Protein AF-A0A848L6P8-F1 (afdb_monomer)

Structure (mmCIF, N/CA/C/O backbone):
data_AF-A0A848L6P8-F1
#
_entry.id   AF-A0A848L6P8-F1
#
loop_
_atom_site.group_PDB
_atom_site.id
_atom_site.type_symbol
_atom_site.label_atom_id
_atom_site.label_alt_id
_atom_site.label_comp_id
_atom_site.label_asym_id
_atom_site.label_entity_id
_atom_site.label_seq_id
_atom_site.pdbx_PDB_ins_code
_atom_site.Cartn_x
_atom_site.Cartn_y
_atom_site.Cartn_z
_atom_site.occupancy
_atom_site.B_iso_or_equiv
_atom_site.auth_seq_id
_atom_site.auth_comp_id
_atom_site.auth_asym_id
_atom_site.auth_atom_id
_atom_site.pdbx_PDB_model_num
ATOM 1 N N . MET A 1 1 ? 26.643 -7.525 11.386 1.00 67.81 1 MET A N 1
ATOM 2 C CA . MET A 1 1 ? 27.700 -7.441 10.355 1.00 67.81 1 MET A CA 1
ATOM 3 C C . MET A 1 1 ? 28.452 -6.145 10.581 1.00 67.81 1 MET A C 1
ATOM 5 O O . MET A 1 1 ? 27.809 -5.168 10.950 1.00 67.81 1 MET A O 1
ATOM 9 N N . GLU A 1 2 ? 29.778 -6.140 10.443 1.00 80.25 2 GLU A N 1
ATOM 10 C CA . GLU A 1 2 ? 30.543 -4.887 10.480 1.00 80.25 2 GLU A CA 1
ATOM 11 C C . GLU A 1 2 ? 30.078 -3.959 9.350 1.00 80.25 2 GLU A C 1
ATOM 13 O O . GLU A 1 2 ? 29.738 -4.431 8.262 1.00 80.25 2 GLU A O 1
ATOM 18 N N . LYS A 1 3 ? 30.018 -2.648 9.622 1.00 86.88 3 LYS A N 1
ATOM 19 C CA . LYS A 1 3 ? 29.645 -1.661 8.603 1.00 86.88 3 LYS A CA 1
ATOM 20 C C . LYS A 1 3 ? 30.724 -1.633 7.511 1.00 86.88 3 LYS A C 1
ATOM 22 O O . LYS A 1 3 ? 31.907 -1.575 7.855 1.00 86.88 3 LYS A O 1
ATOM 27 N N . PRO A 1 4 ? 30.347 -1.657 6.223 1.00 90.75 4 PRO A N 1
ATOM 28 C CA . PRO A 1 4 ? 31.309 -1.647 5.132 1.00 90.75 4 PRO A CA 1
ATOM 29 C C . PRO A 1 4 ? 32.112 -0.341 5.145 1.00 90.75 4 PRO A C 1
ATOM 31 O O . PRO A 1 4 ? 31.565 0.753 5.292 1.00 90.75 4 PRO A O 1
ATOM 34 N N . THR A 1 5 ? 33.435 -0.447 5.023 1.00 95.50 5 THR A N 1
ATOM 35 C CA . THR A 1 5 ? 34.311 0.728 4.977 1.00 95.50 5 THR A CA 1
ATOM 36 C C . THR A 1 5 ? 34.457 1.221 3.533 1.00 95.50 5 THR A C 1
ATOM 38 O O . THR A 1 5 ? 34.472 0.403 2.609 1.00 95.50 5 THR A O 1
ATOM 41 N N . PRO A 1 6 ? 34.633 2.536 3.298 1.00 95.75 6 PRO A N 1
ATOM 42 C CA . PRO A 1 6 ? 34.889 3.057 1.952 1.00 95.75 6 PRO A CA 1
ATOM 43 C C . PRO A 1 6 ? 36.091 2.394 1.261 1.00 95.75 6 PRO A C 1
ATOM 45 O O . PRO A 1 6 ? 36.050 2.147 0.059 1.00 95.75 6 PRO A O 1
ATOM 48 N N . GLY A 1 7 ? 37.136 2.052 2.028 1.00 96.69 7 GLY A N 1
ATOM 49 C CA . GLY A 1 7 ? 38.316 1.348 1.518 1.00 96.69 7 GLY A CA 1
ATOM 50 C C . GLY A 1 7 ? 37.994 -0.054 0.999 1.00 96.69 7 GLY A C 1
ATOM 51 O O . GLY A 1 7 ? 38.407 -0.393 -0.106 1.00 96.69 7 GLY A O 1
ATOM 52 N N . ALA A 1 8 ? 37.194 -0.830 1.738 1.00 96.62 8 ALA A N 1
ATOM 53 C CA . ALA A 1 8 ? 36.783 -2.169 1.312 1.00 96.62 8 ALA A CA 1
ATOM 54 C C . ALA A 1 8 ? 35.941 -2.136 0.025 1.00 96.62 8 ALA A C 1
ATOM 56 O O . ALA A 1 8 ? 36.106 -2.989 -0.844 1.00 96.62 8 ALA A O 1
ATOM 57 N N . ILE A 1 9 ? 35.068 -1.134 -0.121 1.00 97.19 9 ILE A N 1
ATOM 58 C CA . ILE A 1 9 ? 34.251 -0.955 -1.330 1.00 97.19 9 ILE A CA 1
ATOM 59 C C . ILE A 1 9 ? 35.129 -0.593 -2.528 1.00 97.19 9 ILE A C 1
ATOM 61 O O . ILE A 1 9 ? 34.964 -1.165 -3.603 1.00 97.19 9 ILE A O 1
ATOM 65 N N . HIS A 1 10 ? 36.074 0.334 -2.349 1.00 96.88 10 HIS A N 1
ATOM 66 C CA . HIS A 1 10 ? 36.990 0.731 -3.415 1.00 96.88 10 HIS A CA 1
ATOM 67 C C . HIS A 1 10 ? 37.860 -0.441 -3.884 1.00 96.88 10 HIS A C 1
ATOM 69 O O . HIS A 1 10 ? 37.945 -0.697 -5.080 1.00 96.88 10 HIS A O 1
ATOM 75 N N . GLU A 1 11 ? 38.438 -1.199 -2.951 1.00 97.38 11 GLU A N 1
ATOM 76 C CA . GLU A 1 11 ? 39.248 -2.377 -3.270 1.00 97.38 11 GLU A CA 1
ATOM 77 C C . GLU A 1 11 ? 38.429 -3.455 -4.001 1.00 97.38 11 GLU A C 1
ATOM 79 O O . GLU A 1 11 ? 38.895 -4.042 -4.980 1.00 97.38 11 GLU A O 1
ATOM 84 N N . ALA A 1 12 ? 37.183 -3.684 -3.568 1.00 97.38 12 ALA A N 1
ATOM 85 C CA . ALA A 1 12 ? 36.270 -4.606 -4.233 1.00 97.38 12 ALA A CA 1
ATOM 86 C C . ALA A 1 12 ? 35.951 -4.171 -5.672 1.00 97.38 12 ALA A C 1
ATOM 88 O O . ALA A 1 12 ? 35.965 -5.013 -6.572 1.00 97.38 12 ALA A O 1
ATOM 89 N N . LEU A 1 13 ? 35.704 -2.876 -5.901 1.00 97.50 13 LEU A N 1
ATOM 90 C CA . LEU A 1 13 ? 35.463 -2.318 -7.234 1.00 97.50 13 LEU A CA 1
ATOM 91 C C . LEU A 1 13 ? 36.683 -2.484 -8.152 1.00 97.50 13 LEU A C 1
ATOM 93 O O . LEU A 1 13 ? 36.524 -2.975 -9.265 1.00 97.50 13 LEU A O 1
ATOM 97 N N . GLU A 1 14 ? 37.891 -2.147 -7.691 1.00 96.94 14 GLU A N 1
ATOM 98 C CA . GLU A 1 14 ? 39.120 -2.268 -8.495 1.00 96.94 14 GLU A CA 1
ATOM 99 C C . GLU A 1 14 ? 39.382 -3.715 -8.933 1.00 96.94 14 GLU A C 1
ATOM 101 O O . GLU A 1 14 ? 39.628 -3.977 -10.114 1.00 96.94 14 GLU A O 1
ATOM 106 N N . ARG A 1 15 ? 39.254 -4.683 -8.011 1.00 97.06 15 ARG A N 1
ATOM 107 C CA . ARG A 1 15 ? 39.393 -6.109 -8.351 1.00 97.06 15 ARG A CA 1
ATOM 108 C C . ARG A 1 15 ? 38.348 -6.558 -9.369 1.00 97.06 15 ARG A C 1
ATOM 110 O O . ARG A 1 15 ? 38.686 -7.268 -10.312 1.00 97.06 15 ARG A O 1
ATOM 117 N N . ALA A 1 16 ? 37.096 -6.144 -9.189 1.00 96.69 16 ALA A N 1
ATOM 118 C CA . ALA A 1 16 ? 35.997 -6.522 -10.071 1.00 96.69 16 ALA A CA 1
ATOM 119 C C . ALA A 1 16 ? 36.162 -5.971 -11.489 1.00 96.69 16 ALA A C 1
ATOM 121 O O . ALA A 1 16 ? 35.935 -6.687 -12.464 1.00 96.69 16 ALA A O 1
ATOM 122 N N . VAL A 1 17 ? 36.585 -4.711 -11.610 1.00 96.00 17 VAL A N 1
ATOM 123 C CA . VAL A 1 17 ? 36.852 -4.065 -12.899 1.00 96.00 17 VAL A CA 1
ATOM 124 C C . VAL A 1 17 ? 38.010 -4.758 -13.609 1.00 96.00 17 VAL A C 1
ATOM 126 O O . VAL A 1 17 ? 37.857 -5.137 -14.768 1.00 96.00 17 VAL A O 1
ATOM 129 N N . ALA A 1 18 ? 39.122 -5.012 -12.913 1.00 95.31 18 ALA A N 1
ATOM 130 C CA . ALA A 1 18 ? 40.256 -5.741 -13.482 1.00 95.31 18 ALA A CA 1
ATOM 131 C C . ALA A 1 18 ? 39.861 -7.154 -13.954 1.00 95.31 18 ALA A C 1
ATOM 133 O O . ALA A 1 18 ? 40.278 -7.598 -15.025 1.00 95.31 18 ALA A O 1
ATOM 134 N N . ALA A 1 19 ? 39.018 -7.848 -13.186 1.00 94.38 19 ALA A N 1
ATOM 135 C CA . ALA A 1 19 ? 38.528 -9.173 -13.544 1.00 94.38 19 ALA A CA 1
ATOM 136 C C . ALA A 1 19 ? 37.583 -9.150 -14.760 1.00 94.38 19 ALA A C 1
ATOM 138 O O . ALA A 1 19 ? 37.693 -10.012 -15.633 1.00 94.38 19 ALA A O 1
ATOM 139 N N . LEU A 1 20 ? 36.696 -8.152 -14.868 1.00 93.12 20 LEU A N 1
ATOM 140 C CA . LEU A 1 20 ? 35.852 -7.960 -16.055 1.00 93.12 20 LEU A CA 1
ATOM 141 C C . LEU A 1 20 ? 36.663 -7.584 -17.299 1.00 93.12 20 LEU A C 1
ATOM 143 O O . LEU A 1 20 ? 36.350 -8.066 -18.382 1.00 93.12 20 LEU A O 1
ATOM 147 N N . GLU A 1 21 ? 37.710 -6.766 -17.163 1.00 93.31 21 GLU A N 1
ATOM 148 C CA . GLU A 1 21 ? 38.617 -6.434 -18.273 1.00 93.31 21 GLU A CA 1
ATOM 149 C C . GLU A 1 21 ? 39.327 -7.677 -18.826 1.00 93.31 21 GLU A C 1
ATOM 151 O O . GLU A 1 21 ? 39.544 -7.783 -20.035 1.00 93.31 21 GLU A O 1
ATOM 156 N N . ALA A 1 22 ? 39.657 -8.633 -17.953 1.00 91.00 22 ALA A N 1
ATOM 157 C CA . ALA A 1 22 ? 40.232 -9.915 -18.347 1.00 91.00 22 ALA A CA 1
ATOM 158 C C . ALA A 1 22 ? 39.194 -10.872 -18.971 1.00 91.00 22 ALA A C 1
ATOM 160 O O . ALA A 1 22 ? 39.541 -11.683 -19.833 1.00 91.00 22 ALA A O 1
ATOM 161 N N . ALA A 1 23 ? 37.922 -10.777 -18.572 1.00 82.88 23 ALA A N 1
ATOM 162 C CA . ALA A 1 23 ? 36.822 -11.600 -19.073 1.00 82.88 23 ALA A CA 1
ATOM 163 C C . ALA A 1 23 ? 36.227 -11.015 -20.372 1.00 82.88 23 ALA A C 1
ATOM 165 O O . ALA A 1 23 ? 35.163 -10.401 -20.383 1.00 82.88 23 ALA A O 1
ATOM 166 N N . ALA A 1 24 ? 36.926 -11.215 -21.492 1.00 70.75 24 ALA A N 1
ATOM 167 C CA . ALA A 1 24 ? 36.623 -10.559 -22.770 1.00 70.75 24 ALA A CA 1
ATOM 168 C C . ALA A 1 24 ? 35.360 -11.056 -23.512 1.00 70.75 24 ALA A C 1
ATOM 170 O O . ALA A 1 24 ? 34.992 -10.466 -24.531 1.00 70.75 24 ALA A O 1
ATOM 171 N N . THR A 1 25 ? 34.705 -12.128 -23.057 1.00 82.00 25 THR A N 1
ATOM 172 C CA . THR A 1 25 ? 33.548 -12.731 -23.739 1.00 82.00 25 THR A CA 1
ATOM 173 C C . THR A 1 25 ? 32.250 -12.541 -22.943 1.00 82.00 25 THR A C 1
ATOM 175 O O . THR A 1 25 ? 32.181 -12.928 -21.774 1.00 82.00 25 THR A O 1
ATOM 178 N N . PRO A 1 26 ? 31.187 -11.965 -23.544 1.00 82.94 26 PRO A N 1
ATOM 179 C CA . PRO A 1 26 ? 29.865 -11.937 -22.928 1.00 82.94 26 PRO A CA 1
ATOM 180 C C . PRO A 1 26 ? 29.238 -13.321 -22.989 1.00 82.94 26 PRO A C 1
ATOM 182 O O . PRO A 1 26 ? 28.649 -13.703 -24.000 1.00 82.94 26 PRO A O 1
ATOM 185 N N . GLU A 1 27 ? 29.371 -14.072 -21.905 1.00 88.44 27 GLU A N 1
ATOM 186 C CA . GLU A 1 27 ? 28.883 -15.442 -21.830 1.00 88.44 27 GLU A CA 1
ATOM 187 C C . GLU A 1 27 ? 27.616 -15.542 -20.989 1.00 88.44 27 GLU A C 1
ATOM 189 O O . GLU A 1 27 ? 27.505 -14.971 -19.902 1.00 88.44 27 GLU A O 1
ATOM 194 N N . LEU A 1 28 ? 26.664 -16.312 -21.505 1.00 83.81 28 LEU A N 1
ATOM 195 C CA . LEU A 1 28 ? 25.521 -16.827 -20.776 1.00 83.81 28 LEU A CA 1
ATOM 196 C C . LEU A 1 28 ? 25.748 -18.326 -20.565 1.00 83.81 28 LEU A C 1
ATOM 198 O O . LEU A 1 28 ? 25.927 -19.085 -21.515 1.00 83.81 28 LEU A O 1
ATOM 202 N N . LEU A 1 29 ? 25.758 -18.747 -19.310 1.00 84.62 29 LEU A N 1
ATOM 203 C CA . LEU A 1 29 ? 25.809 -20.137 -18.897 1.00 84.62 29 LEU A CA 1
ATOM 204 C C . LEU A 1 29 ? 24.391 -20.699 -18.923 1.00 84.62 29 LEU A C 1
ATOM 206 O O . LEU A 1 29 ? 23.540 -20.268 -18.147 1.00 84.62 29 LEU A O 1
ATOM 210 N N . ILE A 1 30 ? 24.139 -21.656 -19.809 1.00 82.88 30 ILE A N 1
ATOM 211 C CA . ILE A 1 30 ? 22.871 -22.380 -19.881 1.00 82.88 30 ILE A CA 1
ATOM 212 C C . ILE A 1 30 ? 23.043 -23.693 -19.124 1.00 82.88 30 ILE A C 1
ATOM 214 O O . ILE A 1 30 ? 23.772 -24.577 -19.571 1.00 82.88 30 ILE A O 1
ATOM 218 N N . ALA A 1 31 ? 22.377 -23.817 -17.983 1.00 77.25 31 ALA A N 1
ATOM 219 C CA . ALA A 1 31 ? 22.344 -25.019 -17.168 1.00 77.25 31 ALA A CA 1
ATOM 220 C C . ALA A 1 31 ? 21.024 -25.772 -17.378 1.00 77.25 31 ALA A C 1
ATOM 222 O O . ALA A 1 31 ? 19.933 -25.210 -17.286 1.00 77.25 31 ALA A O 1
ATOM 223 N N . SER A 1 32 ? 21.121 -27.070 -17.630 1.00 80.88 32 SER A N 1
ATOM 224 C CA . SER A 1 32 ? 20.009 -28.023 -17.623 1.00 80.88 32 SER A CA 1
ATOM 225 C C . SER A 1 32 ? 20.345 -29.188 -16.691 1.00 80.88 32 SER A C 1
ATOM 227 O O . SER A 1 32 ? 21.478 -29.299 -16.226 1.00 80.88 32 SER A O 1
ATOM 229 N N . ALA A 1 33 ? 19.400 -30.104 -16.457 1.00 71.56 33 ALA A N 1
ATOM 230 C CA . ALA A 1 33 ? 19.671 -31.312 -15.671 1.00 71.56 33 ALA A CA 1
ATOM 231 C C . ALA A 1 33 ? 20.824 -32.176 -16.235 1.00 71.56 33 ALA A C 1
ATOM 233 O O . ALA A 1 33 ? 21.378 -32.991 -15.504 1.00 71.56 33 ALA A O 1
ATOM 234 N N . ALA A 1 34 ? 21.176 -32.010 -17.517 1.00 72.56 34 ALA A N 1
ATOM 235 C CA . ALA A 1 34 ? 22.153 -32.841 -18.217 1.00 72.56 34 ALA A CA 1
ATOM 236 C C . ALA A 1 34 ? 23.459 -32.117 -18.600 1.00 72.56 34 ALA A C 1
ATOM 238 O O . ALA A 1 34 ? 24.452 -32.788 -18.869 1.00 72.56 34 ALA A O 1
ATOM 239 N N . GLU A 1 35 ? 23.482 -30.779 -18.661 1.00 86.50 35 GLU A N 1
ATOM 240 C CA . GLU A 1 35 ? 24.604 -30.034 -19.254 1.00 86.50 35 GLU A CA 1
ATOM 241 C C . GLU A 1 35 ? 24.686 -28.587 -18.744 1.00 86.50 35 GLU A C 1
ATOM 243 O O . GLU A 1 35 ? 23.656 -27.934 -18.557 1.00 86.50 35 GLU A O 1
ATOM 248 N N . LEU A 1 36 ? 25.917 -28.084 -18.587 1.00 86.69 36 LEU A N 1
ATOM 249 C CA . LEU A 1 36 ? 26.245 -26.665 -18.444 1.00 86.69 36 LEU A CA 1
ATOM 250 C C . LEU A 1 36 ? 26.988 -26.203 -19.705 1.00 86.69 36 LEU A C 1
ATOM 252 O O . LEU A 1 36 ? 28.095 -26.671 -19.970 1.00 86.69 36 LEU A O 1
ATOM 256 N N . ARG A 1 37 ? 26.399 -25.279 -20.465 1.00 89.44 37 ARG A N 1
ATOM 257 C CA . ARG A 1 37 ? 26.941 -24.816 -21.747 1.00 89.44 37 ARG A CA 1
ATOM 258 C C . ARG A 1 37 ? 27.111 -23.294 -21.770 1.00 89.44 37 ARG A C 1
ATOM 260 O O . ARG A 1 37 ? 26.105 -22.589 -21.681 1.00 89.44 37 ARG A O 1
ATOM 267 N N . PRO A 1 38 ? 28.335 -22.768 -21.940 1.00 89.12 38 PRO A N 1
ATOM 268 C CA . PRO A 1 38 ? 28.536 -21.349 -22.206 1.00 89.12 38 PRO A CA 1
ATOM 269 C C . PRO A 1 38 ? 28.132 -21.016 -23.649 1.00 89.12 38 PRO A C 1
ATOM 271 O O . PRO A 1 38 ? 28.467 -21.740 -24.592 1.00 89.12 38 PRO A O 1
ATOM 274 N N . VAL A 1 39 ? 27.413 -19.910 -23.832 1.00 90.44 39 VAL A N 1
ATOM 275 C CA . VAL A 1 39 ? 27.094 -19.337 -25.147 1.00 90.44 39 VAL A CA 1
ATOM 276 C C . VAL A 1 39 ? 27.363 -17.840 -25.146 1.00 90.44 39 VAL A C 1
ATOM 278 O O . VAL A 1 39 ? 27.105 -17.158 -24.156 1.00 90.44 39 VAL A O 1
ATOM 281 N N . ALA A 1 40 ? 27.853 -17.308 -26.263 1.00 92.56 40 ALA A N 1
ATOM 282 C CA . ALA A 1 40 ? 28.020 -15.868 -26.398 1.00 92.56 40 ALA A CA 1
ATOM 283 C C . ALA A 1 40 ? 26.634 -15.202 -26.478 1.00 92.56 40 ALA A C 1
ATOM 285 O O . ALA A 1 40 ? 25.770 -15.669 -27.222 1.00 92.56 40 ALA A O 1
ATOM 286 N N . SER A 1 41 ? 26.387 -14.143 -25.706 1.00 94.38 41 SER A N 1
ATOM 287 C CA . SER A 1 41 ? 25.046 -13.566 -25.559 1.00 94.38 41 SER A CA 1
ATOM 288 C C . SER A 1 41 ? 25.025 -12.044 -25.711 1.00 94.38 41 SER A C 1
ATOM 290 O O . SER A 1 41 ? 25.535 -11.336 -24.837 1.00 94.38 41 SER A O 1
ATOM 292 N N . PRO A 1 42 ? 24.367 -11.506 -26.762 1.00 94.69 42 PRO A N 1
ATOM 293 C CA . PRO A 1 42 ? 24.116 -10.068 -26.873 1.00 94.69 42 PRO A CA 1
ATOM 294 C C . PRO A 1 42 ? 23.293 -9.536 -25.705 1.00 94.69 42 PRO A C 1
ATOM 296 O O . PRO A 1 42 ? 23.531 -8.427 -25.242 1.00 94.69 42 PRO A O 1
ATOM 299 N N . TYR A 1 43 ? 22.381 -10.339 -25.160 1.00 94.12 43 TYR A N 1
ATOM 300 C CA . TYR A 1 43 ? 21.636 -9.950 -23.969 1.00 94.12 43 TYR A CA 1
ATOM 301 C C . TYR A 1 43 ? 22.529 -9.816 -22.732 1.00 94.12 43 TYR A C 1
ATOM 303 O O . TYR A 1 43 ? 22.456 -8.796 -22.050 1.00 94.12 43 TYR A O 1
ATOM 311 N N . ALA A 1 44 ? 23.427 -10.777 -22.477 1.00 94.69 44 ALA A N 1
ATOM 312 C CA . ALA A 1 44 ? 24.396 -10.661 -21.386 1.00 94.69 44 ALA A CA 1
ATOM 313 C C . ALA A 1 44 ? 25.305 -9.432 -21.569 1.00 94.69 44 ALA A C 1
ATOM 315 O O . ALA A 1 44 ? 25.495 -8.667 -20.626 1.00 94.69 44 ALA A O 1
ATOM 316 N N . ALA A 1 45 ? 25.795 -9.185 -22.791 1.00 96.19 45 ALA A N 1
ATOM 317 C CA . ALA A 1 45 ? 26.581 -7.990 -23.106 1.00 96.19 45 ALA A CA 1
ATOM 318 C C . ALA A 1 45 ? 25.801 -6.693 -22.839 1.00 96.19 45 ALA A C 1
ATOM 320 O O . ALA A 1 45 ? 26.331 -5.756 -22.243 1.00 96.19 45 ALA A O 1
ATOM 321 N N . ALA A 1 46 ? 24.530 -6.644 -23.245 1.00 96.25 46 ALA A N 1
ATOM 322 C CA . ALA A 1 46 ? 23.664 -5.494 -23.032 1.00 96.25 46 ALA A CA 1
ATOM 323 C C . ALA A 1 46 ? 23.419 -5.224 -21.542 1.00 96.25 46 ALA A C 1
ATOM 325 O O . ALA A 1 46 ? 23.486 -4.064 -21.134 1.00 96.25 46 ALA A O 1
ATOM 326 N N . LEU A 1 47 ? 23.189 -6.270 -20.737 1.00 94.81 47 LEU A N 1
ATOM 327 C CA . LEU A 1 47 ? 23.039 -6.164 -19.283 1.00 94.81 47 LEU A CA 1
ATOM 328 C C . LEU A 1 47 ? 24.314 -5.647 -18.611 1.00 94.81 47 LEU A C 1
ATOM 330 O O . LEU A 1 47 ? 24.235 -4.710 -17.820 1.00 94.81 47 LEU A O 1
ATOM 334 N N . VAL A 1 48 ? 25.483 -6.192 -18.972 1.00 96.06 48 VAL A N 1
ATOM 335 C CA . VAL A 1 48 ? 26.781 -5.706 -18.474 1.00 96.06 48 VAL A CA 1
ATOM 336 C C . VAL A 1 48 ? 26.940 -4.216 -18.774 1.00 96.06 48 VAL A C 1
ATOM 338 O O . VAL A 1 48 ? 27.211 -3.427 -17.872 1.00 96.06 48 VAL A O 1
ATOM 341 N N . LEU A 1 49 ? 26.711 -3.804 -20.022 1.00 96.19 49 LEU A N 1
ATOM 342 C CA . LEU A 1 49 ? 26.859 -2.407 -20.431 1.00 96.19 49 LEU A CA 1
ATOM 343 C C . LEU A 1 49 ? 25.872 -1.459 -19.751 1.00 96.19 49 LEU A C 1
ATOM 345 O O . LEU A 1 49 ? 26.259 -0.337 -19.425 1.00 96.19 49 LEU A O 1
ATOM 349 N N . SER A 1 50 ? 24.628 -1.893 -19.533 1.00 94.25 50 SER A N 1
ATOM 350 C CA . SER A 1 50 ? 23.631 -1.118 -18.788 1.00 94.25 50 SER A CA 1
ATOM 351 C C . SER A 1 50 ? 24.103 -0.853 -17.358 1.00 94.25 50 SER A C 1
ATOM 353 O O . SER A 1 50 ? 24.027 0.283 -16.896 1.00 94.25 50 SER A O 1
ATOM 355 N N . SER A 1 51 ? 24.648 -1.864 -16.678 1.00 95.19 51 SER A N 1
ATOM 356 C CA . SER A 1 51 ? 25.144 -1.712 -15.308 1.00 95.19 51 SER A CA 1
ATOM 357 C C . SER A 1 51 ? 26.413 -0.860 -15.224 1.00 95.19 51 SER A C 1
ATOM 359 O O . SER A 1 51 ? 26.508 0.036 -14.383 1.00 95.19 51 SER A O 1
ATOM 361 N N . LEU A 1 52 ? 27.367 -1.050 -16.142 1.00 95.88 52 LEU A N 1
ATOM 362 C CA . LEU A 1 52 ? 28.589 -0.237 -16.185 1.00 95.88 52 LEU A CA 1
ATOM 363 C C . LEU A 1 52 ? 28.324 1.237 -16.555 1.00 95.88 52 LEU A C 1
ATOM 365 O O . LEU A 1 52 ? 29.162 2.096 -16.286 1.00 95.88 52 LEU A O 1
ATOM 369 N N . ALA A 1 53 ? 27.157 1.569 -17.119 1.00 94.38 53 ALA A N 1
ATOM 370 C CA . ALA A 1 53 ? 26.786 2.953 -17.421 1.00 94.38 53 ALA A CA 1
ATOM 371 C C . ALA A 1 53 ? 26.602 3.838 -16.167 1.00 94.38 53 ALA A C 1
ATOM 373 O O . ALA A 1 53 ? 26.480 5.057 -16.296 1.00 94.38 53 ALA A O 1
ATOM 374 N N . ALA A 1 54 ? 26.620 3.261 -14.958 1.00 91.69 54 ALA A N 1
ATOM 375 C CA . ALA A 1 54 ? 26.619 4.014 -13.701 1.00 91.69 54 ALA A CA 1
ATOM 376 C C . ALA A 1 54 ? 27.855 4.923 -13.519 1.00 91.69 54 ALA A C 1
ATOM 378 O O . ALA A 1 54 ? 27.773 5.919 -12.797 1.00 91.69 54 ALA A O 1
ATOM 379 N N . ASP A 1 55 ? 28.975 4.608 -14.184 1.00 92.12 55 ASP A N 1
ATOM 380 C CA . ASP A 1 55 ? 30.158 5.471 -14.289 1.00 92.12 55 ASP A CA 1
ATOM 381 C C . ASP A 1 55 ? 30.888 5.221 -15.619 1.00 92.12 55 ASP A C 1
ATOM 383 O O . ASP A 1 55 ? 31.910 4.534 -15.695 1.00 92.12 55 ASP A O 1
ATOM 387 N N . THR A 1 56 ? 30.350 5.796 -16.698 1.00 91.75 56 THR A N 1
ATOM 388 C CA . THR A 1 56 ? 30.880 5.598 -18.057 1.00 91.75 56 THR A CA 1
ATOM 389 C C . THR A 1 56 ? 32.339 6.019 -18.210 1.00 91.75 56 THR A C 1
ATOM 391 O O . THR A 1 56 ? 33.052 5.452 -19.033 1.00 91.75 56 THR A O 1
ATOM 394 N N . ARG A 1 57 ? 32.819 6.985 -17.415 1.00 90.94 57 ARG A N 1
ATOM 395 C CA . ARG A 1 57 ? 34.200 7.477 -17.510 1.00 90.94 57 ARG A CA 1
ATOM 396 C C . ARG A 1 57 ? 35.190 6.491 -16.912 1.00 90.94 57 ARG A C 1
ATOM 398 O O . ARG A 1 57 ? 36.216 6.219 -17.529 1.00 90.94 57 ARG A O 1
ATOM 405 N N . ARG A 1 58 ? 34.914 5.976 -15.712 1.00 91.62 58 ARG A N 1
ATOM 406 C CA . ARG A 1 58 ? 35.824 5.029 -15.050 1.00 91.62 58 ARG A CA 1
ATOM 407 C C . ARG A 1 58 ? 35.767 3.642 -15.681 1.00 91.62 58 ARG A C 1
ATOM 409 O O . ARG A 1 58 ? 36.783 2.958 -15.720 1.00 91.62 58 ARG A O 1
ATOM 416 N N . LEU A 1 59 ? 34.606 3.248 -16.204 1.00 93.69 59 LEU A N 1
ATOM 417 C CA . LEU A 1 59 ? 34.342 1.878 -16.650 1.00 93.69 59 LEU A CA 1
ATOM 418 C C . LEU A 1 59 ? 34.471 1.678 -18.171 1.00 93.69 59 LEU A C 1
ATOM 420 O O . LEU A 1 59 ? 34.208 0.585 -18.670 1.00 93.69 59 LEU A O 1
ATOM 424 N N . GLU A 1 60 ? 34.911 2.695 -18.924 1.00 94.81 60 GLU A N 1
ATOM 425 C CA . GLU A 1 60 ? 35.020 2.639 -20.393 1.00 94.81 60 GLU A CA 1
ATOM 426 C C . GLU A 1 60 ? 35.898 1.482 -20.889 1.00 94.81 60 GLU A C 1
ATOM 428 O O . GLU A 1 60 ? 35.577 0.814 -21.876 1.00 94.81 60 GLU A O 1
ATOM 433 N N . ARG A 1 61 ? 37.013 1.220 -20.198 1.00 94.19 61 ARG A N 1
ATOM 434 C CA . ARG A 1 61 ? 37.953 0.168 -20.594 1.00 94.19 61 ARG A CA 1
ATOM 435 C C . ARG A 1 61 ? 37.323 -1.220 -20.467 1.00 94.19 61 ARG A C 1
ATOM 437 O O . ARG A 1 61 ? 37.383 -1.983 -21.431 1.00 94.19 61 ARG A O 1
ATOM 444 N N . ALA A 1 62 ? 36.655 -1.493 -19.346 1.00 94.50 62 ALA A N 1
ATOM 445 C CA . ALA A 1 62 ? 35.904 -2.726 -19.119 1.00 94.50 62 ALA A CA 1
ATOM 446 C C . ALA A 1 62 ? 34.712 -2.884 -20.081 1.00 94.50 62 ALA A C 1
ATOM 448 O O . ALA A 1 62 ? 34.403 -3.994 -20.498 1.00 94.50 62 ALA A O 1
ATOM 449 N N . ALA A 1 63 ? 34.064 -1.787 -20.486 1.00 95.31 63 ALA A N 1
ATOM 450 C CA . ALA A 1 63 ? 32.913 -1.812 -21.392 1.00 95.31 63 ALA A CA 1
ATOM 451 C C . ALA A 1 63 ? 33.278 -2.103 -22.862 1.00 95.31 63 ALA A C 1
ATOM 453 O O . ALA A 1 63 ? 32.467 -2.644 -23.619 1.00 95.31 63 ALA A O 1
ATOM 454 N N . ARG A 1 64 ? 34.496 -1.755 -23.294 1.00 95.31 64 ARG A N 1
ATOM 455 C CA . ARG A 1 64 ? 34.903 -1.770 -24.709 1.00 95.31 64 ARG A CA 1
ATOM 456 C C . ARG A 1 64 ? 34.722 -3.120 -25.430 1.00 95.31 64 ARG A C 1
ATOM 458 O O . ARG A 1 64 ? 34.229 -3.090 -26.562 1.00 95.31 64 ARG A O 1
ATOM 465 N N . PRO A 1 65 ? 35.077 -4.286 -24.850 1.00 95.06 65 PRO A N 1
ATOM 466 C CA . PRO A 1 65 ? 34.846 -5.580 -25.500 1.00 95.06 65 PRO A CA 1
ATOM 467 C C . PRO A 1 65 ? 33.356 -5.856 -25.753 1.00 95.06 65 PRO A C 1
ATOM 469 O O . PRO A 1 65 ? 32.986 -6.318 -26.831 1.00 95.06 65 PRO A O 1
ATOM 472 N N . PHE A 1 66 ? 32.492 -5.492 -24.802 1.00 95.81 66 PHE A N 1
ATOM 473 C CA . PHE A 1 66 ? 31.044 -5.686 -24.894 1.00 95.81 66 PHE A CA 1
ATOM 474 C C . PHE A 1 66 ? 30.398 -4.762 -25.933 1.00 95.81 66 PHE A C 1
ATOM 476 O O . PHE A 1 66 ? 29.539 -5.207 -26.693 1.00 95.81 66 PHE A O 1
ATOM 483 N N . LEU A 1 67 ? 30.838 -3.497 -26.014 1.00 96.06 67 LEU A N 1
ATOM 484 C CA . LEU A 1 67 ? 30.381 -2.551 -27.043 1.00 96.06 67 LEU A CA 1
ATOM 485 C C . LEU A 1 67 ? 30.696 -3.072 -28.446 1.00 96.06 67 LEU A C 1
ATOM 487 O O . LEU A 1 67 ? 29.819 -3.103 -29.309 1.00 96.06 67 LEU A O 1
ATOM 491 N N . ARG A 1 68 ? 31.938 -3.528 -28.656 1.00 95.38 68 ARG A N 1
ATOM 492 C CA . ARG A 1 68 ? 32.362 -4.124 -29.926 1.00 95.38 68 ARG A CA 1
ATOM 493 C C . ARG A 1 68 ? 31.503 -5.337 -30.275 1.00 95.38 68 ARG A C 1
ATOM 495 O O . ARG A 1 68 ? 30.976 -5.402 -31.379 1.00 95.38 68 ARG A O 1
ATOM 502 N N . TYR A 1 69 ? 31.309 -6.243 -29.319 1.00 95.62 69 TYR A N 1
ATOM 503 C CA . TYR A 1 69 ? 30.504 -7.442 -29.525 1.00 95.62 69 TYR A CA 1
ATOM 504 C C . TYR A 1 69 ? 29.051 -7.120 -29.914 1.00 95.62 69 TYR A C 1
ATOM 506 O O . TYR A 1 69 ? 28.515 -7.734 -30.836 1.00 95.62 69 TYR A O 1
ATOM 514 N N . LEU A 1 70 ? 28.404 -6.139 -29.271 1.00 95.94 70 LEU A N 1
ATOM 515 C CA . LEU A 1 70 ? 27.048 -5.727 -29.656 1.00 95.94 70 LEU A CA 1
ATOM 516 C C . LEU A 1 70 ? 26.990 -5.157 -31.075 1.00 95.94 70 LEU A C 1
ATOM 518 O O . LEU A 1 70 ? 26.043 -5.448 -31.802 1.00 95.94 70 LEU A O 1
ATOM 522 N N . LEU A 1 71 ? 27.985 -4.371 -31.485 1.00 95.56 71 LEU A N 1
ATOM 523 C CA . LEU A 1 71 ? 28.042 -3.824 -32.842 1.00 95.56 71 LEU A CA 1
ATOM 524 C C . LEU A 1 71 ? 28.245 -4.924 -33.893 1.00 95.56 71 LEU A C 1
ATOM 526 O O . LEU A 1 71 ? 27.580 -4.909 -34.924 1.00 95.56 71 LEU A O 1
ATOM 530 N N . GLU A 1 72 ? 29.108 -5.899 -33.611 1.00 94.69 72 GLU A N 1
ATOM 531 C CA . GLU A 1 72 ? 29.400 -7.027 -34.508 1.00 94.69 72 GLU A CA 1
ATOM 532 C C . GLU A 1 72 ? 28.242 -8.030 -34.616 1.00 94.69 72 GLU A C 1
ATOM 534 O O . GLU A 1 72 ? 28.102 -8.706 -35.633 1.00 94.69 72 GLU A O 1
ATOM 539 N N . THR A 1 73 ? 27.402 -8.133 -33.582 1.00 94.69 73 THR A N 1
ATOM 540 C CA . THR A 1 73 ? 26.268 -9.076 -33.532 1.00 94.69 73 THR A CA 1
ATOM 541 C C . THR A 1 73 ? 24.920 -8.454 -33.883 1.00 94.69 73 THR A C 1
ATOM 543 O O . THR A 1 73 ? 23.897 -9.142 -33.824 1.00 94.69 73 THR A O 1
ATOM 546 N N . ARG A 1 74 ? 24.897 -7.171 -34.259 1.00 95.25 74 ARG A N 1
ATOM 547 C CA . ARG A 1 74 ? 23.681 -6.492 -34.705 1.00 95.25 74 ARG A CA 1
ATOM 548 C C . ARG A 1 74 ? 23.235 -7.042 -36.057 1.00 95.25 74 ARG A C 1
ATOM 550 O O . ARG A 1 74 ? 24.001 -7.058 -37.019 1.00 95.25 74 ARG A O 1
ATOM 557 N N . GLU A 1 75 ? 21.980 -7.460 -36.149 1.00 94.25 75 GLU A N 1
ATOM 558 C CA . GLU A 1 75 ? 21.421 -7.950 -37.406 1.00 94.25 75 GLU A CA 1
ATOM 559 C C . GLU A 1 75 ? 21.123 -6.816 -38.401 1.00 94.25 75 GLU A C 1
ATOM 561 O O . GLU A 1 75 ? 20.943 -5.667 -37.994 1.00 94.25 75 GLU A O 1
ATOM 566 N N . PRO A 1 76 ? 20.955 -7.123 -39.705 1.00 93.12 76 PRO A N 1
ATOM 567 C CA . PRO A 1 76 ? 20.501 -6.142 -40.695 1.00 93.12 76 PRO A CA 1
ATOM 568 C C . PRO A 1 76 ? 19.154 -5.483 -40.358 1.00 93.12 76 PRO A C 1
ATOM 570 O O . PRO A 1 76 ? 18.906 -4.353 -40.765 1.00 93.12 76 PRO A O 1
ATOM 573 N N . SER A 1 77 ? 18.293 -6.171 -39.598 1.00 91.75 77 SER A N 1
ATOM 574 C CA . SER A 1 77 ? 17.033 -5.635 -39.059 1.00 91.75 77 SER A CA 1
ATOM 575 C C . SER A 1 77 ? 17.241 -4.531 -38.013 1.00 91.75 77 SER A C 1
ATOM 577 O O . SER A 1 77 ? 16.292 -3.848 -37.634 1.00 91.75 77 SER A O 1
ATOM 579 N N . GLY A 1 78 ? 18.472 -4.368 -37.525 1.00 93.38 78 GLY A N 1
ATOM 580 C CA . GLY A 1 78 ? 18.821 -3.501 -36.411 1.00 93.38 78 GLY A CA 1
ATOM 581 C C . GLY A 1 78 ? 18.557 -4.121 -35.039 1.00 93.38 78 GLY A C 1
ATOM 582 O O . GLY A 1 78 ? 18.772 -3.425 -34.052 1.00 93.38 78 GLY A O 1
ATOM 583 N N . LEU A 1 79 ? 18.113 -5.383 -34.975 1.00 95.75 79 LEU A N 1
ATOM 584 C CA . LEU A 1 79 ? 17.780 -6.119 -33.751 1.00 95.75 79 LEU A CA 1
ATOM 585 C C . LEU A 1 79 ? 18.905 -7.085 -33.327 1.00 95.75 79 LEU A C 1
ATOM 587 O O . LEU A 1 79 ? 19.866 -7.315 -34.064 1.00 95.75 79 LEU A O 1
ATOM 591 N N . TRP A 1 80 ? 18.772 -7.665 -32.130 1.00 95.81 80 TRP A N 1
ATOM 592 C CA . TRP A 1 80 ? 19.732 -8.601 -31.540 1.00 95.81 80 TRP A CA 1
ATOM 593 C C . TRP A 1 80 ? 19.064 -9.899 -31.091 1.00 95.81 80 TRP A C 1
ATOM 595 O O . TRP A 1 80 ? 17.957 -9.909 -30.547 1.00 95.81 80 TRP A O 1
ATOM 605 N N . ARG A 1 81 ? 19.774 -11.016 -31.263 1.00 93.81 81 ARG A N 1
ATOM 606 C CA . ARG A 1 81 ? 19.381 -12.317 -30.703 1.00 93.81 81 ARG A CA 1
ATOM 607 C C . ARG A 1 81 ? 19.709 -12.405 -29.219 1.00 93.81 81 ARG A C 1
ATOM 609 O O . ARG A 1 81 ? 20.575 -11.696 -28.714 1.00 93.81 81 ARG A O 1
ATOM 616 N N . LEU A 1 82 ? 19.055 -13.339 -28.532 1.00 87.75 82 LEU A N 1
ATOM 617 C CA . LEU A 1 82 ? 19.323 -13.618 -27.122 1.00 87.75 82 LEU A CA 1
ATOM 618 C C . LEU A 1 82 ? 20.732 -14.225 -26.922 1.00 87.75 82 LEU A C 1
ATOM 620 O O . LEU A 1 82 ? 21.442 -13.825 -25.998 1.00 87.75 82 LEU A O 1
ATOM 624 N N . TRP A 1 83 ? 21.176 -15.120 -27.818 1.00 88.38 83 TRP A N 1
ATOM 625 C CA . TRP A 1 83 ? 22.544 -15.669 -27.870 1.00 88.38 83 TRP A CA 1
ATOM 626 C C . TRP A 1 83 ? 22.958 -16.150 -29.274 1.00 88.38 83 TRP A C 1
ATOM 628 O O . TRP A 1 83 ? 22.119 -16.332 -30.159 1.00 88.38 83 TRP A O 1
ATOM 638 N N . THR A 1 84 ? 24.260 -16.374 -29.483 1.00 82.38 84 THR A N 1
ATOM 639 C CA . THR A 1 84 ? 24.863 -16.863 -30.734 1.00 82.38 84 THR A CA 1
ATOM 640 C C . THR A 1 84 ? 25.671 -18.159 -30.522 1.00 82.38 84 THR A C 1
ATOM 642 O O . THR A 1 84 ? 26.247 -18.356 -29.450 1.00 82.38 84 THR A O 1
ATOM 645 N N . PRO A 1 85 ? 25.732 -19.073 -31.518 1.00 65.31 85 PRO A N 1
ATOM 646 C CA . PRO A 1 85 ? 24.999 -19.089 -32.783 1.00 65.31 85 PRO A CA 1
ATOM 647 C C . PRO A 1 85 ? 23.665 -19.836 -32.613 1.00 65.31 85 PRO A C 1
ATOM 649 O O . PRO A 1 85 ? 23.630 -21.061 -32.557 1.00 65.31 85 PRO A O 1
ATOM 652 N N . SER A 1 86 ? 22.552 -19.109 -32.535 1.00 72.06 86 SER A N 1
ATOM 653 C CA . SER A 1 86 ? 21.206 -19.696 -32.550 1.00 72.06 86 SER A CA 1
ATOM 654 C C . SER A 1 86 ? 20.502 -19.281 -33.846 1.00 72.06 86 SER A C 1
ATOM 656 O O . SER A 1 86 ? 19.656 -18.386 -33.814 1.00 72.06 86 SER A O 1
ATOM 658 N N . PRO A 1 87 ? 20.901 -19.826 -35.018 1.00 66.50 87 PRO A N 1
ATOM 659 C CA . PRO A 1 87 ? 20.425 -19.350 -36.323 1.00 66.50 87 PRO A CA 1
ATOM 660 C C . PRO A 1 87 ? 18.910 -19.518 -36.508 1.00 66.50 87 PRO A C 1
ATOM 662 O O . PRO A 1 87 ? 18.298 -18.764 -37.261 1.00 66.50 87 PRO A O 1
ATOM 665 N N . GLU A 1 88 ? 18.290 -20.435 -35.768 1.00 79.94 88 GLU A N 1
ATOM 666 C CA . GLU A 1 88 ? 16.856 -20.731 -35.847 1.00 79.94 88 GLU A CA 1
ATOM 667 C C . GLU A 1 88 ? 15.982 -19.846 -34.943 1.00 79.94 88 GLU A C 1
ATOM 669 O O . GLU A 1 88 ? 14.757 -19.860 -35.069 1.00 79.94 88 GLU A O 1
ATOM 674 N N . GLN A 1 89 ? 16.571 -19.080 -34.017 1.00 83.56 89 GLN A N 1
ATOM 675 C CA . GLN A 1 89 ? 15.800 -18.222 -33.115 1.00 83.56 89 GLN A CA 1
ATOM 676 C C . GLN A 1 89 ? 15.687 -16.792 -33.650 1.00 83.56 89 GLN A C 1
ATOM 678 O O . GLN A 1 89 ? 16.712 -16.195 -33.974 1.00 83.56 89 GLN A O 1
ATOM 683 N N . PRO A 1 90 ? 14.480 -16.207 -33.700 1.00 89.56 90 PRO A N 1
ATOM 684 C CA . PRO A 1 90 ? 14.313 -14.801 -34.052 1.00 89.56 90 PRO A CA 1
ATOM 685 C C . PRO A 1 90 ? 15.035 -13.881 -33.045 1.00 89.56 90 PRO A C 1
ATOM 687 O O . PRO A 1 90 ? 15.419 -14.319 -31.952 1.00 89.56 90 PRO A O 1
ATOM 690 N N . PRO A 1 91 ? 15.218 -12.592 -33.377 1.00 94.06 91 PRO A N 1
ATOM 691 C CA . PRO A 1 91 ? 15.699 -11.601 -32.422 1.00 94.06 91 PRO A CA 1
ATOM 692 C C . PRO A 1 91 ? 14.849 -11.565 -31.145 1.00 94.06 91 PRO A C 1
ATOM 694 O O . PRO A 1 91 ? 13.638 -11.782 -31.181 1.00 94.06 91 PRO A O 1
ATOM 697 N N . GLY A 1 92 ? 15.483 -11.287 -30.007 1.00 93.62 92 GLY A N 1
ATOM 698 C CA . GLY A 1 92 ? 14.793 -11.143 -28.724 1.00 93.62 92 GLY A CA 1
ATOM 699 C C . GLY A 1 92 ? 14.371 -9.694 -28.493 1.00 93.62 92 GLY A C 1
ATOM 700 O O . GLY A 1 92 ? 15.175 -8.781 -28.703 1.00 93.62 92 GLY A O 1
ATOM 701 N N . THR A 1 93 ? 13.148 -9.471 -28.014 1.00 94.50 93 THR A N 1
ATOM 702 C CA . THR A 1 93 ? 12.610 -8.132 -27.727 1.00 94.50 93 THR A CA 1
ATOM 703 C C . THR A 1 93 ? 13.429 -7.432 -26.641 1.00 94.50 93 THR A C 1
ATOM 705 O O . THR A 1 93 ? 14.016 -6.382 -26.906 1.00 94.50 93 THR A O 1
ATOM 708 N N . SER A 1 94 ? 13.569 -8.045 -25.455 1.00 93.12 94 SER A N 1
ATOM 709 C CA . SER A 1 94 ? 14.416 -7.518 -24.367 1.00 93.12 94 SER A CA 1
ATOM 710 C C . SER A 1 94 ? 15.878 -7.367 -24.782 1.00 93.12 94 SER A C 1
ATOM 712 O O . SER A 1 94 ? 16.502 -6.351 -24.481 1.00 93.12 94 SER A O 1
ATOM 714 N N . ALA A 1 95 ? 16.428 -8.350 -25.506 1.00 94.56 95 ALA A N 1
ATOM 715 C CA . ALA A 1 95 ? 17.804 -8.299 -26.000 1.00 94.56 95 ALA A CA 1
ATOM 716 C C . ALA A 1 95 ? 18.047 -7.078 -26.882 1.00 94.56 95 ALA A C 1
ATOM 718 O O . ALA A 1 95 ? 19.007 -6.342 -26.668 1.00 94.56 95 ALA A O 1
ATOM 719 N N . SER A 1 96 ? 17.136 -6.819 -27.814 1.00 97.12 96 SER A N 1
ATOM 720 C CA . SER A 1 96 ? 17.252 -5.694 -28.733 1.00 97.12 96 SER A CA 1
ATOM 721 C C . SER A 1 96 ? 17.031 -4.354 -28.041 1.00 97.12 96 SER A C 1
ATOM 723 O O . SER A 1 96 ? 17.796 -3.414 -28.261 1.00 97.12 96 SER A O 1
ATOM 725 N N . ALA A 1 97 ? 16.017 -4.272 -27.174 1.00 96.44 97 ALA A N 1
ATOM 726 C CA . ALA A 1 97 ? 15.707 -3.056 -26.437 1.00 96.44 97 ALA A CA 1
ATOM 727 C C . ALA A 1 97 ? 16.873 -2.639 -25.533 1.00 96.44 97 ALA A C 1
ATOM 729 O O . ALA A 1 97 ? 17.335 -1.498 -25.608 1.00 96.44 97 ALA A O 1
ATOM 730 N N . ARG A 1 98 ? 17.416 -3.580 -24.746 1.00 95.56 98 ARG A N 1
ATOM 731 C CA . ARG A 1 98 ? 18.570 -3.318 -23.878 1.00 95.56 98 ARG A CA 1
ATOM 732 C C . ARG A 1 98 ? 19.846 -3.052 -24.656 1.00 95.56 98 ARG A C 1
ATOM 734 O O . ARG A 1 98 ? 20.585 -2.158 -24.267 1.00 95.56 98 ARG A O 1
ATOM 741 N N . ALA A 1 99 ? 20.122 -3.779 -25.739 1.00 96.88 99 ALA A N 1
ATOM 742 C CA . ALA A 1 99 ? 21.324 -3.540 -26.538 1.00 96.88 99 ALA A CA 1
ATOM 743 C C . ALA A 1 99 ? 21.333 -2.115 -27.106 1.00 96.88 99 ALA A C 1
ATOM 745 O O . ALA A 1 99 ? 22.318 -1.394 -26.947 1.00 96.88 99 ALA A O 1
ATOM 746 N N . SER A 1 100 ? 20.219 -1.675 -27.698 1.00 97.19 100 SER A N 1
ATOM 747 C CA . SER A 1 100 ? 20.107 -0.324 -28.251 1.00 97.19 100 SER A CA 1
ATOM 748 C C . SER A 1 100 ? 20.139 0.757 -27.166 1.00 97.19 100 SER A C 1
ATOM 750 O O . SER A 1 100 ? 20.848 1.751 -27.330 1.00 97.19 100 SER A O 1
ATOM 752 N N . LEU A 1 101 ? 19.463 0.540 -26.030 1.00 94.94 101 LEU A N 1
ATOM 753 C CA . LEU A 1 101 ? 19.527 1.447 -24.880 1.00 94.94 101 LEU A CA 1
ATOM 754 C C . LEU A 1 101 ? 20.958 1.566 -24.335 1.00 94.94 101 LEU A C 1
ATOM 756 O O . LEU A 1 101 ? 21.444 2.677 -24.139 1.00 94.94 101 LEU A O 1
ATOM 760 N N . SER A 1 102 ? 21.655 0.446 -24.139 1.00 95.56 102 SER A N 1
ATOM 761 C CA . SER A 1 102 ? 23.045 0.422 -23.677 1.00 95.56 102 SER A CA 1
ATOM 762 C C . SER A 1 102 ? 23.968 1.160 -24.645 1.00 95.56 102 SER A C 1
ATOM 764 O O . SER A 1 102 ? 24.706 2.042 -24.221 1.00 95.56 102 SER A O 1
ATOM 766 N N . LEU A 1 103 ? 23.905 0.878 -25.949 1.00 96.56 103 LEU A N 1
ATOM 767 C CA . LEU A 1 103 ? 24.719 1.592 -26.940 1.00 96.56 103 LEU A CA 1
ATOM 768 C C . LEU A 1 103 ? 24.462 3.112 -26.901 1.00 96.56 103 LEU A C 1
ATOM 770 O O . LEU A 1 103 ? 25.410 3.894 -26.969 1.00 96.56 103 LEU A O 1
ATOM 774 N N . ALA A 1 104 ? 23.208 3.536 -26.710 1.00 94.06 104 ALA A N 1
ATOM 775 C CA . ALA A 1 104 ? 22.857 4.947 -26.563 1.00 94.06 104 ALA A CA 1
ATOM 776 C C . ALA A 1 104 ? 23.419 5.580 -25.278 1.00 94.06 104 ALA A C 1
ATOM 778 O O . ALA A 1 104 ? 23.953 6.688 -25.333 1.00 94.06 104 ALA A O 1
ATOM 779 N N . LEU A 1 105 ? 23.358 4.881 -24.137 1.00 92.50 105 LEU A N 1
ATOM 780 C CA . LEU A 1 105 ? 23.946 5.338 -22.867 1.00 92.50 105 LEU A CA 1
ATOM 781 C C . LEU A 1 105 ? 25.464 5.549 -22.969 1.00 92.50 105 LEU A C 1
ATOM 783 O O . LEU A 1 105 ? 26.013 6.436 -22.318 1.00 92.50 105 LEU A O 1
ATOM 787 N N . TRP A 1 106 ? 26.127 4.765 -23.818 1.00 95.12 106 TRP A N 1
ATOM 788 C CA . TRP A 1 106 ? 27.558 4.861 -24.106 1.00 95.12 106 TRP A CA 1
ATOM 789 C C . TRP A 1 106 ? 27.897 5.822 -25.259 1.00 95.12 106 TRP A C 1
ATOM 791 O O . TRP A 1 106 ? 29.052 5.903 -25.669 1.00 95.12 106 TRP A O 1
ATOM 801 N N . GLY A 1 107 ? 26.918 6.572 -25.778 1.00 94.56 107 GLY A N 1
ATOM 802 C CA . GLY A 1 107 ? 27.137 7.580 -26.818 1.00 94.56 107 GLY A CA 1
ATOM 803 C C . GLY A 1 107 ? 27.539 7.008 -28.180 1.00 94.56 107 GLY A C 1
ATOM 804 O O . GLY A 1 107 ? 28.151 7.714 -28.980 1.00 94.56 107 GLY A O 1
ATOM 805 N N . VAL A 1 108 ? 27.218 5.741 -28.455 1.00 95.69 108 VAL A N 1
ATOM 806 C CA . VAL A 1 108 ? 27.511 5.095 -29.740 1.00 95.69 108 VAL A CA 1
ATOM 807 C C . VAL A 1 108 ? 26.526 5.604 -30.791 1.00 95.69 108 VAL A C 1
ATOM 809 O O . VAL A 1 108 ? 25.322 5.357 -30.702 1.00 95.69 108 VAL A O 1
ATOM 812 N N . ALA A 1 109 ? 27.031 6.323 -31.795 1.00 89.62 109 ALA A N 1
ATOM 813 C CA . ALA A 1 109 ? 26.208 6.989 -32.807 1.00 89.62 109 ALA A CA 1
ATOM 814 C C . ALA A 1 109 ? 25.372 5.997 -33.634 1.00 89.62 109 ALA A C 1
ATOM 816 O O . ALA A 1 109 ? 24.250 6.293 -34.040 1.00 89.62 109 ALA A O 1
ATOM 817 N N . GLU A 1 110 ? 25.898 4.794 -33.841 1.00 90.31 110 GLU A N 1
ATOM 818 C CA . GLU A 1 110 ? 25.285 3.725 -34.617 1.00 90.31 110 GLU A CA 1
ATOM 819 C C . GLU A 1 110 ? 24.074 3.089 -33.914 1.00 90.31 110 GLU A C 1
ATOM 821 O O . GLU A 1 110 ? 23.348 2.331 -34.552 1.00 90.31 110 GLU A O 1
ATOM 826 N N . ALA A 1 111 ? 23.815 3.381 -32.632 1.00 87.06 111 ALA A N 1
ATOM 827 C CA . ALA A 1 111 ? 22.773 2.722 -31.835 1.00 87.06 111 ALA A CA 1
ATOM 828 C C . ALA A 1 111 ? 21.349 2.849 -32.410 1.00 87.06 111 ALA A C 1
ATOM 830 O O . ALA A 1 111 ? 20.541 1.942 -32.208 1.00 87.06 111 ALA A O 1
ATOM 831 N N . ASP A 1 112 ? 21.052 3.972 -33.081 1.00 92.25 112 ASP A N 1
ATOM 832 C CA . ASP A 1 112 ? 19.728 4.400 -33.574 1.00 92.25 112 ASP A CA 1
ATOM 833 C C . ASP A 1 112 ? 18.535 3.844 -32.755 1.00 92.25 112 ASP A C 1
ATOM 835 O O . ASP A 1 112 ? 17.795 2.968 -33.224 1.00 92.25 112 ASP A O 1
ATOM 839 N N . PRO A 1 113 ? 18.328 4.339 -31.515 1.00 93.25 113 PRO A N 1
ATOM 840 C CA . PRO A 1 113 ? 17.248 3.884 -30.632 1.00 93.25 113 PRO A CA 1
ATOM 841 C C . PRO A 1 113 ? 15.861 3.975 -31.258 1.00 93.25 113 PRO A C 1
ATOM 843 O O . PRO A 1 113 ? 15.003 3.130 -31.011 1.00 93.25 113 PRO A O 1
ATOM 846 N N . ALA A 1 114 ? 15.642 4.986 -32.101 1.00 93.50 114 ALA A N 1
ATOM 847 C CA . ALA A 1 114 ? 14.365 5.211 -32.754 1.00 93.50 114 ALA A CA 1
ATOM 848 C C . ALA A 1 114 ? 14.080 4.147 -33.825 1.00 93.50 114 ALA A C 1
ATOM 850 O O . ALA A 1 114 ? 12.937 3.700 -33.946 1.00 93.50 114 ALA A O 1
ATOM 851 N N . ALA A 1 115 ? 15.085 3.726 -34.602 1.00 94.81 115 ALA A N 1
ATOM 852 C CA . ALA A 1 115 ? 14.930 2.618 -35.543 1.00 94.81 115 ALA A CA 1
ATOM 853 C C . ALA A 1 115 ? 14.668 1.292 -34.827 1.00 94.81 115 ALA A C 1
ATOM 855 O O . ALA A 1 115 ? 13.720 0.597 -35.197 1.00 94.81 115 ALA A O 1
ATOM 856 N N . THR A 1 116 ? 15.427 0.985 -33.771 1.00 96.56 116 THR A N 1
ATOM 857 C CA . THR A 1 116 ? 15.210 -0.225 -32.961 1.00 96.56 116 THR A CA 1
ATOM 858 C C . THR A 1 116 ? 13.805 -0.235 -32.360 1.00 96.56 116 THR A C 1
ATOM 860 O O . THR A 1 116 ? 13.093 -1.230 -32.471 1.00 96.56 116 THR A O 1
ATOM 863 N N . LEU A 1 117 ? 13.357 0.888 -31.789 1.00 96.44 117 LEU A N 1
ATOM 864 C CA . LEU A 1 117 ? 12.016 1.009 -31.221 1.00 96.44 117 LEU A CA 1
ATOM 865 C C . LEU A 1 117 ? 10.926 0.764 -32.273 1.00 96.44 117 LEU A C 1
ATOM 867 O O . LEU A 1 117 ? 9.988 0.018 -32.012 1.00 96.44 117 LEU A O 1
ATOM 871 N N . ARG A 1 118 ? 11.050 1.348 -33.473 1.00 95.75 118 ARG A N 1
ATOM 872 C CA . ARG A 1 118 ? 10.095 1.102 -34.570 1.00 95.75 118 ARG A CA 1
ATOM 873 C C . ARG A 1 118 ? 10.059 -0.369 -34.977 1.00 95.75 118 ARG A C 1
ATOM 875 O O . ARG A 1 118 ? 8.971 -0.894 -35.193 1.00 95.75 118 ARG A O 1
ATOM 882 N N . ALA A 1 119 ? 11.219 -1.018 -35.067 1.00 95.50 119 ALA A N 1
ATOM 883 C CA . ALA A 1 119 ? 11.313 -2.433 -35.410 1.00 95.50 119 ALA A CA 1
ATOM 884 C C . ALA A 1 119 ? 10.630 -3.320 -34.356 1.00 95.50 119 ALA A C 1
ATOM 886 O O . ALA A 1 119 ? 9.861 -4.199 -34.724 1.00 95.50 119 ALA A O 1
ATOM 887 N N . LEU A 1 120 ? 10.824 -3.043 -33.062 1.00 95.75 120 LEU A N 1
ATOM 888 C CA . LEU A 1 120 ? 10.169 -3.779 -31.973 1.00 95.75 120 LEU A CA 1
ATOM 889 C C . LEU A 1 120 ? 8.655 -3.545 -31.917 1.00 95.75 120 LEU A C 1
ATOM 891 O O . LEU A 1 120 ? 7.883 -4.478 -31.724 1.00 95.75 120 LEU A O 1
ATOM 895 N N . LEU A 1 121 ? 8.196 -2.310 -32.121 1.00 93.94 121 LEU A N 1
ATOM 896 C CA . LEU A 1 121 ? 6.759 -2.018 -32.138 1.00 93.94 121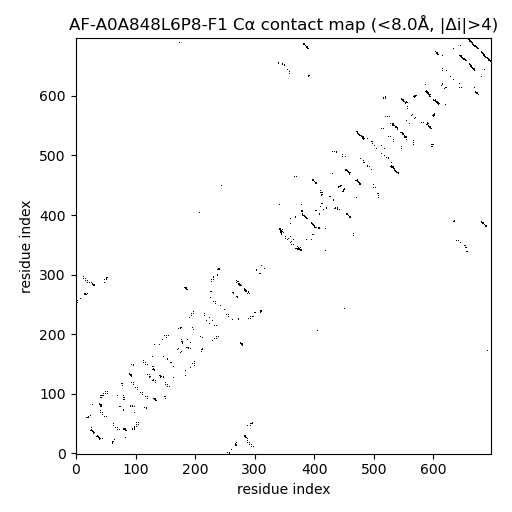 LEU A CA 1
ATOM 897 C C . LEU A 1 121 ? 6.046 -2.658 -33.337 1.00 93.94 121 LEU A C 1
ATOM 899 O O . LEU A 1 121 ? 4.866 -2.980 -33.236 1.00 93.94 121 LEU A O 1
ATOM 903 N N . ALA A 1 122 ? 6.749 -2.890 -34.450 1.00 93.06 122 ALA A N 1
ATOM 904 C CA . ALA A 1 122 ? 6.209 -3.624 -35.594 1.00 93.06 122 ALA A CA 1
ATOM 905 C C . ALA A 1 122 ? 5.979 -5.120 -35.305 1.00 93.06 122 ALA A C 1
ATOM 907 O O . ALA A 1 122 ? 5.276 -5.781 -36.068 1.00 93.06 122 ALA A O 1
ATOM 908 N N . THR A 1 123 ? 6.546 -5.650 -34.217 1.00 91.62 123 THR A N 1
ATOM 909 C CA . THR A 1 123 ? 6.345 -7.034 -33.768 1.00 91.62 123 THR A CA 1
ATOM 910 C C . THR A 1 123 ? 5.392 -7.136 -32.582 1.00 91.62 123 THR A C 1
ATOM 912 O O . THR A 1 123 ? 5.219 -8.225 -32.042 1.00 91.62 123 THR A O 1
ATOM 915 N N . ALA A 1 124 ? 4.794 -6.021 -32.148 1.00 89.81 124 ALA A N 1
ATOM 916 C CA . ALA A 1 124 ? 3.791 -6.039 -31.096 1.00 89.81 124 ALA A CA 1
ATOM 917 C C . ALA A 1 124 ? 2.559 -6.837 -31.542 1.00 89.81 124 ALA A C 1
ATOM 919 O O . ALA A 1 124 ? 2.125 -6.769 -32.695 1.00 89.81 124 ALA A O 1
ATOM 920 N N . HIS A 1 125 ? 1.983 -7.582 -30.606 1.00 85.88 125 HIS A N 1
ATOM 921 C CA . HIS A 1 125 ? 0.741 -8.313 -30.811 1.00 85.88 125 HIS A CA 1
ATOM 922 C C . HIS A 1 125 ? -0.421 -7.324 -31.079 1.00 85.88 125 HIS A C 1
ATOM 924 O O . HIS A 1 125 ? -0.308 -6.150 -30.718 1.00 85.88 125 HIS A O 1
ATOM 930 N N . PRO A 1 126 ? -1.552 -7.726 -31.700 1.00 82.81 126 PRO A N 1
ATOM 931 C CA . PRO A 1 126 ? -2.667 -6.811 -31.982 1.00 82.81 126 PRO A CA 1
ATOM 932 C C . PRO A 1 126 ? -3.270 -6.105 -30.761 1.00 82.81 126 PRO A C 1
ATOM 934 O O . PRO A 1 126 ? -3.830 -5.020 -30.892 1.00 82.81 126 PRO A O 1
ATOM 937 N N . ASP A 1 127 ? -3.147 -6.689 -29.568 1.00 80.31 127 ASP A N 1
ATOM 938 C CA . ASP A 1 127 ? -3.517 -6.026 -28.313 1.00 80.31 127 ASP A CA 1
ATOM 939 C C . ASP A 1 127 ? -2.457 -5.011 -27.841 1.00 80.31 127 ASP A C 1
ATOM 941 O O . ASP A 1 127 ? -2.679 -4.279 -26.882 1.00 80.31 127 ASP A O 1
ATOM 945 N N . GLY A 1 128 ? -1.311 -4.914 -28.507 1.00 84.50 128 GLY A N 1
ATOM 946 C CA . GLY A 1 128 ? -0.171 -4.064 -28.178 1.00 84.50 128 GLY A CA 1
ATOM 947 C C . GLY A 1 128 ? 0.800 -4.682 -27.169 1.00 84.50 128 GLY A C 1
ATOM 948 O O . GLY A 1 128 ? 1.646 -3.960 -26.644 1.00 84.50 128 GLY A O 1
ATOM 949 N N . GLY A 1 129 ? 0.633 -5.958 -26.805 1.00 85.38 129 GLY A N 1
ATOM 950 C CA . GLY A 1 129 ? 1.579 -6.689 -25.963 1.00 85.38 129 GLY A CA 1
ATOM 951 C C . GLY A 1 129 ? 2.872 -6.997 -26.716 1.00 85.38 129 GLY A C 1
ATOM 952 O O . GLY A 1 129 ? 2.888 -7.061 -27.946 1.00 85.38 129 GLY A O 1
ATOM 953 N N . LEU A 1 130 ? 3.963 -7.188 -25.978 1.00 90.38 130 LEU A N 1
ATOM 954 C CA . LEU A 1 130 ? 5.249 -7.592 -26.539 1.00 90.38 130 LEU A CA 1
ATOM 955 C C . LEU A 1 130 ? 5.624 -8.977 -26.008 1.00 90.38 130 LEU A C 1
ATOM 957 O O . LEU A 1 130 ? 5.580 -9.221 -24.802 1.00 90.38 130 LEU A O 1
ATOM 961 N N . GLY A 1 131 ? 5.959 -9.881 -26.927 1.00 90.31 131 GLY A N 1
ATOM 962 C CA . GLY A 1 131 ? 6.482 -11.209 -26.615 1.00 90.31 131 GLY A CA 1
ATOM 963 C C . GLY A 1 131 ? 7.984 -11.182 -26.344 1.00 90.31 131 GLY A C 1
ATOM 964 O O . GLY A 1 131 ? 8.661 -10.166 -26.562 1.00 90.31 131 GLY A O 1
ATOM 965 N N . THR A 1 132 ? 8.535 -12.315 -25.908 1.00 90.06 132 THR A N 1
ATOM 966 C CA . THR A 1 132 ? 9.985 -12.447 -25.701 1.00 90.06 132 THR A CA 1
ATOM 967 C C . THR A 1 132 ? 10.741 -12.341 -27.023 1.00 90.06 132 THR A C 1
ATOM 969 O O . THR A 1 132 ? 11.852 -11.806 -27.077 1.00 90.06 132 THR A O 1
ATOM 972 N N . TRP A 1 133 ? 10.130 -12.833 -28.098 1.00 91.94 133 TRP A N 1
ATOM 973 C CA . TRP A 1 133 ? 10.683 -12.825 -29.445 1.00 91.94 133 TRP A CA 1
ATOM 974 C C . TRP A 1 133 ? 10.066 -11.707 -30.284 1.00 91.94 133 TRP A C 1
ATOM 976 O O . TRP A 1 133 ? 8.856 -11.498 -30.266 1.00 91.94 133 TRP A O 1
ATOM 986 N N . ALA A 1 134 ? 10.893 -11.020 -31.068 1.00 89.69 134 ALA A N 1
ATOM 987 C CA . ALA A 1 134 ? 10.463 -9.967 -31.980 1.00 89.69 134 ALA A CA 1
ATOM 988 C C . ALA A 1 134 ? 9.897 -10.579 -33.279 1.00 89.69 134 ALA A C 1
ATOM 990 O O . ALA A 1 134 ? 10.456 -10.413 -34.364 1.00 89.69 134 ALA A O 1
ATOM 991 N N . GLU A 1 135 ? 8.810 -11.345 -33.165 1.00 87.50 135 GLU A N 1
ATOM 992 C CA . GLU A 1 135 ? 8.153 -12.023 -34.284 1.00 87.50 135 GLU A CA 1
ATOM 993 C C . GLU A 1 135 ? 6.619 -11.994 -34.116 1.00 87.50 135 GLU A C 1
ATOM 995 O O . GLU A 1 135 ? 6.112 -12.571 -33.156 1.00 87.50 135 GLU A O 1
ATOM 1000 N N . PRO A 1 136 ? 5.847 -11.408 -35.056 1.00 75.12 136 PRO A N 1
ATOM 1001 C CA . PRO A 1 136 ? 4.390 -11.267 -34.913 1.00 75.12 136 PRO A CA 1
ATOM 1002 C C . PRO A 1 136 ? 3.610 -12.591 -34.812 1.00 75.12 136 PRO A C 1
ATOM 1004 O O . PRO A 1 136 ? 2.493 -12.614 -34.304 1.00 75.12 136 PRO A O 1
ATOM 1007 N N . ALA A 1 137 ? 4.158 -13.682 -35.362 1.00 62.06 137 ALA A N 1
ATOM 1008 C CA . ALA A 1 137 ? 3.462 -14.961 -35.534 1.00 62.06 137 ALA A CA 1
ATOM 1009 C C . ALA A 1 137 ? 3.673 -15.956 -34.378 1.00 62.06 137 ALA A C 1
ATOM 1011 O O . ALA A 1 137 ? 2.973 -16.970 -34.306 1.00 62.06 137 ALA A O 1
ATOM 1012 N N . ARG A 1 138 ? 4.621 -15.694 -33.470 1.00 70.31 138 ARG A N 1
ATOM 1013 C CA . ARG A 1 138 ? 4.808 -16.503 -32.264 1.00 70.31 138 ARG A CA 1
ATOM 1014 C C . ARG A 1 138 ? 3.925 -15.927 -31.168 1.00 70.31 138 ARG A C 1
ATOM 1016 O O . ARG A 1 138 ? 4.287 -14.960 -30.522 1.00 70.31 138 ARG A O 1
ATOM 1023 N N . ALA A 1 139 ? 2.755 -16.529 -30.982 1.00 52.00 139 ALA A N 1
ATOM 1024 C CA . ALA A 1 139 ? 1.858 -16.232 -29.869 1.00 52.00 139 ALA A CA 1
ATOM 1025 C C . ALA A 1 139 ? 2.427 -16.791 -28.547 1.00 52.00 139 ALA A C 1
ATOM 1027 O O . ALA A 1 139 ? 1.853 -17.710 -27.956 1.00 52.00 139 ALA A O 1
ATOM 1028 N N . ASP A 1 140 ? 3.594 -16.314 -28.109 1.00 63.94 140 ASP A N 1
ATOM 1029 C CA . ASP A 1 140 ? 4.015 -16.506 -26.727 1.00 63.94 140 ASP A CA 1
ATOM 1030 C C . ASP A 1 140 ? 3.175 -15.622 -25.791 1.00 63.94 140 ASP A C 1
ATOM 1032 O O . ASP A 1 140 ? 2.554 -14.635 -26.190 1.00 63.94 140 ASP A O 1
ATOM 1036 N N . ALA A 1 141 ? 3.066 -16.045 -24.530 1.00 65.12 141 ALA A N 1
ATOM 1037 C CA . ALA A 1 141 ? 2.430 -15.221 -23.515 1.00 65.12 141 ALA A CA 1
ATOM 1038 C C . ALA A 1 141 ? 3.231 -13.922 -23.356 1.00 65.12 141 ALA A C 1
ATOM 1040 O O . ALA A 1 141 ? 4.459 -13.961 -23.366 1.00 65.12 141 ALA A O 1
ATOM 1041 N N . GLU A 1 142 ? 2.523 -12.806 -23.173 1.00 78.56 142 GLU A N 1
ATOM 1042 C CA . GLU A 1 142 ? 3.098 -11.485 -22.913 1.00 78.56 142 GLU A CA 1
ATOM 1043 C C . GLU A 1 142 ? 4.310 -11.547 -21.964 1.00 78.56 142 GLU A C 1
ATOM 1045 O O . GLU A 1 142 ? 4.221 -12.062 -20.839 1.00 78.56 142 GLU A O 1
ATOM 1050 N N . ASP A 1 143 ? 5.431 -10.989 -22.421 1.00 88.38 143 ASP A N 1
ATOM 1051 C CA . ASP A 1 143 ? 6.658 -10.862 -21.649 1.00 88.38 143 ASP A CA 1
ATOM 1052 C C . ASP A 1 143 ? 6.728 -9.451 -21.058 1.00 88.38 143 ASP A C 1
ATOM 1054 O O . ASP A 1 143 ? 6.915 -8.433 -21.737 1.00 88.38 143 ASP A O 1
ATOM 1058 N N . LEU A 1 144 ? 6.540 -9.388 -19.743 1.00 88.81 144 LEU A N 1
ATOM 1059 C CA . LEU A 1 144 ? 6.542 -8.125 -19.027 1.00 88.81 144 LEU A CA 1
ATOM 1060 C C . LEU A 1 144 ? 7.923 -7.466 -19.045 1.00 88.81 144 LEU A C 1
ATOM 1062 O O . LEU A 1 144 ? 8.006 -6.246 -19.166 1.00 88.81 144 LEU A O 1
ATOM 1066 N N . LEU A 1 145 ? 9.001 -8.247 -18.933 1.00 90.25 145 LEU A N 1
ATOM 1067 C CA . LEU A 1 145 ? 10.349 -7.687 -18.930 1.00 90.25 145 LEU A CA 1
ATOM 1068 C C . LEU A 1 145 ? 10.661 -7.065 -20.294 1.00 90.25 145 LEU A C 1
ATOM 1070 O O . LEU A 1 145 ? 11.182 -5.952 -20.348 1.00 90.25 145 LEU A O 1
ATOM 1074 N N . ALA A 1 146 ? 10.243 -7.724 -21.378 1.00 92.44 146 ALA A N 1
ATOM 1075 C CA . ALA A 1 146 ? 10.310 -7.168 -22.727 1.00 92.44 146 ALA A CA 1
ATOM 1076 C C . ALA A 1 146 ? 9.554 -5.840 -22.834 1.00 92.44 146 ALA A C 1
ATOM 1078 O O . ALA A 1 146 ? 10.091 -4.855 -23.340 1.00 92.44 146 ALA A O 1
ATOM 1079 N N . SER A 1 147 ? 8.338 -5.785 -22.291 1.00 93.25 147 SER A N 1
ATOM 1080 C CA . SER A 1 147 ? 7.523 -4.568 -22.272 1.00 93.25 147 SER A CA 1
ATOM 1081 C C . SER A 1 147 ? 8.193 -3.425 -21.500 1.00 93.25 147 SER A C 1
ATOM 1083 O O . SER A 1 147 ? 8.240 -2.296 -21.989 1.00 93.25 147 SER A O 1
ATOM 1085 N N . VAL A 1 148 ? 8.768 -3.709 -20.329 1.00 92.69 148 VAL A N 1
ATOM 1086 C CA . VAL A 1 148 ? 9.496 -2.724 -19.511 1.00 92.69 148 VAL A CA 1
ATOM 1087 C C . VAL A 1 148 ? 10.760 -2.231 -20.217 1.00 92.69 148 VAL A C 1
ATOM 1089 O O . VAL A 1 148 ? 11.015 -1.027 -20.237 1.00 92.69 148 VAL A O 1
ATOM 1092 N N . ASP A 1 149 ? 11.526 -3.123 -20.848 1.00 94.44 149 ASP A N 1
ATOM 1093 C CA . ASP A 1 149 ? 12.735 -2.749 -21.585 1.00 94.44 149 ASP A CA 1
ATOM 1094 C C . ASP A 1 149 ? 12.401 -1.859 -22.800 1.00 94.44 149 ASP A C 1
ATOM 1096 O O . ASP A 1 149 ? 13.103 -0.878 -23.066 1.00 94.44 149 ASP A O 1
ATOM 1100 N N . VAL A 1 150 ? 11.296 -2.132 -23.508 1.00 95.56 150 VAL A N 1
ATOM 1101 C CA . VAL A 1 150 ? 10.813 -1.267 -24.601 1.00 95.56 150 VAL A CA 1
ATOM 1102 C C . VAL A 1 150 ? 10.335 0.090 -24.084 1.00 95.56 150 VAL A C 1
ATOM 1104 O O . VAL A 1 150 ? 10.628 1.109 -24.710 1.00 95.56 150 VAL A O 1
ATOM 1107 N N . LEU A 1 151 ? 9.651 0.140 -22.938 1.00 93.25 151 LEU A N 1
ATOM 1108 C CA . LEU A 1 151 ? 9.276 1.403 -22.293 1.00 93.25 151 LEU A CA 1
ATOM 1109 C C . LEU A 1 151 ? 10.507 2.232 -21.902 1.00 93.25 151 LEU A C 1
ATOM 1111 O O . LEU A 1 151 ? 10.519 3.446 -22.118 1.00 93.25 151 LEU A O 1
ATOM 1115 N N . ALA A 1 152 ? 11.554 1.593 -21.375 1.00 92.19 152 ALA A N 1
ATOM 1116 C CA . ALA A 1 152 ? 12.813 2.256 -21.049 1.00 92.19 152 ALA A CA 1
ATOM 1117 C C . ALA A 1 152 ? 13.498 2.824 -22.305 1.00 92.19 152 ALA A C 1
ATOM 1119 O O . ALA A 1 152 ? 13.887 3.994 -22.313 1.00 92.19 152 ALA A O 1
ATOM 1120 N N . LEU A 1 153 ? 13.577 2.042 -23.391 1.00 94.75 153 LEU A N 1
ATOM 1121 C CA . LEU A 1 153 ? 14.105 2.498 -24.683 1.00 94.75 153 LEU A CA 1
ATOM 1122 C C . LEU A 1 153 ? 13.296 3.678 -25.245 1.00 94.75 153 LEU A C 1
ATOM 1124 O O . LEU A 1 153 ? 13.871 4.682 -25.668 1.00 94.75 153 LEU A O 1
ATOM 1128 N N . ALA A 1 154 ? 11.964 3.579 -25.226 1.00 93.19 154 ALA A N 1
ATOM 1129 C CA . ALA A 1 154 ? 11.072 4.639 -25.682 1.00 93.19 154 ALA A CA 1
ATOM 1130 C C . ALA A 1 154 ? 11.285 5.927 -24.884 1.00 93.19 154 ALA A C 1
ATOM 1132 O O . ALA A 1 154 ? 11.485 6.987 -25.478 1.00 93.19 154 ALA A O 1
ATOM 1133 N N . SER A 1 155 ? 11.336 5.825 -23.554 1.00 89.19 155 SER A N 1
ATOM 1134 C CA . SER A 1 155 ? 11.577 6.964 -22.670 1.00 89.19 155 SER A CA 1
ATOM 1135 C C . SER A 1 155 ? 12.932 7.622 -22.935 1.00 89.19 155 SER A C 1
ATOM 1137 O O . SER A 1 155 ? 13.007 8.849 -22.977 1.00 89.19 155 SER A O 1
ATOM 1139 N N . ALA A 1 156 ? 13.993 6.839 -23.154 1.00 87.38 156 ALA A N 1
ATOM 1140 C CA . ALA A 1 156 ? 15.317 7.365 -23.491 1.00 87.38 156 ALA A CA 1
ATOM 1141 C C . ALA A 1 156 ? 15.326 8.121 -24.834 1.00 87.38 156 ALA A C 1
ATOM 1143 O O . ALA A 1 156 ? 16.046 9.105 -24.985 1.00 87.38 156 ALA A O 1
ATOM 1144 N N . GLY A 1 157 ? 14.486 7.705 -25.787 1.00 87.75 157 GLY A N 1
ATOM 1145 C CA . GLY A 1 157 ? 14.262 8.403 -27.056 1.00 87.75 157 GLY A CA 1
ATOM 1146 C C . GLY A 1 157 ? 13.258 9.564 -26.992 1.00 87.75 157 GLY A C 1
ATOM 1147 O O . GLY A 1 157 ? 12.977 10.172 -28.022 1.00 87.75 157 GLY A O 1
ATOM 1148 N N . GLY A 1 158 ? 12.687 9.877 -25.823 1.00 87.44 158 GLY A N 1
ATOM 1149 C CA . GLY A 1 158 ? 11.654 10.912 -25.682 1.00 87.44 158 GLY A CA 1
ATOM 1150 C C . GLY A 1 158 ? 10.283 10.514 -26.247 1.00 87.44 158 GLY A C 1
ATOM 1151 O O . GLY A 1 158 ? 9.474 11.380 -26.582 1.00 87.44 158 GLY A O 1
ATOM 1152 N N . HIS A 1 159 ? 10.010 9.216 -26.369 1.00 88.06 159 HIS A N 1
ATOM 1153 C CA . HIS A 1 159 ? 8.737 8.665 -26.824 1.00 88.06 159 HIS A CA 1
ATOM 1154 C C . HIS A 1 159 ? 7.885 8.190 -25.640 1.00 88.06 159 HIS A C 1
ATOM 1156 O O . HIS A 1 159 ? 8.383 7.552 -24.716 1.00 88.06 159 HIS A O 1
ATOM 1162 N N . ALA A 1 160 ? 6.577 8.450 -25.699 1.00 86.19 160 ALA A N 1
ATOM 1163 C CA . ALA A 1 160 ? 5.601 7.903 -24.760 1.00 86.19 160 ALA A CA 1
ATOM 1164 C C . ALA A 1 160 ? 4.822 6.757 -25.415 1.00 86.19 160 ALA A C 1
ATOM 1166 O O . ALA A 1 160 ? 4.413 6.871 -26.572 1.00 86.19 160 ALA A O 1
ATOM 1167 N N . LEU A 1 161 ? 4.562 5.688 -24.659 1.00 88.50 161 LEU A N 1
ATOM 1168 C CA . LEU A 1 161 ? 3.766 4.535 -25.094 1.00 88.50 161 LEU A CA 1
ATOM 1169 C C . LEU A 1 161 ? 2.617 4.278 -24.099 1.00 88.50 161 LEU A C 1
ATOM 1171 O O . LEU A 1 161 ? 2.657 3.291 -23.366 1.00 88.50 161 LEU A O 1
ATOM 1175 N N . PRO A 1 162 ? 1.579 5.140 -24.051 1.00 80.50 162 PRO A N 1
ATOM 1176 C CA . PRO A 1 162 ? 0.590 5.134 -22.967 1.00 80.50 162 PRO A CA 1
ATOM 1177 C C . PRO A 1 162 ? -0.139 3.800 -22.779 1.00 80.50 162 PRO A C 1
ATOM 1179 O O . PRO A 1 162 ? -0.398 3.403 -21.649 1.00 80.50 162 PRO A O 1
ATOM 1182 N N . ALA A 1 163 ? -0.435 3.086 -23.871 1.00 80.69 163 ALA A N 1
ATOM 1183 C CA . ALA A 1 163 ? -1.091 1.780 -23.808 1.00 80.69 163 ALA A CA 1
ATOM 1184 C C . ALA A 1 163 ? -0.203 0.715 -23.140 1.00 80.69 163 ALA A C 1
ATOM 1186 O O . ALA A 1 163 ? -0.670 -0.028 -22.280 1.00 80.69 163 ALA A O 1
ATOM 1187 N N . LEU A 1 164 ? 1.086 0.680 -23.496 1.00 86.75 164 LEU A N 1
ATOM 1188 C CA . LEU A 1 164 ? 2.053 -0.241 -22.899 1.00 86.75 164 LEU A CA 1
ATOM 1189 C C . LEU A 1 164 ? 2.350 0.144 -21.442 1.00 86.75 164 LEU A C 1
ATOM 1191 O O . LEU A 1 164 ? 2.420 -0.723 -20.579 1.00 86.75 164 LEU A O 1
ATOM 1195 N N . THR A 1 165 ? 2.438 1.446 -21.151 1.00 86.25 165 THR A N 1
ATOM 1196 C CA . THR A 1 165 ? 2.570 1.987 -19.791 1.00 86.25 165 THR A CA 1
ATOM 1197 C C . THR A 1 165 ? 1.407 1.571 -18.898 1.00 86.25 165 THR A C 1
ATOM 1199 O O . THR A 1 165 ? 1.648 1.039 -17.820 1.00 86.25 165 THR A O 1
ATOM 1202 N N . ALA A 1 166 ? 0.163 1.779 -19.339 1.00 77.50 166 ALA A N 1
ATOM 1203 C CA . ALA A 1 166 ? -1.019 1.389 -18.576 1.00 77.50 166 ALA A CA 1
ATOM 1204 C C . ALA A 1 166 ? -1.032 -0.122 -18.319 1.00 77.50 166 ALA A C 1
ATOM 1206 O O . ALA A 1 166 ? -1.281 -0.553 -17.201 1.00 77.50 166 ALA A O 1
ATOM 1207 N N . ARG A 1 167 ? -0.676 -0.924 -19.329 1.00 82.81 167 ARG A N 1
ATOM 1208 C CA . ARG A 1 167 ? -0.604 -2.383 -19.210 1.00 82.81 167 ARG A CA 1
ATOM 1209 C C . ARG A 1 167 ? 0.423 -2.850 -18.181 1.00 82.81 167 ARG A C 1
ATOM 1211 O O . ARG A 1 167 ? 0.070 -3.622 -17.293 1.00 82.81 167 ARG A O 1
ATOM 1218 N N . VAL A 1 168 ? 1.666 -2.372 -18.277 1.00 86.44 168 VAL A N 1
ATOM 1219 C CA . VAL A 1 168 ? 2.721 -2.670 -17.292 1.00 86.44 168 VAL A CA 1
ATOM 1220 C C . VAL A 1 168 ? 2.302 -2.179 -15.904 1.00 86.44 168 VAL A C 1
ATOM 1222 O O . VAL A 1 168 ? 2.475 -2.903 -14.928 1.00 86.44 168 VAL A O 1
ATOM 1225 N N . GLY A 1 169 ? 1.692 -0.992 -15.832 1.00 82.25 169 GLY A N 1
ATOM 1226 C CA . GLY A 1 169 ? 1.128 -0.403 -14.620 1.00 82.25 169 GLY A CA 1
ATOM 1227 C C . GLY A 1 169 ? 0.159 -1.342 -13.908 1.00 82.25 169 GLY A C 1
ATOM 1228 O O . GLY A 1 169 ? 0.434 -1.815 -12.806 1.00 82.25 169 GLY A O 1
ATOM 1229 N N . SER A 1 170 ? -0.923 -1.696 -14.601 1.00 76.62 170 SER A N 1
ATOM 1230 C CA . SER A 1 170 ? -1.944 -2.621 -14.109 1.00 76.62 170 SER A CA 1
ATOM 1231 C C . SER A 1 170 ? -1.377 -3.998 -13.765 1.00 76.62 170 SER A C 1
ATOM 1233 O O . SER A 1 170 ? -1.858 -4.654 -12.842 1.00 76.62 170 SER A O 1
ATOM 1235 N N . TRP A 1 171 ? -0.359 -4.468 -14.497 1.00 80.25 171 TRP A N 1
ATOM 1236 C CA . TRP A 1 171 ? 0.278 -5.744 -14.190 1.00 80.25 171 TRP A CA 1
ATOM 1237 C C . TRP A 1 171 ? 0.994 -5.702 -12.841 1.00 80.25 171 TRP A C 1
ATOM 1239 O O . TRP A 1 171 ? 0.759 -6.590 -12.019 1.00 80.25 171 TRP A O 1
ATOM 1249 N N . VAL A 1 172 ? 1.835 -4.685 -12.615 1.00 82.00 172 VAL A N 1
ATOM 1250 C CA . VAL A 1 172 ? 2.641 -4.542 -11.389 1.00 82.00 172 VAL A CA 1
ATOM 1251 C C . VAL A 1 172 ? 1.740 -4.264 -10.190 1.00 82.00 172 VAL A C 1
ATOM 1253 O O . VAL A 1 172 ? 1.977 -4.783 -9.104 1.00 82.00 172 VAL A O 1
ATOM 1256 N N . GLU A 1 173 ? 0.656 -3.515 -10.383 1.00 73.69 173 GLU A N 1
ATOM 1257 C CA . GLU A 1 173 ? -0.384 -3.330 -9.367 1.00 73.69 173 GLU A CA 1
ATOM 1258 C C . GLU A 1 173 ? -1.057 -4.652 -8.973 1.00 73.69 173 GLU A C 1
ATOM 1260 O O . GLU A 1 173 ? -1.241 -4.915 -7.784 1.00 73.69 173 GLU A O 1
ATOM 1265 N N . MET A 1 174 ? -1.373 -5.513 -9.948 1.00 66.69 174 MET A N 1
ATOM 1266 C CA . MET A 1 174 ? -2.075 -6.777 -9.702 1.00 66.69 174 MET A CA 1
ATOM 1267 C C . MET A 1 174 ? -1.182 -7.869 -9.103 1.00 66.69 174 MET A C 1
ATOM 1269 O O . MET A 1 174 ? -1.636 -8.620 -8.240 1.00 66.69 174 MET A O 1
ATOM 1273 N N . HIS A 1 175 ? 0.053 -8.005 -9.589 1.00 74.50 175 HIS A N 1
ATOM 1274 C CA . HIS A 1 175 ? 0.921 -9.149 -9.277 1.00 74.50 175 HIS A CA 1
ATOM 1275 C C . HIS A 1 175 ? 2.142 -8.765 -8.427 1.00 74.50 175 HIS A C 1
ATOM 1277 O O . HIS A 1 175 ? 2.945 -9.630 -8.072 1.00 74.50 175 HIS A O 1
ATOM 1283 N N . GLY A 1 176 ? 2.300 -7.482 -8.088 1.00 81.44 176 GLY A N 1
ATOM 1284 C CA . GLY A 1 176 ? 3.530 -6.975 -7.488 1.00 81.44 176 GLY A CA 1
ATOM 1285 C C . GLY A 1 176 ? 4.700 -7.157 -8.450 1.00 81.44 176 GLY A C 1
ATOM 1286 O O . GLY A 1 176 ? 4.574 -6.935 -9.650 1.00 81.44 176 GLY A O 1
ATOM 1287 N N . LEU A 1 177 ? 5.843 -7.587 -7.926 1.00 82.62 177 LEU A N 1
ATOM 1288 C CA . LEU A 1 177 ? 7.010 -7.962 -8.732 1.00 82.62 177 LEU A CA 1
ATOM 1289 C C . LEU A 1 177 ? 7.080 -9.462 -9.081 1.00 82.62 177 LEU A C 1
ATOM 1291 O O . LEU A 1 177 ? 8.075 -9.907 -9.653 1.00 82.62 177 LEU A O 1
ATOM 1295 N N . GLU A 1 178 ? 6.080 -10.267 -8.713 1.00 73.38 178 GLU A N 1
ATOM 1296 C CA . GLU A 1 178 ? 6.113 -11.719 -8.935 1.00 73.38 178 GLU A CA 1
ATOM 1297 C C . GLU A 1 178 ? 5.589 -12.077 -10.322 1.00 73.38 178 GLU A C 1
ATOM 1299 O O . GLU A 1 178 ? 4.445 -11.790 -10.669 1.00 73.38 178 GLU A O 1
ATOM 1304 N N . GLY A 1 179 ? 6.442 -12.711 -11.133 1.00 60.03 179 GLY A N 1
ATOM 1305 C CA . GLY A 1 179 ? 6.079 -13.176 -12.471 1.00 60.03 179 GLY A CA 1
ATOM 1306 C C . GLY A 1 179 ? 4.866 -14.118 -12.467 1.00 60.03 179 GLY A C 1
ATOM 1307 O O . GLY A 1 179 ? 4.566 -14.793 -11.481 1.00 60.03 179 GLY A O 1
ATOM 1308 N N . ARG A 1 180 ? 4.160 -14.209 -13.603 1.00 60.88 180 ARG A N 1
ATOM 1309 C CA . ARG A 1 180 ? 3.075 -15.193 -13.771 1.00 60.88 180 ARG A CA 1
ATOM 1310 C C . ARG A 1 180 ? 3.624 -16.630 -13.757 1.00 60.88 180 ARG A C 1
ATOM 1312 O O . ARG A 1 180 ? 4.708 -16.851 -14.291 1.00 60.88 180 ARG A O 1
ATOM 1319 N N . PRO A 1 181 ? 2.812 -17.643 -13.382 1.00 49.53 181 PRO A N 1
ATOM 1320 C CA . PRO A 1 181 ? 3.165 -19.066 -13.511 1.00 49.53 181 PRO A CA 1
ATOM 1321 C C . PRO A 1 181 ? 3.398 -19.573 -14.953 1.00 49.53 181 PRO A C 1
ATOM 1323 O O . PRO A 1 181 ? 3.508 -20.776 -15.162 1.00 49.53 181 PRO A O 1
ATOM 1326 N N . ARG A 1 182 ? 3.372 -18.699 -15.971 1.00 57.28 182 ARG A N 1
ATOM 1327 C CA . ARG A 1 182 ? 3.393 -19.064 -17.400 1.00 57.28 182 ARG A CA 1
ATOM 1328 C C . ARG A 1 182 ? 4.205 -18.107 -18.280 1.00 57.28 182 ARG A C 1
ATOM 1330 O O . ARG A 1 182 ? 3.955 -18.049 -19.481 1.00 57.28 182 ARG A O 1
ATOM 1337 N N . GLN A 1 183 ? 5.131 -17.333 -17.714 1.00 66.06 183 GLN A N 1
ATOM 1338 C CA . GLN A 1 183 ? 6.078 -16.611 -18.565 1.00 66.06 183 GLN A CA 1
ATOM 1339 C C . GLN A 1 183 ? 7.057 -17.604 -19.207 1.00 66.06 183 GLN A C 1
ATOM 1341 O O . GLN A 1 183 ? 7.424 -18.591 -18.562 1.00 66.06 183 GLN A O 1
ATOM 1346 N N . PRO A 1 184 ? 7.473 -17.376 -20.466 1.00 65.62 184 PRO A N 1
ATOM 1347 C CA . PRO A 1 184 ? 8.455 -18.231 -21.132 1.00 65.62 184 PRO A CA 1
ATOM 1348 C C . PRO A 1 184 ? 9.781 -18.264 -20.366 1.00 65.62 184 PRO A C 1
ATOM 1350 O O . PRO A 1 184 ? 10.467 -19.284 -20.397 1.00 65.62 184 PRO A O 1
ATOM 1353 N N . PHE A 1 185 ? 10.079 -17.182 -19.638 1.00 77.44 185 PHE A N 1
ATOM 1354 C CA . PHE A 1 185 ? 11.186 -17.056 -18.706 1.00 77.44 185 PHE A CA 1
ATOM 1355 C C . PHE A 1 185 ? 10.688 -16.514 -17.364 1.00 77.44 185 PHE A C 1
ATOM 1357 O O . PHE A 1 185 ? 10.022 -15.485 -17.306 1.00 77.44 185 PHE A O 1
ATOM 1364 N N . THR A 1 186 ? 11.025 -17.194 -16.273 1.00 71.88 186 THR A N 1
ATOM 1365 C CA . THR A 1 186 ? 10.861 -16.677 -14.913 1.00 71.88 186 THR A CA 1
ATOM 1366 C C . THR A 1 186 ? 12.123 -15.911 -14.546 1.00 71.88 186 THR A C 1
ATOM 1368 O O . THR A 1 186 ? 13.208 -16.495 -14.545 1.00 71.88 186 THR A O 1
ATOM 1371 N N . VAL A 1 187 ? 11.988 -14.624 -14.239 1.00 78.62 187 VAL A N 1
ATOM 1372 C CA . VAL A 1 187 ? 13.086 -13.758 -13.786 1.00 78.62 187 VAL A CA 1
ATOM 1373 C C . VAL A 1 187 ? 12.951 -13.448 -12.302 1.00 78.62 187 VAL A C 1
ATOM 1375 O O . VAL A 1 187 ? 11.860 -13.534 -11.734 1.00 78.62 187 VAL A O 1
ATOM 1378 N N . SER A 1 188 ? 14.060 -13.066 -11.671 1.00 83.50 188 SER A N 1
ATOM 1379 C CA . SER A 1 188 ? 14.022 -12.547 -10.306 1.00 83.50 188 SER A CA 1
ATOM 1380 C C . SER A 1 188 ? 13.090 -11.323 -10.218 1.00 83.50 188 SER A C 1
ATOM 1382 O O . SER A 1 188 ? 13.196 -10.419 -11.058 1.00 83.50 188 SER A O 1
ATOM 1384 N N . PRO A 1 189 ? 12.222 -11.223 -9.191 1.00 84.50 189 PRO A N 1
ATOM 1385 C CA . PRO A 1 189 ? 11.444 -10.014 -8.912 1.00 84.50 189 PRO A CA 1
ATOM 1386 C C . PRO A 1 189 ? 12.312 -8.749 -8.830 1.00 84.50 189 PRO A C 1
ATOM 1388 O O . PRO A 1 189 ? 11.872 -7.661 -9.203 1.00 84.50 189 PRO A O 1
ATOM 1391 N N . PHE A 1 190 ? 13.569 -8.884 -8.392 1.00 88.62 190 PHE A N 1
ATOM 1392 C CA . PHE A 1 190 ? 14.518 -7.775 -8.310 1.00 88.62 190 PHE A CA 1
ATOM 1393 C C . PHE A 1 190 ? 15.032 -7.335 -9.686 1.00 88.62 190 PHE A C 1
ATOM 1395 O O . PHE A 1 190 ? 15.310 -6.153 -9.880 1.00 88.62 190 PHE A O 1
ATOM 1402 N N . ALA A 1 191 ? 15.105 -8.243 -10.664 1.00 89.56 191 ALA A N 1
ATOM 1403 C CA . ALA A 1 191 ? 15.475 -7.897 -12.036 1.00 89.56 191 ALA A CA 1
ATOM 1404 C C . ALA A 1 191 ? 14.372 -7.072 -12.707 1.00 89.56 191 ALA A C 1
ATOM 1406 O O . ALA A 1 191 ? 14.656 -6.064 -13.355 1.00 89.56 191 ALA A O 1
ATOM 1407 N N . LEU A 1 192 ? 13.109 -7.450 -12.486 1.00 89.81 192 LEU A N 1
ATOM 1408 C CA . LEU A 1 192 ? 11.960 -6.668 -12.935 1.00 89.81 192 LEU A CA 1
ATOM 1409 C C . LEU A 1 192 ? 11.899 -5.301 -12.239 1.00 89.81 192 LEU A C 1
ATOM 1411 O O . LEU A 1 192 ? 11.713 -4.289 -12.910 1.00 89.81 192 LEU A O 1
ATOM 1415 N N . ALA A 1 193 ? 12.098 -5.251 -10.918 1.00 89.81 193 ALA A N 1
ATOM 1416 C CA . ALA A 1 193 ? 12.188 -3.997 -10.169 1.00 89.81 193 ALA A CA 1
ATOM 1417 C C . ALA A 1 193 ? 13.249 -3.055 -10.740 1.00 89.81 193 ALA A C 1
ATOM 1419 O O . ALA A 1 193 ? 12.963 -1.894 -11.032 1.00 89.81 193 ALA A O 1
ATOM 1420 N N . HIS A 1 194 ? 14.464 -3.566 -10.939 1.00 91.38 194 HIS A N 1
ATOM 1421 C CA . HIS A 1 194 ? 15.577 -2.796 -11.486 1.00 91.38 194 HIS A CA 1
ATOM 1422 C C . HIS A 1 194 ? 15.261 -2.284 -12.897 1.00 91.38 194 HIS A C 1
ATOM 1424 O O . HIS A 1 194 ? 15.416 -1.090 -13.170 1.00 91.38 194 HIS A O 1
ATOM 1430 N N . ALA A 1 195 ? 14.706 -3.141 -13.759 1.00 90.38 195 ALA A N 1
ATOM 1431 C CA . ALA A 1 195 ? 14.240 -2.755 -15.089 1.00 90.38 195 ALA A CA 1
ATOM 1432 C C . ALA A 1 195 ? 13.202 -1.623 -15.022 1.00 90.38 195 ALA A C 1
ATOM 1434 O O . ALA A 1 195 ? 13.348 -0.606 -15.704 1.00 90.38 195 ALA A O 1
ATOM 1435 N N . LEU A 1 196 ? 12.204 -1.751 -14.138 1.00 89.69 196 LEU A N 1
ATOM 1436 C CA . LEU A 1 196 ? 11.191 -0.723 -13.913 1.00 89.69 196 LEU A CA 1
ATOM 1437 C C . LEU A 1 196 ? 11.852 0.592 -13.505 1.00 89.69 196 LEU A C 1
ATOM 1439 O O . LEU A 1 196 ? 11.556 1.614 -14.111 1.00 89.69 196 LEU A O 1
ATOM 1443 N N . THR A 1 197 ? 12.813 0.604 -12.576 1.00 88.06 197 THR A N 1
ATOM 1444 C CA . THR A 1 197 ? 13.474 1.863 -12.170 1.00 88.06 197 THR A CA 1
ATOM 1445 C C . THR A 1 197 ? 14.205 2.585 -13.298 1.00 88.06 197 THR A C 1
ATOM 1447 O O . THR A 1 197 ? 14.337 3.807 -13.244 1.00 88.06 197 THR A O 1
ATOM 1450 N N . THR A 1 198 ? 14.623 1.869 -14.345 1.00 83.62 198 THR A N 1
ATOM 1451 C CA . THR A 1 198 ? 15.227 2.478 -15.538 1.00 83.62 198 THR A CA 1
ATOM 1452 C C . THR A 1 198 ? 14.191 3.277 -16.336 1.00 83.62 198 THR A C 1
ATOM 1454 O O . THR A 1 198 ? 14.498 4.358 -16.837 1.00 83.62 198 THR A O 1
ATOM 1457 N N . TRP A 1 199 ? 12.947 2.797 -16.386 1.00 85.12 199 TRP A N 1
ATOM 1458 C CA . TRP A 1 199 ? 11.809 3.488 -16.997 1.00 85.12 199 TRP A CA 1
ATOM 1459 C C . TRP A 1 199 ? 11.186 4.568 -16.083 1.00 85.12 199 TRP A C 1
ATOM 1461 O O . TRP A 1 199 ? 10.913 5.681 -16.537 1.00 85.12 199 TRP A O 1
ATOM 1471 N N . LEU A 1 200 ? 11.023 4.292 -14.782 1.00 74.19 200 LEU A N 1
ATOM 1472 C CA . LEU A 1 200 ? 10.345 5.142 -13.782 1.00 74.19 200 LEU A CA 1
ATOM 1473 C C . LEU A 1 200 ? 11.064 6.469 -13.464 1.00 74.19 200 LEU A C 1
ATOM 1475 O O . LEU A 1 200 ? 10.644 7.194 -12.560 1.00 74.19 200 LEU A O 1
ATOM 1479 N N . ARG A 1 201 ? 12.152 6.831 -14.157 1.00 64.31 201 ARG A N 1
ATOM 1480 C CA . ARG A 1 201 ? 12.842 8.129 -13.980 1.00 64.31 201 ARG A CA 1
ATOM 1481 C C . ARG A 1 201 ? 12.006 9.330 -14.460 1.00 64.31 201 ARG A C 1
ATOM 1483 O O . ARG A 1 201 ? 12.461 10.461 -14.326 1.00 64.31 201 ARG A O 1
ATOM 1490 N N . THR A 1 202 ? 10.798 9.096 -14.973 1.00 57.94 202 THR A N 1
ATOM 1491 C CA . THR A 1 202 ? 9.803 10.109 -15.356 1.00 57.94 202 THR A CA 1
ATOM 1492 C C . THR A 1 202 ? 8.734 10.285 -14.261 1.00 57.94 202 THR A C 1
ATOM 1494 O O . THR A 1 202 ? 8.446 9.349 -13.515 1.00 57.94 202 THR A O 1
ATOM 1497 N N . ASP A 1 203 ? 8.159 11.488 -14.135 1.00 53.94 203 ASP A N 1
ATOM 1498 C CA . ASP A 1 203 ? 7.247 11.871 -13.033 1.00 53.94 203 ASP A CA 1
ATOM 1499 C C . ASP A 1 203 ? 5.918 11.078 -12.986 1.00 53.94 203 ASP A C 1
ATOM 1501 O O . ASP A 1 203 ? 5.254 11.040 -11.951 1.00 53.94 203 ASP A O 1
ATOM 1505 N N . ASP A 1 204 ? 5.545 10.379 -14.062 1.00 55.25 204 ASP A N 1
ATOM 1506 C CA . ASP A 1 204 ? 4.207 9.791 -14.259 1.00 55.25 204 ASP A CA 1
ATOM 1507 C C . ASP A 1 204 ? 3.948 8.459 -13.516 1.00 55.25 204 ASP A C 1
ATOM 1509 O O . ASP A 1 204 ? 2.989 7.753 -13.819 1.00 55.25 204 ASP A O 1
ATOM 1513 N N . THR A 1 205 ? 4.794 8.053 -12.561 1.00 64.69 205 THR A N 1
ATOM 1514 C CA . THR A 1 205 ? 4.795 6.656 -12.072 1.00 64.69 205 THR A CA 1
ATOM 1515 C C . THR A 1 205 ? 5.018 6.477 -10.565 1.00 64.69 205 THR A C 1
ATOM 1517 O O . THR A 1 205 ? 5.578 5.477 -10.107 1.00 64.69 205 THR A O 1
ATOM 1520 N N . LEU A 1 206 ? 4.541 7.426 -9.756 1.00 65.00 206 LEU A N 1
ATOM 1521 C CA . LEU A 1 206 ? 4.641 7.372 -8.289 1.00 65.00 206 LEU A CA 1
ATOM 1522 C C . LEU A 1 206 ? 4.086 6.072 -7.680 1.00 65.00 206 LEU A C 1
ATOM 1524 O O . LEU A 1 206 ? 4.707 5.516 -6.775 1.00 65.00 206 LEU A O 1
ATOM 1528 N N . VAL A 1 207 ? 2.965 5.559 -8.196 1.00 62.59 207 VAL A N 1
ATOM 1529 C CA . VAL A 1 207 ? 2.356 4.300 -7.727 1.00 62.59 207 VAL A CA 1
ATOM 1530 C C . VAL A 1 207 ? 3.292 3.112 -7.957 1.00 62.59 207 VAL A C 1
ATOM 1532 O O . VAL A 1 207 ? 3.552 2.331 -7.043 1.00 62.59 207 VAL A O 1
ATOM 1535 N N . LEU A 1 208 ? 3.894 3.023 -9.144 1.00 70.62 208 LEU A N 1
ATOM 1536 C CA . LEU A 1 208 ? 4.842 1.960 -9.469 1.00 70.62 208 LEU A CA 1
ATOM 1537 C C . LEU A 1 208 ? 6.126 2.060 -8.657 1.00 70.62 208 LEU A C 1
ATOM 1539 O O . LEU A 1 208 ? 6.603 1.045 -8.158 1.00 70.62 208 LEU A O 1
ATOM 1543 N N . ARG A 1 209 ? 6.648 3.274 -8.440 1.00 76.62 209 ARG A N 1
ATOM 1544 C CA . ARG A 1 209 ? 7.784 3.483 -7.531 1.00 76.62 209 ARG A CA 1
ATOM 1545 C C . ARG A 1 209 ? 7.488 2.939 -6.136 1.00 76.62 209 ARG A C 1
ATOM 1547 O O . ARG A 1 209 ? 8.354 2.299 -5.551 1.00 76.62 209 ARG A O 1
ATOM 1554 N N . ARG A 1 210 ? 6.272 3.145 -5.621 1.00 71.88 210 ARG A N 1
ATOM 1555 C CA . ARG A 1 210 ? 5.855 2.637 -4.305 1.00 71.88 210 ARG A CA 1
ATOM 1556 C C . ARG A 1 210 ? 5.745 1.119 -4.271 1.00 71.88 210 ARG A C 1
ATOM 1558 O O . ARG A 1 210 ? 6.230 0.525 -3.317 1.00 71.88 210 ARG A O 1
ATOM 1565 N N . ILE A 1 211 ? 5.160 0.489 -5.289 1.00 72.75 211 ILE A N 1
ATOM 1566 C CA . ILE A 1 211 ? 5.050 -0.979 -5.353 1.00 72.75 211 ILE A CA 1
ATOM 1567 C C . ILE A 1 211 ? 6.435 -1.614 -5.448 1.00 72.75 211 ILE A C 1
ATOM 1569 O O . ILE A 1 211 ? 6.754 -2.502 -4.661 1.00 72.75 211 ILE A O 1
ATOM 1573 N N . VAL A 1 212 ? 7.278 -1.112 -6.356 1.00 77.25 212 VAL A N 1
ATOM 1574 C CA . VAL A 1 212 ? 8.663 -1.572 -6.516 1.00 77.25 212 VAL A CA 1
ATOM 1575 C C . VAL A 1 212 ? 9.422 -1.406 -5.203 1.00 77.25 212 VAL A C 1
ATOM 1577 O O . VAL A 1 212 ? 10.077 -2.337 -4.743 1.00 77.25 212 VAL A O 1
ATOM 1580 N N . TRP A 1 213 ? 9.285 -0.244 -4.561 1.00 79.12 213 TRP A N 1
ATOM 1581 C CA . TRP A 1 213 ? 9.891 0.016 -3.265 1.00 79.12 213 TRP A CA 1
ATOM 1582 C C . TRP A 1 213 ? 9.416 -0.975 -2.199 1.00 79.12 213 TRP A C 1
ATOM 1584 O O . TRP A 1 213 ? 10.234 -1.640 -1.566 1.00 79.12 213 TRP A O 1
ATOM 1594 N N . ARG A 1 214 ? 8.099 -1.074 -1.998 1.00 74.62 214 ARG A N 1
ATOM 1595 C CA . ARG A 1 214 ? 7.467 -1.931 -0.994 1.00 74.62 214 ARG A CA 1
ATOM 1596 C C . ARG A 1 214 ? 7.930 -3.368 -1.167 1.00 74.62 214 ARG A C 1
ATOM 1598 O O . ARG A 1 214 ? 8.397 -3.968 -0.206 1.00 74.62 214 ARG A O 1
ATOM 1605 N N . ASP A 1 215 ? 7.857 -3.900 -2.378 1.00 76.00 215 ASP A N 1
ATOM 1606 C CA . ASP A 1 215 ? 8.201 -5.289 -2.644 1.00 76.00 215 ASP A CA 1
ATOM 1607 C C . ASP A 1 215 ? 9.715 -5.538 -2.506 1.00 76.00 215 ASP A C 1
ATOM 1609 O O . ASP A 1 215 ? 10.107 -6.562 -1.946 1.00 76.00 215 ASP A O 1
ATOM 1613 N N . CYS A 1 216 ? 10.585 -4.613 -2.931 1.00 75.81 216 CYS A N 1
ATOM 1614 C CA . CYS A 1 216 ? 12.032 -4.752 -2.727 1.00 75.81 216 CYS A CA 1
ATOM 1615 C C . CYS A 1 216 ? 12.444 -4.610 -1.256 1.00 75.81 216 CYS A C 1
ATOM 1617 O O . CYS A 1 216 ? 13.327 -5.333 -0.798 1.00 75.81 216 CYS A O 1
ATOM 1619 N N . ALA A 1 217 ? 11.813 -3.703 -0.509 1.00 68.69 217 ALA A N 1
ATOM 1620 C CA . ALA A 1 217 ? 12.178 -3.402 0.870 1.00 68.69 217 ALA A CA 1
ATOM 1621 C C . ALA A 1 217 ? 11.553 -4.376 1.882 1.00 68.69 217 ALA A C 1
ATOM 1623 O O . ALA A 1 217 ? 12.192 -4.694 2.883 1.00 68.69 217 ALA A O 1
ATOM 1624 N N . GLN A 1 218 ? 10.311 -4.827 1.664 1.00 65.19 218 GLN A N 1
ATOM 1625 C CA . GLN A 1 218 ? 9.569 -5.684 2.602 1.00 65.19 218 GLN A CA 1
ATOM 1626 C C . GLN A 1 218 ? 9.821 -7.180 2.408 1.00 65.19 218 GLN A C 1
ATOM 1628 O O . GLN A 1 218 ? 9.540 -7.959 3.326 1.00 65.19 218 GLN A O 1
ATOM 1633 N N . ARG A 1 219 ? 10.350 -7.616 1.254 1.00 69.62 219 ARG A N 1
ATOM 1634 C CA . ARG A 1 219 ? 10.778 -9.012 1.085 1.00 69.62 219 ARG A CA 1
ATOM 1635 C C . ARG A 1 219 ? 11.791 -9.341 2.187 1.00 69.62 219 ARG A C 1
ATOM 1637 O O . ARG A 1 219 ? 12.868 -8.757 2.262 1.00 69.62 219 ARG A O 1
ATOM 1644 N N . ARG A 1 220 ? 11.384 -10.241 3.096 1.00 54.41 220 ARG A N 1
ATOM 1645 C CA . ARG A 1 220 ? 12.093 -10.579 4.345 1.00 54.41 220 ARG A CA 1
ATOM 1646 C C . ARG A 1 220 ? 13.573 -10.880 4.085 1.00 54.41 220 ARG A C 1
ATOM 1648 O O . ARG A 1 220 ? 13.915 -11.396 3.025 1.00 54.41 220 ARG A O 1
ATOM 1655 N N . ARG A 1 221 ? 14.423 -10.698 5.108 1.00 54.09 221 ARG A N 1
ATOM 1656 C CA . ARG A 1 221 ? 15.874 -11.020 5.127 1.00 54.09 221 ARG A CA 1
ATOM 1657 C C . ARG A 1 221 ? 16.273 -12.359 4.476 1.00 54.09 221 ARG A C 1
ATOM 1659 O O . ARG A 1 221 ? 17.426 -12.513 4.078 1.00 54.09 221 ARG A O 1
ATOM 1666 N N . THR A 1 222 ? 15.347 -13.315 4.392 1.00 47.91 222 THR A N 1
ATOM 1667 C CA . THR A 1 222 ? 15.508 -14.650 3.801 1.00 47.91 222 THR A CA 1
ATOM 1668 C C . THR A 1 222 ? 15.317 -14.719 2.280 1.00 47.91 222 THR A C 1
ATOM 1670 O O . THR A 1 222 ? 15.579 -15.777 1.719 1.00 47.91 222 THR A O 1
ATOM 1673 N N . ALA A 1 223 ? 14.815 -13.668 1.621 1.00 56.69 223 ALA A N 1
ATOM 1674 C CA . ALA A 1 223 ? 14.563 -13.636 0.175 1.00 56.69 223 ALA A CA 1
ATOM 1675 C C . ALA A 1 223 ? 15.782 -13.150 -0.628 1.00 56.69 223 ALA A C 1
ATOM 1677 O O . ALA A 1 223 ? 16.036 -13.663 -1.708 1.00 56.69 223 ALA A O 1
ATOM 1678 N N . LEU A 1 224 ? 16.570 -12.229 -0.067 1.00 68.00 224 LEU A N 1
ATOM 1679 C CA . LEU A 1 224 ? 17.841 -11.761 -0.629 1.00 68.00 224 LEU A CA 1
ATOM 1680 C C . LEU A 1 224 ? 18.957 -12.771 -0.324 1.00 68.00 224 LEU A C 1
ATOM 1682 O O . LEU A 1 224 ? 19.789 -12.545 0.557 1.00 68.00 224 LEU A O 1
ATOM 1686 N N . LYS A 1 225 ? 18.903 -13.948 -0.952 1.00 68.69 225 LYS A N 1
ATOM 1687 C CA . LYS A 1 225 ? 19.837 -15.046 -0.649 1.00 68.69 225 LYS A CA 1
ATOM 1688 C C . LYS A 1 225 ? 21.178 -14.913 -1.359 1.00 68.69 225 LYS A C 1
ATOM 1690 O O . LYS A 1 225 ? 22.139 -15.527 -0.905 1.00 68.69 225 LYS A O 1
ATOM 1695 N N . ASP A 1 226 ? 21.246 -14.136 -2.435 1.00 86.94 226 ASP A N 1
ATOM 1696 C CA . ASP A 1 226 ? 22.423 -14.070 -3.288 1.00 86.94 226 ASP A CA 1
ATOM 1697 C C . ASP A 1 226 ? 22.837 -12.638 -3.657 1.00 86.94 226 ASP A C 1
ATOM 1699 O O . ASP A 1 226 ? 22.099 -11.668 -3.468 1.00 86.94 226 ASP A O 1
ATOM 1703 N N . ALA A 1 227 ? 24.080 -12.508 -4.127 1.00 90.88 227 ALA A N 1
ATOM 1704 C CA . ALA A 1 227 ? 24.697 -11.218 -4.414 1.00 90.88 227 ALA A CA 1
ATOM 1705 C C . ALA A 1 227 ? 24.032 -10.482 -5.584 1.00 90.88 227 ALA A C 1
ATOM 1707 O O . ALA A 1 227 ? 24.023 -9.253 -5.588 1.00 90.88 227 ALA A O 1
ATOM 1708 N N . TYR A 1 228 ? 23.468 -11.214 -6.550 1.00 91.94 228 TYR A N 1
ATOM 1709 C CA . TYR A 1 228 ? 22.821 -10.623 -7.716 1.00 91.94 228 TYR A CA 1
ATOM 1710 C C . TYR A 1 228 ? 21.524 -9.920 -7.322 1.00 91.94 228 TYR A C 1
ATOM 1712 O O . TYR A 1 228 ? 21.363 -8.728 -7.588 1.00 91.94 228 TYR A O 1
ATOM 1720 N N . ASP A 1 229 ? 20.644 -10.618 -6.607 1.00 90.94 229 ASP A N 1
ATOM 1721 C CA . ASP A 1 229 ? 19.397 -10.049 -6.103 1.00 90.94 229 ASP A CA 1
ATOM 1722 C C . ASP A 1 229 ? 19.665 -8.907 -5.118 1.00 90.94 229 ASP A C 1
ATOM 1724 O O . ASP A 1 229 ? 19.008 -7.868 -5.192 1.00 90.94 229 ASP A O 1
ATOM 1728 N N . CYS A 1 230 ? 20.678 -9.039 -4.249 1.00 92.25 230 CYS A N 1
ATOM 1729 C CA . CYS A 1 230 ? 21.128 -7.938 -3.392 1.00 92.25 230 CYS A CA 1
ATOM 1730 C C . CYS A 1 230 ? 21.577 -6.715 -4.200 1.00 92.25 230 CYS A C 1
ATOM 1732 O O . CYS A 1 230 ? 21.209 -5.597 -3.847 1.00 92.25 230 CYS A O 1
ATOM 1734 N N . ALA A 1 231 ? 22.354 -6.900 -5.268 1.00 95.44 231 ALA A N 1
ATOM 1735 C CA . ALA A 1 231 ? 22.853 -5.804 -6.092 1.00 95.44 231 ALA A CA 1
ATOM 1736 C C . ALA A 1 231 ? 21.733 -5.093 -6.867 1.00 95.44 231 ALA A C 1
ATOM 1738 O O . ALA A 1 231 ? 21.686 -3.858 -6.906 1.00 95.44 231 ALA A O 1
ATOM 1739 N N . LEU A 1 232 ? 20.794 -5.854 -7.433 1.00 93.75 232 LEU A N 1
ATOM 1740 C CA . LEU A 1 232 ? 19.621 -5.309 -8.116 1.00 93.75 232 LEU A CA 1
ATOM 1741 C C . LEU A 1 232 ? 18.689 -4.582 -7.145 1.00 93.75 232 LEU A C 1
ATOM 1743 O O . LEU A 1 232 ? 18.256 -3.465 -7.437 1.00 93.75 232 LEU A O 1
ATOM 1747 N N . ALA A 1 233 ? 18.421 -5.169 -5.974 1.00 91.81 233 ALA A N 1
ATOM 1748 C CA . ALA A 1 233 ? 17.640 -4.536 -4.917 1.00 91.81 233 ALA A CA 1
ATOM 1749 C C . ALA A 1 233 ? 18.300 -3.233 -4.458 1.00 91.81 233 ALA A C 1
ATOM 1751 O O . ALA A 1 233 ? 17.638 -2.198 -4.458 1.00 91.81 233 ALA A O 1
ATOM 1752 N N . LEU A 1 234 ? 19.605 -3.257 -4.155 1.00 93.50 234 LEU A N 1
ATOM 1753 C CA . LEU A 1 234 ? 20.379 -2.088 -3.737 1.00 93.50 234 LEU A CA 1
ATOM 1754 C C . LEU A 1 234 ? 20.316 -0.965 -4.785 1.00 93.50 234 LEU A C 1
ATOM 1756 O O . LEU A 1 234 ? 19.988 0.175 -4.463 1.00 93.50 234 LEU A O 1
ATOM 1760 N N . SER A 1 235 ? 20.560 -1.288 -6.056 1.00 94.12 235 SER A N 1
ATOM 1761 C CA . SER A 1 235 ? 20.493 -0.315 -7.155 1.00 94.12 235 SER A CA 1
ATOM 1762 C C . SER A 1 235 ? 19.090 0.271 -7.322 1.00 94.12 235 SER A C 1
ATOM 1764 O O . SER A 1 235 ? 18.940 1.479 -7.524 1.00 94.12 235 SER A O 1
ATOM 1766 N N . THR A 1 236 ? 18.059 -0.568 -7.190 1.00 91.38 236 THR A N 1
ATOM 1767 C CA . THR A 1 236 ? 16.649 -0.161 -7.233 1.00 91.38 236 THR A CA 1
ATOM 1768 C C . THR A 1 236 ? 16.345 0.816 -6.099 1.00 91.38 236 THR A C 1
ATOM 1770 O O . THR A 1 236 ? 15.862 1.920 -6.354 1.00 91.38 236 THR A O 1
ATOM 1773 N N . VAL A 1 237 ? 16.683 0.467 -4.853 1.00 89.06 237 VAL A N 1
ATOM 1774 C CA . VAL A 1 237 ? 16.372 1.310 -3.691 1.00 89.06 237 VAL A CA 1
ATOM 1775 C C . VAL A 1 237 ? 17.136 2.632 -3.702 1.00 89.06 237 VAL A C 1
ATOM 1777 O O . VAL A 1 237 ? 16.572 3.667 -3.361 1.00 89.06 237 VAL A O 1
ATOM 1780 N N . LEU A 1 238 ? 18.392 2.639 -4.152 1.00 90.00 238 LEU A N 1
ATOM 1781 C CA . LEU A 1 238 ? 19.173 3.870 -4.286 1.00 90.00 238 LEU A CA 1
ATOM 1782 C C . LEU A 1 238 ? 18.636 4.770 -5.407 1.00 90.00 238 LEU A C 1
ATOM 1784 O O . LEU A 1 238 ? 18.697 5.992 -5.292 1.00 90.00 238 LEU A O 1
ATOM 1788 N N . THR A 1 239 ? 18.077 4.182 -6.470 1.00 88.00 239 THR A N 1
ATOM 1789 C CA . THR A 1 239 ? 17.437 4.935 -7.561 1.00 88.00 239 THR A CA 1
ATOM 1790 C C . THR A 1 239 ? 16.116 5.559 -7.120 1.00 88.00 239 THR A C 1
ATOM 1792 O O . THR A 1 239 ? 15.826 6.700 -7.474 1.00 88.00 239 THR A O 1
ATOM 1795 N N . LEU A 1 240 ? 15.313 4.822 -6.352 1.00 85.12 240 LEU A N 1
ATOM 1796 C CA . LEU A 1 240 ? 14.024 5.300 -5.849 1.00 85.12 240 LEU A CA 1
ATOM 1797 C C . LEU A 1 240 ? 14.172 6.273 -4.670 1.00 85.12 240 LEU A C 1
ATOM 1799 O O . LEU A 1 240 ? 13.309 7.129 -4.479 1.00 85.12 240 LEU A O 1
ATOM 1803 N N . GLY A 1 241 ? 15.275 6.173 -3.925 1.00 84.81 241 GLY A N 1
ATOM 1804 C CA . GLY A 1 241 ? 15.510 6.915 -2.691 1.00 84.81 241 GLY A CA 1
ATOM 1805 C C . GLY A 1 241 ? 14.782 6.303 -1.486 1.00 84.81 241 GLY A C 1
ATOM 1806 O O . GLY A 1 241 ? 14.016 5.349 -1.637 1.00 84.81 241 GLY A O 1
ATOM 1807 N N . PRO A 1 242 ? 15.026 6.826 -0.271 1.00 78.00 242 PRO A N 1
ATOM 1808 C CA . PRO A 1 242 ? 14.323 6.374 0.919 1.00 78.00 242 PRO A CA 1
ATOM 1809 C C . PRO A 1 242 ? 12.819 6.663 0.813 1.00 78.00 242 PRO A C 1
ATOM 1811 O O . PRO A 1 242 ? 12.431 7.766 0.411 1.00 78.00 242 PRO A O 1
ATOM 1814 N N . PRO A 1 243 ? 11.954 5.720 1.220 1.00 67.06 243 PRO A N 1
ATOM 1815 C CA . PRO A 1 243 ? 10.549 6.010 1.429 1.00 67.06 243 PRO A CA 1
ATOM 1816 C C . PRO A 1 243 ? 10.449 6.998 2.596 1.00 67.06 243 PRO A C 1
ATOM 1818 O O . PRO A 1 243 ? 11.299 7.034 3.494 1.00 67.06 243 PRO A O 1
ATOM 1821 N N . ARG A 1 244 ? 9.407 7.827 2.586 1.00 58.34 244 ARG A N 1
ATOM 1822 C CA . ARG A 1 244 ? 9.193 8.788 3.670 1.00 58.34 244 ARG A CA 1
ATOM 1823 C C . ARG A 1 244 ? 9.038 8.025 4.987 1.00 58.34 244 ARG A C 1
ATOM 1825 O O . ARG A 1 244 ? 8.247 7.095 5.060 1.00 58.34 244 ARG A O 1
ATOM 1832 N N . GLY A 1 245 ? 9.808 8.423 5.999 1.00 58.88 245 GLY A N 1
ATOM 1833 C CA . GLY A 1 245 ? 9.618 7.950 7.369 1.00 58.88 245 GLY A CA 1
ATOM 1834 C C . GLY A 1 245 ? 10.208 6.584 7.720 1.00 58.88 245 GLY A C 1
ATOM 1835 O O . GLY A 1 245 ? 9.964 6.150 8.833 1.00 58.88 245 GLY A O 1
ATOM 1836 N N . GLU A 1 246 ? 11.002 5.926 6.866 1.00 70.12 246 GLU A N 1
ATOM 1837 C CA . GLU A 1 246 ? 11.606 4.619 7.193 1.00 70.12 246 GLU A CA 1
ATOM 1838 C C . GLU A 1 246 ? 12.966 4.778 7.911 1.00 70.12 246 GLU A C 1
ATOM 1840 O O . GLU A 1 246 ? 13.992 4.964 7.246 1.00 70.12 246 GLU A O 1
ATOM 1845 N N . PRO A 1 247 ? 13.029 4.680 9.256 1.00 62.34 247 PRO A N 1
ATOM 1846 C CA . PRO A 1 247 ? 14.270 4.868 10.009 1.00 62.34 247 PRO A CA 1
ATOM 1847 C C . PRO A 1 247 ? 15.295 3.754 9.759 1.00 62.34 247 PRO A C 1
ATOM 1849 O O . PRO A 1 247 ? 16.482 3.963 9.992 1.00 62.34 247 PRO A O 1
ATOM 1852 N N . SER A 1 248 ? 14.866 2.585 9.264 1.00 79.56 248 SER A N 1
ATOM 1853 C CA . SER A 1 248 ? 15.763 1.456 8.981 1.00 79.56 248 SER A CA 1
ATOM 1854 C C . SER A 1 248 ? 16.363 1.474 7.571 1.00 79.56 248 SER A C 1
ATOM 1856 O O . SER A 1 248 ? 17.106 0.562 7.212 1.00 79.56 248 SER A O 1
ATOM 1858 N N . TRP A 1 249 ? 16.061 2.487 6.750 1.00 83.69 249 TRP A N 1
ATOM 1859 C CA . TRP A 1 249 ? 16.473 2.508 5.344 1.00 83.69 249 TRP A CA 1
ATOM 1860 C C . TRP A 1 249 ? 17.993 2.433 5.169 1.00 83.69 249 TRP A C 1
ATOM 1862 O O . TRP A 1 249 ? 18.482 1.581 4.427 1.00 83.69 249 TRP A O 1
ATOM 1872 N N . GLU A 1 250 ? 18.738 3.274 5.893 1.00 88.19 250 GLU A N 1
ATOM 1873 C CA . GLU A 1 250 ? 20.202 3.263 5.843 1.00 88.19 250 GLU A CA 1
ATOM 1874 C C . GLU A 1 250 ? 20.752 1.915 6.309 1.00 88.19 250 GLU A C 1
ATOM 1876 O O . GLU A 1 250 ? 21.595 1.333 5.638 1.00 88.19 250 GLU A O 1
ATOM 1881 N N . GLU A 1 251 ? 20.227 1.365 7.407 1.00 86.94 251 GLU A N 1
ATOM 1882 C CA . GLU A 1 251 ? 20.650 0.056 7.914 1.00 86.94 251 GLU A CA 1
ATOM 1883 C C . GLU A 1 251 ? 20.459 -1.050 6.865 1.00 86.94 251 GLU A C 1
ATOM 1885 O O . GLU A 1 251 ? 21.353 -1.873 6.675 1.00 86.94 251 GLU A O 1
ATOM 1890 N N . ARG A 1 252 ? 19.339 -1.044 6.129 1.00 86.50 252 ARG A N 1
ATOM 1891 C CA . ARG A 1 252 ? 19.080 -2.015 5.052 1.00 86.50 252 ARG A CA 1
ATOM 1892 C C . ARG A 1 252 ? 20.032 -1.841 3.874 1.00 86.50 252 ARG A C 1
ATOM 1894 O O . ARG A 1 252 ? 20.506 -2.836 3.329 1.00 86.50 252 ARG A O 1
ATOM 1901 N N . VAL A 1 253 ? 20.311 -0.600 3.476 1.00 91.25 253 VAL A N 1
ATOM 1902 C CA . VAL A 1 253 ? 21.288 -0.287 2.422 1.00 91.25 253 VAL A CA 1
ATOM 1903 C C . VAL A 1 253 ? 22.672 -0.811 2.812 1.00 91.25 253 VAL A C 1
ATOM 1905 O O . VAL A 1 253 ? 23.295 -1.530 2.032 1.00 91.25 253 VAL A O 1
ATOM 1908 N N . GLU A 1 254 ? 23.116 -0.538 4.039 1.00 92.50 254 GLU A N 1
ATOM 1909 C CA . GLU A 1 254 ? 24.390 -1.026 4.583 1.00 92.50 254 GLU A CA 1
ATOM 1910 C C . GLU A 1 254 ? 24.428 -2.564 4.684 1.00 92.50 254 GLU A C 1
ATOM 1912 O O . GLU A 1 254 ? 25.442 -3.184 4.356 1.00 92.50 254 GLU A O 1
ATOM 1917 N N . GLU A 1 255 ? 23.318 -3.203 5.081 1.00 90.44 255 GLU A N 1
ATOM 1918 C CA . GLU A 1 255 ? 23.187 -4.667 5.115 1.00 90.44 255 GLU A CA 1
ATOM 1919 C C . GLU A 1 255 ? 23.369 -5.273 3.712 1.00 90.44 255 GLU A C 1
ATOM 1921 O O . GLU A 1 255 ? 24.113 -6.244 3.554 1.00 90.44 255 GLU A O 1
ATOM 1926 N N . MET A 1 256 ? 22.739 -4.690 2.685 1.00 92.81 256 MET A N 1
ATOM 1927 C CA . MET A 1 256 ? 22.874 -5.144 1.296 1.00 92.81 256 MET A CA 1
ATOM 1928 C C . MET A 1 256 ? 24.303 -4.980 0.771 1.00 92.81 256 MET A C 1
ATOM 1930 O O . MET A 1 256 ? 24.838 -5.920 0.186 1.00 92.81 256 MET A O 1
ATOM 1934 N N . VAL A 1 257 ? 24.951 -3.837 1.025 1.00 95.75 257 VAL A N 1
ATOM 1935 C CA . VAL A 1 257 ? 26.354 -3.608 0.634 1.00 95.75 257 VAL A CA 1
ATOM 1936 C C . VAL A 1 257 ? 27.268 -4.646 1.268 1.00 95.75 257 VAL A C 1
ATOM 1938 O O . VAL A 1 257 ? 28.079 -5.265 0.581 1.00 95.75 257 VAL A O 1
ATOM 1941 N N . ALA A 1 258 ? 27.127 -4.882 2.570 1.00 94.06 258 ALA A N 1
ATOM 1942 C CA . ALA A 1 258 ? 27.993 -5.820 3.262 1.00 94.06 258 ALA A CA 1
ATOM 1943 C C . ALA A 1 258 ? 27.779 -7.271 2.783 1.00 94.06 258 ALA A C 1
ATOM 1945 O O . ALA A 1 258 ? 28.751 -8.017 2.683 1.00 94.06 258 ALA A O 1
ATOM 1946 N N . ARG A 1 259 ? 26.552 -7.661 2.400 1.00 92.75 259 ARG A N 1
ATOM 1947 C CA . ARG A 1 259 ? 26.290 -8.959 1.743 1.00 92.75 259 ARG A CA 1
ATOM 1948 C C . ARG A 1 259 ? 26.950 -9.058 0.367 1.00 92.75 259 ARG A C 1
ATOM 1950 O O . ARG A 1 259 ? 27.538 -10.091 0.063 1.00 92.75 259 ARG A O 1
ATOM 1957 N N . ILE A 1 260 ? 26.889 -7.994 -0.440 1.00 95.62 260 ILE A N 1
ATOM 1958 C CA . ILE A 1 260 ? 27.568 -7.948 -1.743 1.00 95.62 260 ILE A CA 1
ATOM 1959 C C . ILE A 1 260 ? 29.075 -8.136 -1.541 1.00 95.62 260 ILE A C 1
ATOM 1961 O O . ILE A 1 260 ? 29.658 -9.020 -2.158 1.00 95.62 260 ILE A O 1
ATOM 1965 N N . LEU A 1 261 ? 29.706 -7.387 -0.633 1.00 96.25 261 LEU A N 1
ATOM 1966 C CA . LEU A 1 261 ? 31.150 -7.500 -0.385 1.00 96.25 261 LEU A CA 1
ATOM 1967 C C . LEU A 1 261 ? 31.564 -8.894 0.108 1.00 96.25 261 LEU A C 1
ATOM 1969 O O . LEU A 1 261 ? 32.567 -9.428 -0.353 1.00 96.25 261 LEU A O 1
ATOM 1973 N N . GLN A 1 262 ? 30.785 -9.507 1.004 1.00 94.19 262 GLN A N 1
ATOM 1974 C CA . GLN A 1 262 ? 31.070 -10.849 1.533 1.00 94.19 262 GLN A CA 1
ATOM 1975 C C . GLN A 1 262 ? 31.008 -11.954 0.474 1.00 94.19 262 GLN A C 1
ATOM 1977 O O . GLN A 1 262 ? 31.642 -12.992 0.640 1.00 94.19 262 GLN A O 1
ATOM 1982 N N . ALA A 1 263 ? 30.234 -11.748 -0.589 1.00 94.88 263 ALA A N 1
ATOM 1983 C CA . ALA A 1 263 ? 30.061 -12.723 -1.656 1.00 94.88 263 ALA A CA 1
ATOM 1984 C C . ALA A 1 263 ? 31.107 -12.604 -2.780 1.00 94.88 263 ALA A C 1
ATOM 1986 O O . ALA A 1 263 ? 31.081 -13.420 -3.704 1.00 94.88 263 ALA A O 1
ATOM 1987 N N . GLN A 1 264 ? 31.993 -11.600 -2.739 1.00 96.88 264 GLN A N 1
ATOM 1988 C CA . GLN A 1 264 ? 33.036 -11.432 -3.749 1.00 96.88 264 GLN A CA 1
ATOM 1989 C C . GLN A 1 264 ? 34.127 -12.496 -3.573 1.00 96.88 264 GLN A C 1
ATOM 1991 O O . GLN A 1 264 ? 34.622 -12.713 -2.466 1.00 96.88 264 GLN A O 1
ATOM 1996 N N . SER A 1 265 ? 34.531 -13.143 -4.664 1.00 95.38 265 SER A N 1
ATOM 1997 C CA . SER A 1 265 ? 35.654 -14.079 -4.659 1.00 95.38 265 SER A CA 1
ATOM 1998 C C . SER A 1 265 ? 37.003 -13.358 -4.552 1.00 95.38 265 SER A C 1
ATOM 2000 O O . SER A 1 265 ? 37.127 -12.157 -4.799 1.00 95.38 265 SER A O 1
ATOM 2002 N N . ASP A 1 266 ? 38.055 -14.125 -4.285 1.00 94.69 266 ASP A N 1
ATOM 2003 C CA . ASP A 1 266 ? 39.454 -13.683 -4.319 1.00 94.69 266 ASP A CA 1
ATOM 2004 C C . ASP A 1 266 ? 39.878 -13.114 -5.684 1.00 94.69 266 ASP A C 1
ATOM 2006 O O . ASP A 1 266 ? 40.595 -12.117 -5.746 1.00 94.69 266 ASP A O 1
ATOM 2010 N N . VAL A 1 267 ? 39.368 -13.682 -6.781 1.00 93.75 267 VAL A N 1
ATOM 2011 C CA . VAL A 1 267 ? 39.592 -13.169 -8.146 1.00 93.75 267 VAL A CA 1
ATOM 2012 C C . VAL A 1 267 ? 38.748 -11.935 -8.504 1.00 93.75 267 VAL A C 1
ATOM 2014 O O . VAL A 1 267 ? 38.784 -11.488 -9.643 1.00 93.75 267 VAL A O 1
ATOM 2017 N N . GLY A 1 268 ? 37.978 -11.377 -7.562 1.00 93.88 268 GLY A N 1
ATOM 2018 C CA . GLY A 1 268 ? 37.207 -10.144 -7.759 1.00 93.88 268 GLY A CA 1
ATOM 2019 C C . GLY A 1 268 ? 35.831 -10.306 -8.414 1.00 93.88 268 GLY A C 1
ATOM 2020 O O . GLY A 1 268 ? 35.135 -9.308 -8.593 1.00 93.88 268 GLY A O 1
ATOM 2021 N N . LEU A 1 269 ? 35.415 -11.530 -8.743 1.00 93.81 269 LEU A N 1
ATOM 2022 C CA . LEU A 1 269 ? 34.136 -11.829 -9.396 1.00 93.81 269 LEU A CA 1
ATOM 2023 C C . LEU A 1 269 ? 33.080 -12.257 -8.368 1.00 93.81 269 LEU A C 1
ATOM 2025 O O . LEU A 1 269 ? 33.399 -12.626 -7.238 1.00 93.81 269 LEU A O 1
ATOM 2029 N N . TRP A 1 270 ? 31.808 -12.231 -8.763 1.00 94.31 270 TRP A N 1
ATOM 2030 C CA . TRP A 1 270 ? 30.708 -12.792 -7.969 1.00 94.31 270 TRP A CA 1
ATOM 2031 C C . TRP A 1 270 ? 30.155 -14.048 -8.631 1.00 94.31 270 TRP A C 1
ATOM 2033 O O . TRP A 1 270 ? 30.123 -14.083 -9.858 1.00 94.31 270 TRP A O 1
ATOM 2043 N N . PRO A 1 271 ? 29.687 -15.051 -7.863 1.00 88.62 271 PRO A N 1
ATOM 2044 C CA . PRO A 1 271 ? 29.142 -16.288 -8.416 1.00 88.62 271 PRO A CA 1
ATOM 2045 C C . PRO A 1 271 ? 28.079 -16.040 -9.490 1.00 88.62 271 PRO A C 1
ATOM 2047 O O . PRO A 1 271 ? 27.218 -15.178 -9.327 1.00 88.62 271 PRO A O 1
ATOM 2050 N N . ALA A 1 272 ? 28.115 -16.824 -10.570 1.00 84.12 272 ALA A N 1
ATOM 2051 C CA . ALA A 1 272 ? 27.077 -16.775 -11.591 1.00 84.12 272 ALA A CA 1
ATOM 2052 C C . ALA A 1 272 ? 25.758 -17.287 -11.000 1.00 84.12 272 ALA A C 1
ATOM 2054 O O . ALA A 1 272 ? 25.688 -18.408 -10.494 1.00 84.12 272 ALA A O 1
ATOM 2055 N N . LEU A 1 273 ? 24.719 -16.460 -11.073 1.00 83.94 273 LEU A N 1
ATOM 2056 C CA . LEU A 1 273 ? 23.406 -16.752 -10.505 1.00 83.94 273 LEU A CA 1
ATOM 2057 C C . LEU A 1 273 ? 22.345 -16.834 -11.598 1.00 83.94 273 LEU A C 1
ATOM 2059 O O . LEU A 1 273 ? 22.559 -16.382 -12.724 1.00 83.94 273 LEU A O 1
ATOM 2063 N N . ALA A 1 274 ? 21.214 -17.452 -11.264 1.00 80.94 274 ALA A N 1
ATOM 2064 C CA . ALA A 1 274 ? 20.087 -17.610 -12.170 1.00 80.94 274 ALA A CA 1
ATOM 2065 C C . ALA A 1 274 ? 19.498 -16.235 -12.530 1.00 80.94 274 ALA A C 1
ATOM 2067 O O . ALA A 1 274 ? 18.794 -15.625 -11.733 1.00 80.94 274 ALA A O 1
ATOM 2068 N N . LEU A 1 275 ? 19.768 -15.760 -13.745 1.00 84.00 275 LEU A N 1
ATOM 2069 C CA . LEU A 1 275 ? 19.156 -14.554 -14.305 1.00 84.00 275 LEU A CA 1
ATOM 2070 C C . LEU A 1 275 ? 17.715 -14.838 -14.730 1.00 84.00 275 LEU A C 1
ATOM 2072 O O . LEU A 1 275 ? 16.812 -14.033 -14.506 1.00 84.00 275 LEU A O 1
ATOM 2076 N N . MET A 1 276 ? 17.512 -15.997 -15.359 1.00 86.62 276 MET A N 1
ATOM 2077 C CA . MET A 1 276 ? 16.210 -16.452 -15.826 1.00 86.62 276 MET A CA 1
ATOM 2078 C C . MET A 1 276 ? 16.126 -17.977 -15.846 1.00 86.62 276 MET A C 1
ATOM 2080 O O . MET A 1 276 ? 17.137 -18.663 -15.991 1.00 86.62 276 MET A O 1
ATOM 2084 N N . THR A 1 277 ? 14.911 -18.503 -15.727 1.00 84.94 277 THR A N 1
ATOM 2085 C CA . THR A 1 277 ? 14.606 -19.930 -15.897 1.00 84.94 277 THR A CA 1
ATOM 2086 C C . THR A 1 277 ? 13.539 -20.091 -16.964 1.00 84.94 277 THR A C 1
ATOM 2088 O O . THR A 1 277 ? 12.496 -19.453 -16.852 1.00 84.94 277 THR A O 1
ATOM 2091 N N . ASP A 1 278 ? 13.764 -20.906 -17.991 1.00 86.44 278 ASP A N 1
ATOM 2092 C CA . ASP A 1 278 ? 12.744 -21.108 -19.023 1.00 86.44 278 ASP A CA 1
ATOM 2093 C C . ASP A 1 278 ? 11.640 -22.094 -18.604 1.00 86.44 278 ASP A C 1
ATOM 2095 O O . ASP A 1 278 ? 11.716 -22.759 -17.569 1.00 86.44 278 ASP A O 1
ATOM 2099 N N . ALA A 1 279 ? 10.614 -22.231 -19.445 1.00 82.00 279 ALA A N 1
ATOM 2100 C CA . ALA A 1 279 ? 9.509 -23.170 -19.235 1.00 82.00 279 ALA A CA 1
ATOM 2101 C C . ALA A 1 279 ? 9.931 -24.656 -19.136 1.00 82.00 279 ALA A C 1
ATOM 2103 O O . ALA A 1 279 ? 9.139 -25.488 -18.693 1.00 82.00 279 ALA A O 1
ATOM 2104 N N . HIS A 1 280 ? 11.157 -25.005 -19.536 1.00 84.69 280 HIS A N 1
ATOM 2105 C CA . HIS A 1 280 ? 11.719 -26.353 -19.420 1.00 84.69 280 HIS A CA 1
ATOM 2106 C C . HIS A 1 280 ? 12.595 -26.527 -18.170 1.00 84.69 280 HIS A C 1
ATOM 2108 O O . HIS A 1 280 ? 13.194 -27.587 -17.987 1.00 84.69 280 HIS A O 1
ATOM 2114 N N . GLY A 1 281 ? 12.683 -25.508 -17.310 1.00 82.75 281 GLY A N 1
ATOM 2115 C CA . GLY A 1 281 ? 13.515 -25.524 -16.111 1.00 82.75 281 GLY A CA 1
ATOM 2116 C C . GLY A 1 281 ? 15.005 -25.326 -16.394 1.00 82.75 281 GLY A C 1
ATOM 2117 O O . GLY A 1 281 ? 15.823 -25.595 -15.515 1.00 82.75 281 GLY A O 1
ATOM 2118 N N . ARG A 1 282 ? 15.386 -24.879 -17.600 1.00 87.31 282 ARG A N 1
ATOM 2119 C CA . ARG A 1 282 ? 16.774 -24.503 -17.889 1.00 87.31 282 ARG A CA 1
ATOM 2120 C C . ARG A 1 282 ? 17.067 -23.168 -17.233 1.00 87.31 282 ARG A C 1
ATOM 2122 O O . ARG A 1 282 ? 16.315 -22.214 -17.413 1.00 87.31 282 ARG A O 1
ATOM 2129 N N . VAL A 1 283 ? 18.169 -23.107 -16.502 1.00 85.94 283 VAL A N 1
ATOM 2130 C CA . VAL A 1 283 ? 18.624 -21.916 -15.790 1.00 85.94 283 VAL A CA 1
ATOM 2131 C C . VAL A 1 283 ? 19.688 -21.223 -16.623 1.00 85.94 283 VAL A C 1
ATOM 2133 O O . VAL A 1 283 ? 20.630 -21.852 -17.094 1.00 85.94 283 VAL A O 1
ATOM 2136 N N . TYR A 1 284 ? 19.551 -19.918 -16.785 1.00 88.75 284 TYR A N 1
ATOM 2137 C CA . TYR A 1 284 ? 20.481 -19.085 -17.529 1.00 88.75 284 TYR A CA 1
ATOM 2138 C C . TYR A 1 284 ? 21.161 -18.142 -16.544 1.00 88.75 284 TYR A C 1
ATOM 2140 O O . TYR A 1 284 ? 20.478 -17.398 -15.842 1.00 88.75 284 TYR A O 1
ATOM 2148 N N . GLY A 1 285 ? 22.488 -18.169 -16.480 1.00 90.75 285 GLY A N 1
ATOM 2149 C CA . GLY A 1 285 ? 23.289 -17.342 -15.577 1.00 90.75 285 GLY A CA 1
ATOM 2150 C C . GLY A 1 285 ? 24.447 -16.661 -16.291 1.00 90.75 285 GLY A C 1
ATOM 2151 O O . GLY A 1 285 ? 24.830 -17.075 -17.377 1.00 90.75 285 GLY A O 1
ATOM 2152 N N . SER A 1 286 ? 25.038 -15.621 -15.712 1.00 93.06 286 SER A N 1
ATOM 2153 C CA . SER A 1 286 ? 26.268 -15.032 -16.256 1.00 93.06 286 SER A CA 1
ATOM 2154 C C . SER A 1 286 ? 27.099 -14.405 -15.148 1.00 93.06 286 SER A C 1
ATOM 2156 O O . SER A 1 286 ? 26.615 -13.559 -14.398 1.00 93.06 286 SER A O 1
ATOM 2158 N N . LEU A 1 287 ? 28.367 -14.811 -15.076 1.00 92.88 287 LEU A N 1
ATOM 2159 C CA . LEU A 1 287 ? 29.338 -14.289 -14.117 1.00 92.88 287 LEU A CA 1
ATOM 2160 C C . LEU A 1 287 ? 29.576 -12.790 -14.343 1.00 92.88 287 LEU A C 1
ATOM 2162 O O . LEU A 1 287 ? 29.632 -12.003 -13.398 1.00 92.88 287 LEU A O 1
ATOM 2166 N N . GLN A 1 288 ? 29.670 -12.395 -15.614 1.00 94.50 288 GLN A N 1
ATOM 2167 C CA . GLN A 1 288 ? 29.898 -11.025 -16.052 1.00 94.50 288 GLN A CA 1
ATOM 2168 C C . GLN A 1 288 ? 28.701 -10.142 -15.698 1.00 94.50 288 GLN A C 1
ATOM 2170 O O . GLN A 1 288 ? 28.893 -9.055 -15.161 1.00 94.50 288 GLN A O 1
ATOM 2175 N N . VAL A 1 289 ? 27.471 -10.618 -15.936 1.00 94.88 289 VAL A N 1
ATOM 2176 C CA . VAL A 1 289 ? 26.248 -9.876 -15.583 1.00 94.88 289 VAL A CA 1
ATOM 2177 C C . VAL A 1 289 ? 26.139 -9.689 -14.074 1.00 94.88 289 VAL A C 1
ATOM 2179 O O . VAL A 1 289 ? 25.906 -8.569 -13.624 1.00 94.88 289 VAL A O 1
ATOM 2182 N N . THR A 1 290 ? 26.344 -10.747 -13.282 1.00 94.81 290 THR A N 1
ATOM 2183 C CA . THR A 1 290 ? 26.301 -10.627 -11.819 1.00 94.81 290 THR A CA 1
ATOM 2184 C C . THR A 1 290 ? 27.369 -9.661 -11.310 1.00 94.81 290 THR A C 1
ATOM 2186 O O . THR A 1 290 ? 27.067 -8.772 -10.518 1.00 94.81 290 THR A O 1
ATOM 2189 N N . THR A 1 291 ? 28.599 -9.776 -11.814 1.00 95.94 291 THR A N 1
ATOM 2190 C CA . THR A 1 291 ? 29.704 -8.884 -11.436 1.00 95.94 291 THR A CA 1
ATOM 2191 C C . THR A 1 291 ? 29.412 -7.430 -11.814 1.00 95.94 291 THR A C 1
ATOM 2193 O O . THR A 1 291 ? 29.604 -6.536 -10.992 1.00 95.94 291 THR A O 1
ATOM 2196 N N . ALA A 1 292 ? 28.891 -7.173 -13.017 1.00 96.50 292 ALA A N 1
ATOM 2197 C CA . ALA A 1 292 ? 28.534 -5.827 -13.457 1.00 96.50 292 ALA A CA 1
ATOM 2198 C C . ALA A 1 292 ? 27.410 -5.215 -12.604 1.00 96.50 292 ALA A C 1
ATOM 2200 O O . ALA A 1 292 ? 27.509 -4.048 -12.228 1.00 96.50 292 ALA A O 1
ATOM 2201 N N . ALA A 1 293 ? 26.391 -5.999 -12.233 1.00 96.31 293 ALA A N 1
ATOM 2202 C CA . ALA A 1 293 ? 25.331 -5.548 -11.330 1.00 96.31 293 ALA A CA 1
ATOM 2203 C C . ALA A 1 293 ? 25.881 -5.183 -9.938 1.00 96.31 293 ALA A C 1
ATOM 2205 O O . ALA A 1 293 ? 25.503 -4.154 -9.376 1.00 96.31 293 ALA A O 1
ATOM 2206 N N . CYS A 1 294 ? 26.818 -5.970 -9.394 1.00 97.44 294 CYS A N 1
ATOM 2207 C CA . CYS A 1 294 ? 27.499 -5.643 -8.137 1.00 97.44 294 CYS A CA 1
ATOM 2208 C C . CYS A 1 294 ? 28.324 -4.348 -8.243 1.00 97.44 294 CYS A C 1
ATOM 2210 O O . CYS A 1 294 ? 28.261 -3.515 -7.338 1.00 97.44 294 CYS A O 1
ATOM 2212 N N . ILE A 1 295 ? 29.047 -4.138 -9.352 1.00 97.62 295 ILE A N 1
ATOM 2213 C CA . ILE A 1 295 ? 29.779 -2.886 -9.618 1.00 97.62 295 ILE A CA 1
ATOM 2214 C C . ILE A 1 295 ? 28.820 -1.694 -9.658 1.00 97.62 295 ILE A C 1
ATOM 2216 O O . ILE A 1 295 ? 29.093 -0.680 -9.013 1.00 97.62 295 ILE A O 1
ATOM 2220 N N . GLU A 1 296 ? 27.697 -1.807 -10.374 1.00 97.12 296 GLU A N 1
ATOM 2221 C CA . GLU A 1 296 ? 26.664 -0.766 -10.430 1.00 97.12 296 GLU A CA 1
ATOM 2222 C C . GLU A 1 296 ? 26.173 -0.406 -9.023 1.00 97.12 296 GLU A C 1
ATOM 2224 O O . GLU A 1 296 ? 26.164 0.767 -8.643 1.00 97.12 296 GLU A O 1
ATOM 2229 N N . ALA A 1 297 ? 25.802 -1.417 -8.237 1.00 96.94 297 ALA A N 1
ATOM 2230 C CA . ALA A 1 297 ? 25.227 -1.234 -6.913 1.00 96.94 297 ALA A CA 1
ATOM 2231 C C . ALA A 1 297 ? 26.206 -0.553 -5.944 1.00 96.94 297 ALA A C 1
ATOM 2233 O O . ALA A 1 297 ? 25.840 0.409 -5.264 1.00 96.94 297 ALA A O 1
ATOM 2234 N N . LEU A 1 298 ? 27.465 -1.003 -5.922 1.00 97.69 298 LEU A N 1
ATOM 2235 C CA . LEU A 1 298 ? 28.523 -0.414 -5.097 1.00 97.69 298 LEU A CA 1
ATOM 2236 C C . LEU A 1 298 ? 28.881 1.007 -5.552 1.00 97.69 298 LEU A C 1
ATOM 2238 O O . LEU A 1 298 ? 29.036 1.895 -4.716 1.00 97.69 298 LEU A O 1
ATOM 2242 N N . THR A 1 299 ? 28.937 1.255 -6.863 1.00 96.25 299 THR A N 1
ATOM 2243 C CA . THR A 1 299 ? 29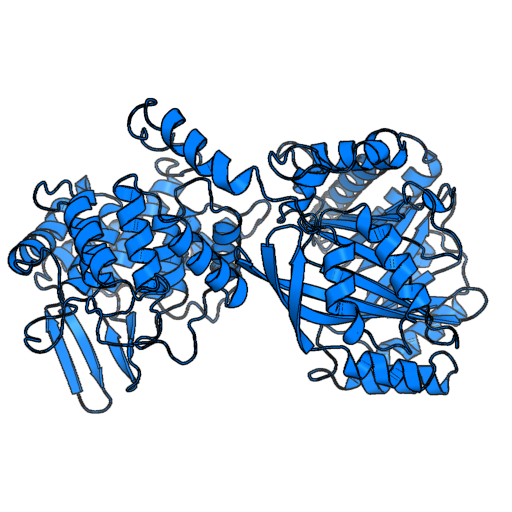.196 2.592 -7.425 1.00 96.25 299 THR A CA 1
ATOM 2244 C C . THR A 1 299 ? 28.106 3.580 -7.015 1.00 96.25 299 THR A C 1
ATOM 2246 O O . THR A 1 299 ? 28.405 4.663 -6.507 1.00 96.25 299 THR A O 1
ATOM 2249 N N . ARG A 1 300 ? 26.832 3.198 -7.165 1.00 94.31 300 ARG A N 1
ATOM 2250 C CA . ARG A 1 300 ? 25.685 4.018 -6.745 1.00 94.31 300 ARG A CA 1
ATOM 2251 C C . ARG A 1 300 ? 25.676 4.258 -5.240 1.00 94.31 300 ARG A C 1
ATOM 2253 O O . ARG A 1 300 ? 25.354 5.361 -4.808 1.00 94.31 300 ARG A O 1
ATOM 2260 N N . TYR A 1 301 ? 26.040 3.256 -4.440 1.00 95.50 301 TYR A N 1
ATOM 2261 C CA . TYR A 1 301 ? 26.151 3.411 -2.991 1.00 95.50 301 TYR A CA 1
ATOM 2262 C C . TYR A 1 301 ? 27.230 4.437 -2.618 1.00 95.50 301 TYR A C 1
ATOM 2264 O O . TYR A 1 301 ? 26.966 5.330 -1.812 1.00 95.50 301 TYR A O 1
ATOM 2272 N N . THR A 1 302 ? 28.411 4.381 -3.241 1.00 95.12 302 THR A N 1
ATOM 2273 C CA . THR A 1 302 ? 29.471 5.377 -3.024 1.00 95.12 302 THR A CA 1
ATOM 2274 C C . THR A 1 302 ? 29.000 6.781 -3.403 1.00 95.12 302 THR A C 1
ATOM 2276 O O . THR A 1 302 ? 29.120 7.703 -2.599 1.00 95.12 302 THR A O 1
ATOM 2279 N N . GLN A 1 303 ? 28.362 6.938 -4.567 1.00 92.56 303 GLN A N 1
ATOM 2280 C CA . GLN A 1 303 ? 27.790 8.219 -5.002 1.00 92.56 303 GLN A CA 1
ATOM 2281 C C . GLN A 1 303 ? 26.706 8.741 -4.044 1.00 92.56 303 GLN A C 1
ATOM 2283 O O . GLN A 1 303 ? 26.599 9.946 -3.803 1.00 92.56 303 GLN A O 1
ATOM 2288 N N . TRP A 1 304 ? 25.886 7.843 -3.490 1.00 91.38 304 TRP A N 1
ATOM 2289 C CA . TRP A 1 304 ? 24.886 8.178 -2.480 1.00 91.38 304 TRP A CA 1
ATOM 2290 C C . TRP A 1 304 ? 25.542 8.691 -1.190 1.00 91.38 304 TRP A C 1
ATOM 2292 O O . TRP A 1 304 ? 25.188 9.773 -0.720 1.00 91.38 304 TRP A O 1
ATOM 2302 N N . ARG A 1 305 ? 26.533 7.963 -0.659 1.00 91.50 305 ARG A N 1
ATOM 2303 C CA . ARG A 1 305 ? 27.283 8.322 0.560 1.00 91.50 305 ARG A CA 1
ATOM 2304 C C . ARG A 1 305 ? 28.024 9.648 0.429 1.00 91.50 305 ARG A C 1
ATOM 2306 O O . ARG A 1 305 ? 28.092 10.410 1.389 1.00 91.50 305 ARG A O 1
ATOM 2313 N N . GLU A 1 306 ? 28.570 9.924 -0.749 1.00 91.06 306 GLU A N 1
ATOM 2314 C CA . GLU A 1 306 ? 29.269 11.175 -1.061 1.00 91.06 306 GLU A CA 1
ATOM 2315 C C . GLU A 1 306 ? 28.305 12.338 -1.353 1.00 91.06 306 GLU A C 1
ATOM 2317 O O . GLU A 1 306 ? 28.729 13.489 -1.456 1.00 91.06 306 GLU A O 1
ATOM 2322 N N . GLY A 1 307 ? 27.004 12.063 -1.497 1.00 84.62 307 GLY A N 1
ATOM 2323 C CA . GLY A 1 307 ? 25.997 13.055 -1.871 1.00 84.62 307 GLY A CA 1
ATOM 2324 C C . GLY A 1 307 ? 26.109 13.540 -3.321 1.00 84.62 307 GLY A C 1
ATOM 2325 O O . GLY A 1 307 ? 25.494 14.548 -3.669 1.00 84.62 307 GLY A O 1
ATOM 2326 N N . THR A 1 308 ? 26.873 12.845 -4.166 1.00 76.69 308 THR A N 1
ATOM 2327 C CA . THR A 1 308 ? 27.187 13.236 -5.549 1.00 76.69 308 THR A CA 1
ATOM 2328 C C . THR A 1 308 ? 26.188 12.699 -6.579 1.00 76.69 308 THR A C 1
ATOM 2330 O O . THR A 1 308 ? 26.169 13.202 -7.702 1.00 76.69 308 THR A O 1
ATOM 2333 N N . GLY A 1 309 ? 25.321 11.742 -6.216 1.00 59.62 309 GLY A N 1
ATOM 2334 C CA . GLY A 1 309 ? 24.451 11.035 -7.175 1.00 59.62 309 GLY A CA 1
ATOM 2335 C C . GLY A 1 309 ? 22.983 10.829 -6.786 1.00 59.62 309 GLY A C 1
ATOM 2336 O O . GLY A 1 309 ? 22.303 10.038 -7.433 1.00 59.62 309 GLY A O 1
ATOM 2337 N N . LEU A 1 310 ? 22.457 11.502 -5.754 1.00 56.53 310 LEU A N 1
ATOM 2338 C CA . LEU A 1 310 ? 21.038 11.347 -5.406 1.00 56.53 310 LEU A CA 1
ATOM 2339 C C . LEU A 1 310 ? 20.118 12.048 -6.428 1.00 56.53 310 LEU A C 1
ATOM 2341 O O . LEU A 1 310 ? 20.227 13.269 -6.592 1.00 56.53 310 LEU A O 1
ATOM 2345 N N . PRO A 1 311 ? 19.134 11.343 -7.022 1.00 51.94 311 PRO A N 1
ATOM 2346 C CA . PRO A 1 311 ? 18.158 11.935 -7.944 1.00 51.94 311 PRO A CA 1
ATOM 2347 C C . PRO A 1 311 ? 17.255 13.012 -7.311 1.00 51.94 311 PRO A C 1
ATOM 2349 O O . PRO A 1 311 ? 16.539 13.695 -8.028 1.00 51.94 311 PRO A O 1
ATOM 2352 N N . GLY A 1 312 ? 17.307 13.213 -5.987 1.00 46.41 312 GLY A N 1
ATOM 2353 C CA . GLY A 1 312 ? 16.620 14.314 -5.298 1.00 46.41 312 GLY A CA 1
ATOM 2354 C C . GLY A 1 312 ? 17.393 15.641 -5.232 1.00 46.41 312 GLY A C 1
ATOM 2355 O O . GLY A 1 312 ? 16.827 16.633 -4.783 1.00 46.41 312 GLY A O 1
ATOM 2356 N N . LYS A 1 313 ? 18.674 15.681 -5.637 1.00 40.47 313 LYS A N 1
ATOM 2357 C CA . LYS A 1 313 ? 19.498 16.912 -5.649 1.00 40.47 313 LYS A CA 1
ATOM 2358 C C . LYS A 1 313 ? 20.023 17.311 -7.028 1.00 40.47 313 LYS A C 1
ATOM 2360 O O . LYS A 1 313 ? 20.405 18.464 -7.202 1.00 40.47 313 LYS A O 1
ATOM 2365 N N . GLN A 1 314 ? 20.057 16.395 -7.993 1.00 40.03 314 GLN A N 1
ATOM 2366 C CA . GLN A 1 314 ? 20.361 16.739 -9.380 1.00 40.03 314 GLN A CA 1
ATOM 2367 C C . GLN A 1 314 ? 19.060 17.118 -10.090 1.00 40.03 314 GLN A C 1
ATOM 2369 O O . GLN A 1 314 ? 18.120 16.324 -10.094 1.00 40.03 314 GLN A O 1
ATOM 2374 N N . GLU A 1 315 ? 19.001 18.313 -10.693 1.00 30.44 315 GLU A N 1
ATOM 2375 C CA . GLU A 1 315 ? 17.964 18.604 -11.689 1.00 30.44 315 GLU A CA 1
ATOM 2376 C C . GLU A 1 315 ? 17.966 17.462 -12.721 1.00 30.44 315 GLU A C 1
ATOM 2378 O O . GLU A 1 315 ? 19.050 17.049 -13.155 1.00 30.44 315 GLU A O 1
ATOM 2383 N N . PRO A 1 316 ? 16.800 16.904 -13.100 1.00 36.75 316 PRO A N 1
ATOM 2384 C CA . PRO A 1 316 ? 16.751 15.900 -14.153 1.00 36.75 316 PRO A CA 1
ATOM 2385 C C . PRO A 1 316 ? 17.492 16.448 -15.373 1.00 36.75 316 PRO A C 1
ATOM 2387 O O . PRO A 1 316 ? 17.300 17.612 -15.734 1.00 36.75 316 PRO A O 1
ATOM 2390 N N . ALA A 1 317 ? 18.358 15.624 -15.978 1.00 36.19 317 ALA A N 1
ATOM 2391 C CA . ALA A 1 317 ? 19.086 15.996 -17.188 1.00 36.19 317 ALA A CA 1
ATOM 2392 C C . ALA A 1 317 ? 18.118 16.697 -18.161 1.00 36.19 317 ALA A C 1
ATOM 2394 O O . ALA A 1 317 ? 16.993 16.209 -18.327 1.00 36.19 317 ALA A O 1
ATOM 2395 N N . PRO A 1 318 ? 18.495 17.852 -18.742 1.00 29.00 318 PRO A N 1
ATOM 2396 C CA . PRO A 1 318 ? 17.557 18.709 -19.447 1.00 29.00 318 PRO A CA 1
ATOM 2397 C C . PRO A 1 318 ? 16.844 17.905 -20.529 1.00 29.00 318 PRO A C 1
ATOM 2399 O O . PRO A 1 318 ? 17.460 17.428 -21.482 1.00 29.00 318 PRO A O 1
ATOM 2402 N N . LEU A 1 319 ? 15.530 17.744 -20.356 1.00 37.69 319 LEU A N 1
ATOM 2403 C CA . LEU A 1 319 ? 14.667 17.185 -21.386 1.00 37.69 319 LEU A CA 1
ATOM 2404 C C . LEU A 1 319 ? 14.823 18.019 -22.672 1.00 37.6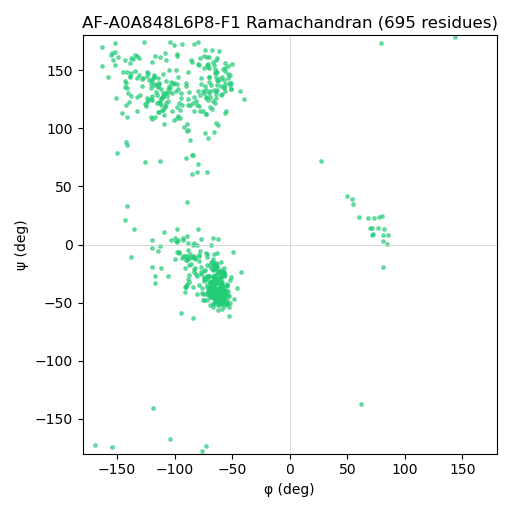9 319 LEU A C 1
ATOM 2406 O O . LEU A 1 319 ? 15.064 19.231 -22.590 1.00 37.69 319 LEU A O 1
ATOM 2410 N N . PRO A 1 320 ? 14.657 17.408 -23.860 1.00 30.72 320 PRO A N 1
ATOM 2411 C CA . PRO A 1 320 ? 14.723 18.130 -25.125 1.00 30.72 320 PRO A CA 1
ATOM 2412 C C . PRO A 1 320 ? 13.757 19.338 -25.140 1.00 30.72 320 PRO A C 1
ATOM 2414 O O . PRO A 1 320 ? 12.759 19.359 -24.412 1.00 30.72 320 PRO A O 1
ATOM 2417 N N . PRO A 1 321 ? 14.063 20.381 -25.935 1.00 29.39 321 PRO A N 1
ATOM 2418 C CA . PRO A 1 321 ? 13.577 21.746 -25.734 1.00 29.39 321 PRO A CA 1
ATOM 2419 C C . PRO A 1 321 ? 12.047 21.907 -25.683 1.00 29.39 321 PRO A C 1
ATOM 2421 O O . PRO A 1 321 ? 11.283 21.192 -26.329 1.00 29.39 321 PRO A O 1
ATOM 2424 N N . ARG A 1 322 ? 11.621 22.948 -24.946 1.00 34.81 322 ARG A N 1
ATOM 2425 C CA . ARG A 1 322 ? 10.247 23.329 -24.533 1.00 34.81 322 ARG A CA 1
ATOM 2426 C C . ARG A 1 322 ? 9.155 23.378 -25.625 1.00 34.81 322 ARG A C 1
ATOM 2428 O O . ARG A 1 322 ? 7.988 23.543 -25.280 1.00 34.81 322 ARG A O 1
ATOM 2435 N N . GLY A 1 323 ? 9.478 23.205 -26.907 1.00 33.66 323 GLY A N 1
ATOM 2436 C CA . GLY A 1 323 ? 8.516 23.243 -28.017 1.00 33.66 323 GLY A CA 1
ATOM 2437 C C . GLY A 1 323 ? 7.536 22.061 -28.075 1.00 33.66 323 GLY A C 1
ATOM 2438 O O . GLY A 1 323 ? 6.493 22.170 -28.714 1.00 33.66 323 GLY A O 1
ATOM 2439 N N . TRP A 1 324 ? 7.819 20.946 -27.393 1.00 33.22 324 TRP A N 1
ATOM 2440 C CA . TRP A 1 324 ? 7.040 19.708 -27.556 1.00 33.22 324 TRP A CA 1
ATOM 2441 C C . TRP A 1 324 ? 5.810 19.603 -26.631 1.00 33.22 324 TRP A C 1
ATOM 2443 O O . TRP A 1 324 ? 4.786 19.047 -27.026 1.00 33.22 324 TRP A O 1
ATOM 2453 N N . ARG A 1 325 ? 5.831 20.206 -25.431 1.00 36.81 325 ARG A N 1
ATOM 2454 C CA . ARG A 1 325 ? 4.738 20.057 -24.439 1.00 36.81 325 ARG A CA 1
ATOM 2455 C C . ARG A 1 325 ? 3.379 20.609 -24.910 1.00 36.81 325 ARG A C 1
ATOM 2457 O O . ARG A 1 325 ? 2.342 20.151 -24.442 1.00 36.81 325 ARG A O 1
ATOM 2464 N N . ALA A 1 326 ? 3.357 21.546 -25.861 1.00 36.94 326 ALA A N 1
ATOM 2465 C CA . ALA A 1 326 ? 2.122 22.183 -26.330 1.00 36.94 326 ALA A CA 1
ATOM 2466 C C . ALA A 1 326 ? 1.351 21.372 -27.396 1.00 36.94 326 ALA A C 1
ATOM 2468 O O . ALA A 1 326 ? 0.138 21.538 -27.530 1.00 36.94 326 ALA A O 1
ATOM 2469 N N . ALA A 1 327 ? 2.018 20.488 -28.148 1.00 34.03 327 ALA A N 1
ATOM 2470 C CA . ALA A 1 327 ? 1.399 19.775 -29.272 1.00 34.03 327 ALA A CA 1
ATOM 2471 C C . ALA A 1 327 ? 0.766 18.433 -28.859 1.00 34.03 327 ALA A C 1
ATOM 2473 O O . ALA A 1 327 ? -0.310 18.080 -29.344 1.00 34.03 327 ALA A O 1
ATOM 2474 N N . THR A 1 328 ? 1.378 17.710 -27.918 1.00 36.88 328 THR A N 1
ATOM 2475 C CA . THR A 1 328 ? 0.865 16.432 -27.388 1.00 36.88 328 THR A CA 1
ATOM 2476 C C . THR A 1 328 ? -0.258 16.627 -26.368 1.00 36.88 328 THR A C 1
ATOM 2478 O O . THR A 1 328 ? -1.238 15.883 -26.398 1.00 36.88 328 THR A O 1
ATOM 2481 N N . ALA A 1 329 ? -0.207 17.688 -25.552 1.00 36.06 329 ALA A N 1
ATOM 2482 C CA . ALA A 1 329 ? -1.278 18.020 -24.607 1.00 36.06 329 ALA A CA 1
ATOM 2483 C C . ALA A 1 329 ? -2.609 18.371 -25.302 1.00 36.06 329 ALA A 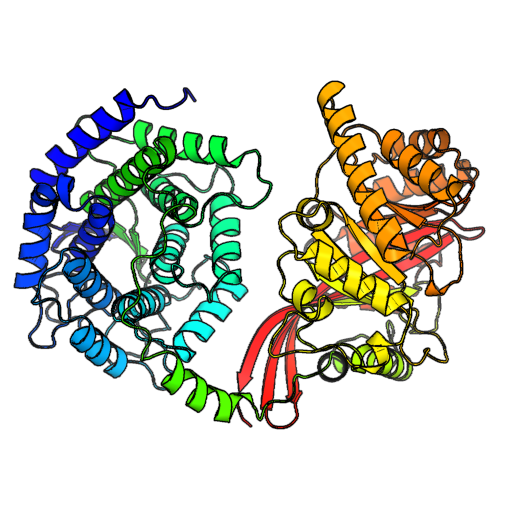C 1
ATOM 2485 O O . ALA A 1 329 ? -3.677 18.124 -24.752 1.00 36.06 329 ALA A O 1
ATOM 2486 N N . ARG A 1 330 ? -2.566 18.908 -26.530 1.00 35.72 330 ARG A N 1
ATOM 2487 C CA . ARG A 1 330 ? -3.764 19.344 -27.266 1.00 35.72 330 ARG A CA 1
ATOM 2488 C C . ARG A 1 330 ? -4.505 18.195 -27.963 1.00 35.72 330 ARG A C 1
ATOM 2490 O O . ARG A 1 330 ? -5.710 18.295 -28.156 1.00 35.72 330 ARG A O 1
ATOM 2497 N N . LYS A 1 331 ? -3.812 17.097 -28.303 1.00 33.25 331 LYS A N 1
ATOM 2498 C CA . LYS A 1 331 ? -4.415 15.899 -28.922 1.00 33.25 331 LYS A CA 1
ATOM 2499 C C . LYS A 1 331 ? -4.894 14.871 -27.887 1.00 33.25 331 LYS A C 1
ATOM 2501 O O . LYS A 1 331 ? -5.963 14.302 -28.078 1.00 33.25 331 LYS A O 1
ATOM 2506 N N . ALA A 1 332 ? -4.175 14.703 -26.771 1.00 34.47 332 ALA A N 1
ATOM 2507 C CA . ALA A 1 332 ? -4.614 13.854 -25.654 1.00 34.47 332 ALA A CA 1
ATOM 2508 C C . ALA A 1 332 ? -5.853 14.418 -24.929 1.00 34.47 332 ALA A C 1
ATOM 2510 O O . ALA A 1 332 ? -6.727 13.651 -24.531 1.00 34.47 332 ALA A O 1
ATOM 2511 N N . ARG A 1 333 ? -5.981 15.752 -24.851 1.00 38.38 333 ARG A N 1
ATOM 2512 C CA . ARG A 1 333 ? -7.187 16.430 -24.346 1.00 38.38 333 ARG A CA 1
ATOM 2513 C C . ARG A 1 333 ? -8.449 16.065 -25.130 1.00 38.38 333 ARG A C 1
ATOM 2515 O O . ARG A 1 333 ? -9.445 15.719 -24.526 1.00 38.38 333 ARG A O 1
ATOM 2522 N N . SER A 1 334 ? -8.396 15.971 -26.461 1.00 42.69 334 SER A N 1
ATOM 2523 C CA . SER A 1 334 ? -9.612 15.703 -27.256 1.00 42.69 334 SER A CA 1
ATOM 2524 C C . SER A 1 334 ? -10.259 14.319 -27.062 1.00 42.69 334 SER A C 1
ATOM 2526 O O . SER A 1 334 ? -11.408 14.147 -27.451 1.00 42.69 334 SER A O 1
ATOM 2528 N N . VAL A 1 335 ? -9.553 13.348 -26.463 1.00 43.06 335 VAL A N 1
ATOM 2529 C CA . VAL A 1 335 ? -10.099 12.012 -26.138 1.00 43.06 335 VAL A CA 1
ATOM 2530 C C . VAL A 1 335 ? -10.373 11.857 -24.633 1.00 43.06 335 VAL A C 1
ATOM 2532 O O . VAL A 1 335 ? -11.274 11.116 -24.263 1.00 43.06 335 VAL A O 1
ATOM 2535 N N . GLN A 1 336 ? -9.651 12.576 -23.760 1.00 41.03 336 GLN A N 1
ATOM 2536 C CA . GLN A 1 336 ? -9.888 12.567 -22.304 1.00 41.03 336 GLN A CA 1
ATOM 2537 C C . GLN A 1 336 ? -10.939 13.591 -21.838 1.00 41.03 336 GLN A C 1
ATOM 2539 O O . GLN A 1 336 ? -11.612 13.332 -20.849 1.00 41.03 336 GLN A O 1
ATOM 2544 N N . ASP A 1 337 ? -11.149 14.694 -22.563 1.00 45.50 337 ASP A N 1
ATOM 2545 C CA . ASP A 1 337 ? -12.127 15.742 -22.213 1.00 45.50 337 ASP A CA 1
ATOM 2546 C C . ASP A 1 337 ? -13.592 15.289 -22.414 1.00 45.50 337 ASP A C 1
ATOM 2548 O O . ASP A 1 337 ? -14.517 15.997 -22.023 1.00 45.50 337 ASP A O 1
ATOM 2552 N N . ALA A 1 338 ? -13.819 14.115 -23.015 1.00 49.94 338 ALA A N 1
ATOM 2553 C CA . ALA A 1 338 ? -15.149 13.533 -23.207 1.00 49.94 338 ALA A CA 1
ATOM 2554 C C . ALA A 1 338 ? -15.538 12.509 -22.124 1.00 49.94 338 ALA A C 1
ATOM 2556 O O . ALA A 1 338 ? -16.671 12.032 -22.131 1.00 49.94 338 ALA A O 1
ATOM 2557 N N . PHE A 1 339 ? -14.625 12.148 -21.214 1.00 55.84 339 PHE A N 1
ATOM 2558 C CA . PHE A 1 339 ? -14.896 11.136 -20.198 1.00 55.84 339 PHE A CA 1
ATOM 2559 C C . PHE A 1 339 ? -15.346 11.784 -18.891 1.00 55.84 339 PHE A C 1
ATOM 2561 O O . PHE A 1 339 ? -14.588 12.510 -18.246 1.00 55.84 339 PHE A O 1
ATOM 2568 N N . ARG A 1 340 ? -16.586 11.508 -18.487 1.00 66.12 340 ARG A N 1
ATOM 2569 C CA . ARG A 1 340 ? -17.090 11.903 -17.175 1.00 66.12 340 ARG A CA 1
ATOM 2570 C C . ARG A 1 340 ? -16.603 10.880 -16.138 1.00 66.12 340 ARG A C 1
ATOM 2572 O O . ARG A 1 340 ? -16.896 9.697 -16.313 1.00 66.12 340 ARG A O 1
ATOM 2579 N N . PRO A 1 341 ? -15.884 11.292 -15.075 1.00 77.06 341 PRO A N 1
ATOM 2580 C CA . PRO A 1 341 ? -15.497 10.378 -14.005 1.00 77.06 341 PRO A CA 1
ATOM 2581 C C . PRO A 1 341 ? -16.742 9.721 -13.405 1.00 77.06 341 PRO A C 1
ATOM 2583 O O . PRO A 1 341 ? -17.744 10.401 -13.161 1.00 77.06 341 PRO A O 1
ATOM 2586 N N . GLY A 1 342 ? -16.685 8.407 -13.190 1.00 89.62 342 GLY A N 1
ATOM 2587 C CA . GLY A 1 342 ? -17.749 7.680 -12.502 1.00 89.62 342 GLY A CA 1
ATOM 2588 C C . GLY A 1 342 ? -17.834 8.069 -11.026 1.00 89.62 342 GLY A C 1
ATOM 2589 O O . GLY A 1 342 ? -16.928 8.686 -10.461 1.00 89.62 342 GLY A O 1
ATOM 2590 N N . THR A 1 343 ? -18.913 7.671 -10.367 1.00 95.19 343 THR A N 1
ATOM 2591 C CA . THR A 1 343 ? -19.088 7.813 -8.917 1.00 95.19 343 THR A CA 1
ATOM 2592 C C . THR A 1 343 ? -19.001 6.458 -8.231 1.00 95.19 343 THR A C 1
ATOM 2594 O O . THR A 1 343 ? -19.143 5.406 -8.858 1.00 95.19 343 THR A O 1
ATOM 2597 N N . TRP A 1 344 ? -18.834 6.450 -6.911 1.00 95.44 344 TRP A N 1
ATOM 2598 C CA . TRP A 1 344 ? -18.957 5.209 -6.147 1.00 95.44 344 TRP A CA 1
ATOM 2599 C C . TRP A 1 344 ? -20.362 4.597 -6.218 1.00 95.44 344 TRP A C 1
ATOM 2601 O O . TRP A 1 344 ? -20.505 3.396 -5.993 1.00 95.44 344 TRP A O 1
ATOM 2611 N N . SER A 1 345 ? -21.388 5.374 -6.584 1.00 96.25 345 SER A N 1
ATOM 2612 C CA . SER A 1 345 ? -22.732 4.847 -6.847 1.00 96.25 345 SER A CA 1
ATOM 2613 C C . SER A 1 345 ? -22.747 3.861 -8.017 1.00 96.25 345 SER A C 1
ATOM 2615 O O . SER A 1 345 ? -23.420 2.830 -7.935 1.00 96.25 345 SER A O 1
ATOM 2617 N N . ASP A 1 346 ? -21.971 4.143 -9.070 1.00 94.62 346 ASP A N 1
ATOM 2618 C CA . ASP A 1 346 ? -21.852 3.296 -10.262 1.00 94.62 346 ASP A CA 1
ATOM 2619 C C . ASP A 1 346 ? -21.122 1.992 -9.923 1.00 94.62 346 ASP A C 1
ATOM 2621 O O . ASP A 1 346 ? -21.598 0.898 -10.235 1.00 94.62 346 ASP A O 1
ATOM 2625 N N . THR A 1 347 ? -20.019 2.100 -9.175 1.00 93.69 347 THR A N 1
ATOM 2626 C CA . THR A 1 347 ? -19.275 0.946 -8.657 1.00 93.69 347 THR A CA 1
ATOM 2627 C C . THR A 1 347 ? -20.154 0.046 -7.787 1.00 93.69 347 THR A C 1
ATOM 2629 O O . THR A 1 347 ? -20.190 -1.171 -7.964 1.00 93.69 347 THR A O 1
ATOM 2632 N N . LEU A 1 348 ? -20.896 0.631 -6.844 1.00 95.44 348 LEU A N 1
ATOM 2633 C CA . LEU A 1 348 ? -21.765 -0.120 -5.937 1.00 95.44 348 LEU A CA 1
ATOM 2634 C C . LEU A 1 348 ? -22.962 -0.742 -6.658 1.00 95.44 348 LEU A C 1
ATOM 2636 O O . LEU A 1 348 ? -23.380 -1.838 -6.292 1.00 95.44 348 LEU A O 1
ATOM 2640 N N . ALA A 1 349 ? -23.482 -0.100 -7.709 1.00 95.00 349 ALA A N 1
ATOM 2641 C CA . ALA A 1 349 ? -24.513 -0.690 -8.559 1.00 95.00 349 ALA A CA 1
ATOM 2642 C C . ALA A 1 349 ? -24.025 -1.994 -9.205 1.00 95.00 349 ALA A C 1
ATOM 2644 O O . ALA A 1 349 ? -24.733 -3.001 -9.175 1.00 95.00 349 ALA A O 1
ATOM 2645 N N . ALA A 1 350 ? -22.798 -1.994 -9.731 1.00 92.00 350 ALA A N 1
ATOM 2646 C CA . ALA A 1 350 ? -22.197 -3.163 -10.363 1.00 92.00 350 ALA A CA 1
ATOM 2647 C C . ALA A 1 350 ? -21.838 -4.277 -9.357 1.00 92.00 350 ALA A C 1
ATOM 2649 O O . ALA A 1 350 ? -21.860 -5.458 -9.704 1.00 92.00 350 ALA A O 1
ATOM 2650 N N . LEU A 1 351 ? -21.568 -3.925 -8.095 1.00 92.56 351 LEU A N 1
ATOM 2651 C CA . LEU A 1 351 ? -21.280 -4.883 -7.021 1.00 92.56 351 LEU A CA 1
ATOM 2652 C C . LEU A 1 351 ? -22.521 -5.366 -6.258 1.00 92.56 351 LEU A C 1
ATOM 2654 O O . LEU A 1 351 ? -22.409 -6.316 -5.483 1.00 92.56 351 LEU A O 1
ATOM 2658 N N . HIS A 1 352 ? -23.692 -4.758 -6.461 1.00 93.88 352 HIS A N 1
ATOM 2659 C CA . HIS A 1 352 ? -24.898 -5.032 -5.672 1.00 93.88 352 HIS A CA 1
ATOM 2660 C C . HIS A 1 352 ? -25.261 -6.521 -5.637 1.00 93.88 352 HIS A C 1
ATOM 2662 O O . HIS A 1 352 ? -25.515 -7.058 -4.563 1.00 93.88 352 HIS A O 1
ATOM 2668 N N . ALA A 1 353 ? -25.184 -7.214 -6.776 1.00 92.88 353 ALA A N 1
ATOM 2669 C CA . ALA A 1 353 ? -25.496 -8.643 -6.865 1.00 92.88 353 ALA A CA 1
ATOM 2670 C C . ALA A 1 353 ? -24.561 -9.545 -6.033 1.00 92.88 353 ALA A C 1
ATOM 2672 O O . ALA A 1 353 ? -24.882 -10.707 -5.791 1.00 92.88 353 ALA A O 1
ATOM 2673 N N . LEU A 1 354 ? -23.399 -9.036 -5.613 1.00 92.81 354 LEU A N 1
ATOM 2674 C CA . LEU A 1 354 ? -22.429 -9.775 -4.807 1.00 92.81 354 LEU A CA 1
ATOM 2675 C C . LEU A 1 354 ? -22.654 -9.599 -3.305 1.00 92.81 354 LEU A C 1
ATOM 2677 O O . LEU A 1 354 ? -22.135 -10.408 -2.534 1.00 92.81 354 LEU A O 1
ATOM 2681 N N . VAL A 1 355 ? -23.361 -8.543 -2.885 1.00 95.00 355 VAL A N 1
ATOM 2682 C CA . VAL A 1 355 ? -23.629 -8.259 -1.472 1.00 95.00 355 VAL A CA 1
ATOM 2683 C C . VAL A 1 355 ? -24.798 -9.128 -1.009 1.00 95.00 355 VAL A C 1
ATOM 2685 O O . VAL A 1 355 ? -25.890 -9.014 -1.566 1.00 95.00 355 VAL A O 1
ATOM 2688 N N . PRO A 1 356 ? -24.607 -10.006 -0.005 1.00 96.00 356 PRO A N 1
ATOM 2689 C CA . PRO A 1 356 ? -25.687 -10.852 0.475 1.00 96.00 356 PRO A CA 1
ATOM 2690 C C . PRO A 1 356 ? -26.871 -10.009 0.979 1.00 96.00 356 PRO A C 1
ATOM 2692 O O . PRO A 1 356 ? -26.670 -9.146 1.841 1.00 96.00 356 PRO A O 1
ATOM 2695 N N . PRO A 1 357 ? -28.110 -10.282 0.527 1.00 95.88 357 PRO A N 1
ATOM 2696 C CA . PRO A 1 357 ? -29.284 -9.492 0.904 1.00 95.88 357 PRO A CA 1
ATOM 2697 C C . PRO A 1 357 ? -29.613 -9.578 2.401 1.00 95.88 357 PRO A C 1
ATOM 2699 O O . PRO A 1 357 ? -30.315 -8.725 2.933 1.00 95.88 357 PRO A O 1
ATOM 2702 N N . THR A 1 358 ? -29.088 -10.590 3.098 1.00 96.25 358 THR A N 1
ATOM 2703 C CA . THR A 1 358 ? -29.195 -10.753 4.555 1.00 96.25 358 THR A CA 1
ATOM 2704 C C . THR A 1 358 ? -28.293 -9.789 5.331 1.00 96.25 358 THR A C 1
ATOM 2706 O O . THR A 1 358 ? -28.577 -9.488 6.491 1.00 96.25 358 THR A O 1
ATOM 2709 N N . LEU A 1 359 ? -27.222 -9.283 4.710 1.00 96.62 359 LEU A N 1
ATOM 2710 C CA . LEU A 1 359 ? -26.348 -8.259 5.288 1.00 96.62 359 LEU A CA 1
ATOM 2711 C C . LEU A 1 359 ? -26.819 -6.854 4.905 1.00 96.62 359 LEU A C 1
ATOM 2713 O O . LEU A 1 359 ? -26.822 -5.961 5.751 1.00 96.62 359 LEU A O 1
ATOM 2717 N N . LEU A 1 360 ? -27.249 -6.671 3.654 1.00 96.19 360 LEU A N 1
ATOM 2718 C CA . LEU A 1 360 ? -27.713 -5.391 3.129 1.00 96.19 360 LEU A CA 1
ATOM 2719 C C . LEU A 1 360 ? -28.848 -5.604 2.118 1.00 96.19 360 LEU A C 1
ATOM 2721 O O . LEU A 1 360 ? -28.630 -6.151 1.042 1.00 96.19 360 LEU A O 1
ATOM 2725 N N . SER A 1 361 ? -30.055 -5.154 2.463 1.00 95.31 361 SER A N 1
ATOM 2726 C CA . SER A 1 361 ? -31.217 -5.171 1.559 1.00 95.31 361 SER A CA 1
ATOM 2727 C C . SER A 1 361 ? -31.001 -4.291 0.334 1.00 95.31 361 SER A C 1
ATOM 2729 O O . SER A 1 361 ? -30.204 -3.353 0.363 1.00 95.31 361 SER A O 1
ATOM 2731 N N . THR A 1 362 ? -31.787 -4.532 -0.716 1.00 94.69 362 THR A N 1
ATOM 2732 C CA . THR A 1 362 ? -31.821 -3.672 -1.903 1.00 94.69 362 THR A CA 1
ATOM 2733 C C . THR A 1 362 ? -32.158 -2.224 -1.552 1.00 94.69 362 THR A C 1
ATOM 2735 O O . THR A 1 362 ? -31.448 -1.321 -1.982 1.00 94.69 362 THR A O 1
ATOM 2738 N N . GLU A 1 363 ? -33.147 -1.984 -0.690 1.00 94.75 363 GLU A N 1
ATOM 2739 C CA . GLU A 1 363 ? -33.528 -0.630 -0.273 1.00 94.75 363 GLU A CA 1
ATOM 2740 C C . GLU A 1 363 ? -32.409 0.053 0.526 1.00 94.75 363 GLU A C 1
ATOM 2742 O O . GLU A 1 363 ? -32.208 1.262 0.435 1.00 94.75 363 GLU A O 1
ATOM 2747 N N . ALA A 1 364 ? -31.670 -0.703 1.344 1.00 94.44 364 ALA A N 1
ATOM 2748 C CA . ALA A 1 364 ? -30.516 -0.166 2.058 1.00 94.44 364 ALA A CA 1
ATOM 2749 C C . ALA A 1 364 ? -29.329 0.098 1.118 1.00 94.44 364 ALA A C 1
ATOM 2751 O O . ALA A 1 364 ? -28.656 1.115 1.274 1.00 94.44 364 ALA A O 1
ATOM 2752 N N . MET A 1 365 ? -29.111 -0.751 0.110 1.00 95.56 365 MET A N 1
ATOM 2753 C CA . MET A 1 365 ? -28.115 -0.518 -0.937 1.00 95.56 365 MET A CA 1
ATOM 2754 C C . MET A 1 365 ? -28.422 0.747 -1.744 1.00 95.56 365 MET A C 1
ATOM 2756 O O . MET A 1 365 ? -27.508 1.501 -2.062 1.00 95.56 365 MET A O 1
ATOM 2760 N N . GLU A 1 366 ? -29.688 1.024 -2.055 1.00 95.25 366 GLU A N 1
ATOM 2761 C CA . GLU A 1 366 ? -30.082 2.272 -2.721 1.00 95.25 366 GLU A CA 1
ATOM 2762 C C . GLU A 1 366 ? -29.689 3.502 -1.895 1.00 95.25 366 GLU A C 1
ATOM 2764 O O . GLU A 1 366 ? -29.059 4.414 -2.424 1.00 95.25 366 GLU A O 1
ATOM 2769 N N . ARG A 1 367 ? -29.913 3.479 -0.575 1.00 95.38 367 ARG A N 1
ATOM 2770 C CA . ARG A 1 367 ? -29.479 4.572 0.315 1.00 95.38 367 ARG A CA 1
ATOM 2771 C C . ARG A 1 367 ? -27.957 4.716 0.390 1.00 95.38 367 ARG A C 1
ATOM 2773 O O . ARG A 1 367 ? -27.441 5.833 0.384 1.00 95.38 367 ARG A O 1
ATOM 2780 N N . VAL A 1 368 ? -27.220 3.604 0.413 1.00 96.19 368 VAL A N 1
ATOM 2781 C CA . VAL A 1 368 ? -25.748 3.618 0.323 1.00 96.19 368 VAL A CA 1
ATOM 2782 C C . VAL A 1 368 ? -25.300 4.249 -1.003 1.00 96.19 368 VAL A C 1
ATOM 2784 O O . VAL A 1 368 ? -24.384 5.073 -1.030 1.00 96.19 368 VAL A O 1
ATOM 2787 N N . ARG A 1 369 ? -25.972 3.916 -2.108 1.00 96.00 369 ARG A N 1
ATOM 2788 C CA . ARG A 1 369 ? -25.708 4.477 -3.440 1.00 96.00 369 ARG A CA 1
ATOM 2789 C C . ARG A 1 369 ? -26.038 5.966 -3.535 1.00 96.00 369 ARG A C 1
ATOM 2791 O O . ARG A 1 369 ? -25.324 6.681 -4.242 1.00 96.00 369 ARG A O 1
ATOM 2798 N N . ASP A 1 370 ? -27.051 6.441 -2.818 1.00 95.81 370 ASP A N 1
ATOM 2799 C CA . ASP A 1 370 ? -27.389 7.866 -2.732 1.00 95.81 370 ASP A CA 1
ATOM 2800 C C . ASP A 1 370 ? -26.312 8.685 -2.016 1.00 95.81 370 ASP A C 1
ATOM 2802 O O . ASP A 1 370 ? -26.063 9.832 -2.383 1.00 95.81 370 ASP A O 1
ATOM 2806 N N . ILE A 1 371 ? -25.622 8.103 -1.035 1.00 96.38 371 ILE A N 1
ATOM 2807 C CA . ILE A 1 371 ? -24.438 8.716 -0.417 1.00 96.38 371 ILE A CA 1
ATOM 2808 C C . ILE A 1 371 ? -23.264 8.664 -1.400 1.00 96.38 371 ILE A C 1
ATOM 2810 O O . ILE A 1 371 ? -22.602 9.668 -1.659 1.00 96.38 371 ILE A O 1
ATOM 2814 N N . ALA A 1 372 ? -23.035 7.499 -2.004 1.00 96.75 372 ALA A N 1
ATOM 2815 C CA . ALA A 1 372 ? -21.895 7.247 -2.873 1.00 96.75 372 ALA A CA 1
ATOM 2816 C C . ALA A 1 372 ? -21.895 8.067 -4.176 1.00 96.75 372 ALA A C 1
ATOM 2818 O O . ALA A 1 372 ? -20.834 8.275 -4.761 1.00 96.75 372 ALA A O 1
ATOM 2819 N N . ARG A 1 373 ? -23.050 8.582 -4.626 1.00 96.12 373 ARG A N 1
ATOM 2820 C CA . ARG A 1 373 ? -23.140 9.468 -5.808 1.00 96.12 373 ARG A CA 1
ATOM 2821 C C . ARG A 1 373 ? -22.402 10.798 -5.619 1.00 96.12 373 ARG A C 1
ATOM 2823 O O . ARG A 1 373 ? -22.097 11.474 -6.594 1.00 96.12 373 ARG A O 1
ATOM 2830 N N . TRP A 1 374 ? -22.132 11.182 -4.370 1.00 96.62 374 TRP A N 1
ATOM 2831 C CA . TRP A 1 374 ? -21.382 12.393 -4.031 1.00 96.62 374 TRP A CA 1
ATOM 2832 C C . TRP A 1 374 ? -19.865 12.208 -4.116 1.00 96.62 374 TRP A C 1
ATOM 2834 O O . TRP A 1 374 ? -19.128 13.193 -4.070 1.00 96.62 374 TRP A O 1
ATOM 2844 N N . LEU A 1 375 ? -19.394 10.963 -4.223 1.00 96.81 375 LEU A N 1
ATOM 2845 C CA . LEU A 1 375 ? -17.982 10.617 -4.158 1.00 96.81 375 LEU A CA 1
ATOM 2846 C C . LEU A 1 375 ? -17.507 10.102 -5.525 1.00 96.81 375 LEU A C 1
ATOM 2848 O O . LEU A 1 375 ? -18.046 9.103 -6.013 1.00 96.81 375 LEU A O 1
ATOM 2852 N N . PRO A 1 376 ? -16.492 10.733 -6.143 1.00 95.38 376 PRO A N 1
ATOM 2853 C CA . PRO A 1 376 ? -15.868 10.207 -7.350 1.00 95.38 376 PRO A CA 1
ATOM 2854 C C . PRO A 1 376 ? -15.324 8.797 -7.121 1.00 95.38 376 PRO A C 1
ATOM 2856 O O . PRO A 1 376 ? -14.769 8.499 -6.063 1.00 95.38 376 PRO A O 1
ATOM 2859 N N . SER A 1 377 ? -15.452 7.929 -8.118 1.00 92.69 377 SER A N 1
ATOM 2860 C CA . SER A 1 377 ? -14.986 6.539 -8.043 1.00 92.69 377 SER A CA 1
ATOM 2861 C C . SER A 1 377 ? -13.464 6.405 -7.891 1.00 92.69 377 SER A C 1
ATOM 2863 O O . SER A 1 377 ? -12.975 5.367 -7.463 1.00 92.69 377 SER A O 1
ATOM 2865 N N . GLU A 1 378 ? -12.725 7.459 -8.231 1.00 88.94 378 GLU A N 1
ATOM 2866 C CA . GLU A 1 378 ? -11.272 7.597 -8.144 1.00 88.94 378 GLU A CA 1
ATOM 2867 C C . GLU A 1 378 ? -10.807 8.046 -6.749 1.00 88.94 378 GLU A C 1
ATOM 2869 O O . GLU A 1 378 ? -9.614 8.012 -6.453 1.00 88.94 378 GLU A O 1
ATOM 2874 N N . LEU A 1 379 ? -11.738 8.466 -5.880 1.00 94.56 379 LEU A N 1
ATOM 2875 C CA . LEU A 1 379 ? -11.437 8.984 -4.542 1.00 94.56 379 LEU A CA 1
ATOM 2876 C C . LEU A 1 379 ? -10.714 7.958 -3.660 1.00 94.56 379 LEU A C 1
ATOM 2878 O O . LEU A 1 379 ? -9.903 8.310 -2.810 1.00 94.56 379 LEU A O 1
ATOM 2882 N N . THR A 1 380 ? -11.032 6.683 -3.836 1.00 93.38 380 THR A N 1
ATOM 2883 C CA . THR A 1 380 ? -10.401 5.568 -3.137 1.00 93.38 380 THR A CA 1
ATOM 2884 C C . THR A 1 380 ? -10.472 4.329 -4.024 1.00 93.38 380 THR A C 1
ATOM 2886 O O . THR A 1 380 ? -11.098 4.345 -5.079 1.00 93.38 380 THR A O 1
ATOM 2889 N N . HIS A 1 381 ? -9.827 3.247 -3.604 1.00 87.12 381 HIS A N 1
ATOM 2890 C CA . HIS A 1 381 ? -9.946 1.936 -4.218 1.00 87.12 381 HIS A CA 1
ATOM 2891 C C . HIS A 1 381 ? -10.926 1.026 -3.476 1.00 87.12 381 HIS A C 1
ATOM 2893 O O . HIS A 1 381 ? -11.205 -0.060 -3.966 1.00 87.12 381 HIS A O 1
ATOM 2899 N N . GLY A 1 382 ? -11.481 1.404 -2.323 1.00 92.12 382 GLY A N 1
ATOM 2900 C CA . GLY A 1 382 ? -12.386 0.506 -1.607 1.00 92.12 382 GLY A CA 1
ATOM 2901 C C . GLY A 1 382 ? -13.434 1.176 -0.746 1.00 92.12 382 GLY A C 1
ATOM 2902 O O . GLY A 1 382 ? -13.373 2.363 -0.435 1.00 92.12 382 GLY A O 1
ATOM 2903 N N . PHE A 1 383 ? -14.401 0.353 -0.361 1.00 96.69 383 PHE A N 1
ATOM 2904 C CA . PHE A 1 383 ? -15.474 0.699 0.556 1.00 96.69 383 PHE A CA 1
ATOM 2905 C C . PHE A 1 383 ? -15.714 -0.458 1.519 1.00 96.69 383 PHE A C 1
ATOM 2907 O O . PHE A 1 383 ? -15.381 -1.620 1.243 1.00 96.69 383 PHE A O 1
ATOM 2914 N N . GLY A 1 384 ? -16.275 -0.130 2.670 1.00 97.56 384 GLY A N 1
ATOM 2915 C CA . GLY A 1 384 ? -16.670 -1.088 3.676 1.00 97.56 384 GLY A CA 1
ATOM 2916 C C . GLY A 1 384 ? -18.085 -0.828 4.152 1.00 97.56 384 GLY A C 1
ATOM 2917 O O . GLY A 1 384 ? -18.657 0.239 3.942 1.00 97.56 384 GLY A O 1
ATOM 2918 N N . LEU A 1 385 ? -18.647 -1.865 4.745 1.00 98.12 385 LEU A N 1
ATOM 2919 C CA . LEU A 1 385 ? -19.995 -1.946 5.254 1.00 98.12 385 LEU A CA 1
ATOM 2920 C C . LEU A 1 385 ? -19.930 -2.432 6.698 1.00 98.12 385 LEU A C 1
ATOM 2922 O O . LEU A 1 385 ? -19.203 -3.377 7.019 1.00 98.12 385 LEU A O 1
ATOM 2926 N N . GLU A 1 386 ? -20.715 -1.794 7.552 1.00 98.00 386 GLU A N 1
ATOM 2927 C CA . GLU A 1 386 ? -20.907 -2.165 8.949 1.00 98.00 386 GLU A CA 1
ATOM 2928 C C . GLU A 1 386 ? -22.353 -2.619 9.136 1.00 98.00 386 GLU A C 1
ATOM 2930 O O . GLU A 1 386 ? -23.269 -1.812 9.028 1.00 98.00 386 GLU A O 1
ATOM 2935 N N . CYS A 1 387 ? -22.581 -3.894 9.454 1.00 97.31 387 CYS A N 1
ATOM 2936 C CA . CYS A 1 387 ? -23.927 -4.406 9.722 1.00 97.31 387 CYS A CA 1
ATOM 2937 C C . CYS A 1 387 ? -24.090 -4.852 11.179 1.00 97.31 387 CYS A C 1
ATOM 2939 O O . CYS A 1 387 ? -23.187 -5.440 11.780 1.00 97.31 387 CYS A O 1
ATOM 2941 N N . ARG A 1 388 ? -25.274 -4.613 11.750 1.00 97.44 388 ARG A N 1
ATOM 2942 C CA . ARG A 1 388 ? -25.649 -5.105 13.086 1.00 97.44 388 ARG A CA 1
ATOM 2943 C C . ARG A 1 388 ? -26.013 -6.581 12.988 1.00 97.44 388 ARG A C 1
ATOM 2945 O O . ARG A 1 388 ? -26.817 -6.952 12.135 1.00 97.44 388 ARG A O 1
ATOM 2952 N N . LEU A 1 389 ? -25.428 -7.437 13.822 1.00 98.12 389 LEU A N 1
ATOM 2953 C CA . LEU A 1 389 ? -25.516 -8.890 13.625 1.00 98.12 389 LEU A CA 1
ATOM 2954 C C . LEU A 1 389 ? -26.747 -9.527 14.262 1.00 98.12 389 LEU A C 1
ATOM 2956 O O . LEU A 1 389 ? -27.261 -10.499 13.713 1.00 98.12 389 LEU A O 1
ATOM 2960 N N . ALA A 1 390 ? -27.219 -8.992 15.387 1.00 97.38 390 ALA A N 1
ATOM 2961 C CA . ALA A 1 390 ? -28.399 -9.502 16.083 1.00 97.38 390 ALA A CA 1
ATOM 2962 C C . ALA A 1 390 ? -29.714 -9.022 15.451 1.00 97.38 390 ALA A C 1
ATOM 2964 O O . ALA A 1 390 ? -30.735 -9.699 15.551 1.00 97.38 390 ALA A O 1
ATOM 2965 N N . GLU A 1 391 ? -29.707 -7.865 14.787 1.00 94.88 391 GLU A N 1
ATOM 2966 C CA . GLU A 1 391 ? -30.912 -7.307 14.178 1.00 94.88 391 GLU A CA 1
ATOM 2967 C C . GLU A 1 391 ? -31.363 -8.128 12.970 1.00 94.88 391 GLU A C 1
ATOM 2969 O O . GLU A 1 391 ? -30.550 -8.531 12.139 1.00 94.88 391 GLU A O 1
ATOM 2974 N N . VAL A 1 392 ? -32.673 -8.324 12.828 1.00 93.25 392 VAL A N 1
ATOM 2975 C CA . VAL A 1 392 ? -33.251 -8.990 11.649 1.00 93.25 392 VAL A CA 1
ATOM 2976 C C . VAL A 1 392 ? -33.152 -8.094 10.411 1.00 93.25 392 VAL A C 1
ATOM 2978 O O . VAL A 1 392 ? -32.998 -8.590 9.299 1.00 93.25 392 VAL A O 1
ATOM 2981 N N . ALA A 1 393 ? -33.197 -6.771 10.591 1.00 93.50 393 ALA A N 1
ATOM 2982 C CA . ALA A 1 393 ? -33.123 -5.826 9.487 1.00 93.50 393 ALA A CA 1
ATOM 2983 C C . ALA A 1 393 ? -31.753 -5.911 8.767 1.00 93.50 393 ALA A C 1
ATOM 2985 O O . ALA A 1 393 ? -30.701 -5.782 9.406 1.00 93.50 393 ALA A O 1
ATOM 2986 N N . PRO A 1 394 ? -31.732 -6.105 7.436 1.00 91.94 394 PRO A N 1
ATOM 2987 C CA . PRO A 1 394 ? -30.507 -6.104 6.637 1.00 91.94 394 PRO A CA 1
ATOM 2988 C C . PRO A 1 394 ? -30.127 -4.664 6.257 1.00 91.94 394 PRO A C 1
ATOM 2990 O O . PRO A 1 394 ? -30.390 -4.188 5.146 1.00 91.94 394 PRO A O 1
ATOM 2993 N N . ARG A 1 395 ? -29.570 -3.935 7.225 1.00 94.06 395 ARG A N 1
ATOM 2994 C CA . ARG A 1 395 ? -29.074 -2.562 7.072 1.00 94.06 395 ARG A CA 1
ATOM 2995 C C . ARG A 1 395 ? -27.583 -2.530 7.391 1.00 94.06 395 ARG A C 1
ATOM 2997 O O . ARG A 1 395 ? -27.143 -3.210 8.323 1.00 94.06 395 ARG A O 1
ATOM 3004 N N . ALA A 1 396 ? -26.841 -1.719 6.644 1.00 95.00 396 ALA A N 1
ATOM 3005 C CA . ALA A 1 396 ? -25.444 -1.451 6.934 1.00 95.00 396 ALA A CA 1
ATOM 3006 C C . ALA A 1 396 ? -25.114 0.026 6.736 1.00 95.00 396 ALA A C 1
ATOM 3008 O O . ALA A 1 396 ? -25.638 0.652 5.814 1.00 95.00 396 ALA A O 1
ATOM 3009 N N . ASP A 1 397 ? -24.232 0.530 7.589 1.00 96.25 397 ASP A N 1
ATOM 3010 C CA . ASP A 1 397 ? -23.565 1.817 7.421 1.00 96.25 397 ASP A CA 1
ATOM 3011 C C . ASP A 1 397 ? -22.408 1.642 6.417 1.00 96.25 397 ASP A C 1
ATOM 3013 O O . ASP A 1 397 ? -21.928 0.520 6.218 1.00 96.25 397 ASP A O 1
ATOM 3017 N N . VAL A 1 398 ? -21.986 2.708 5.731 1.00 97.56 398 VAL A N 1
ATOM 3018 C CA . VAL A 1 398 ? -20.949 2.634 4.681 1.00 97.56 398 VAL A CA 1
ATOM 3019 C C . VAL A 1 398 ? -19.758 3.505 5.033 1.00 97.56 398 VAL A C 1
ATOM 3021 O O . VAL A 1 398 ? -19.923 4.629 5.492 1.00 97.56 398 VAL A O 1
ATOM 3024 N N . PHE A 1 399 ? -18.549 3.025 4.760 1.00 97.50 399 PHE A N 1
ATOM 3025 C CA . PHE A 1 399 ? -17.344 3.830 4.896 1.00 97.50 399 PHE A CA 1
ATOM 3026 C C . PHE A 1 399 ? -16.412 3.700 3.695 1.00 97.50 399 PHE A C 1
ATOM 3028 O O . PHE A 1 399 ? -16.329 2.658 3.047 1.00 97.50 399 PHE A O 1
ATOM 3035 N N . PHE A 1 400 ? -15.680 4.773 3.421 1.00 97.44 400 PHE A N 1
ATOM 3036 C CA . PHE A 1 400 ? -14.662 4.862 2.380 1.00 97.44 400 PHE A CA 1
ATOM 3037 C C . PHE A 1 400 ? -13.338 5.211 3.043 1.00 97.44 400 PHE A C 1
ATOM 3039 O O . PHE A 1 400 ? -13.264 6.209 3.757 1.00 97.44 400 PHE A O 1
ATOM 3046 N N . TRP A 1 401 ? -12.295 4.411 2.827 1.00 94.00 401 TRP A N 1
ATOM 3047 C CA . TRP A 1 401 ? -10.975 4.683 3.400 1.00 94.00 401 TRP A CA 1
ATOM 3048 C C . TRP A 1 401 ? -10.016 5.157 2.321 1.00 94.00 401 TRP A C 1
ATOM 3050 O O . TRP A 1 401 ? -9.882 4.534 1.275 1.00 94.00 401 TRP A O 1
ATOM 3060 N N . LEU A 1 402 ? -9.334 6.259 2.572 1.00 94.50 402 LEU A N 1
ATOM 3061 C CA . LEU A 1 402 ? -8.315 6.829 1.711 1.00 94.50 402 LEU A CA 1
ATOM 3062 C C . LEU A 1 402 ? -6.965 6.589 2.370 1.00 94.50 402 LEU A C 1
ATOM 3064 O O . LEU A 1 402 ? -6.843 6.753 3.580 1.00 94.50 402 LEU A O 1
ATOM 3068 N N . ASN A 1 403 ? -5.946 6.258 1.589 1.00 87.25 403 ASN A N 1
ATOM 3069 C CA . ASN A 1 403 ? -4.584 6.136 2.102 1.00 87.25 403 ASN A CA 1
ATOM 3070 C C . ASN A 1 403 ? -3.750 7.346 1.670 1.00 87.25 403 ASN A C 1
ATOM 3072 O O . ASN A 1 403 ? -3.969 7.896 0.586 1.00 87.25 403 ASN A O 1
ATOM 3076 N N . SER A 1 404 ? -2.758 7.715 2.478 1.00 83.25 404 SER A N 1
ATOM 3077 C CA . SER A 1 404 ? -1.791 8.788 2.196 1.00 83.25 404 SER A CA 1
ATOM 3078 C C . SER A 1 404 ? -0.985 8.524 0.921 1.00 83.25 404 SER A C 1
ATOM 3080 O O . SER A 1 404 ? -0.464 9.442 0.285 1.00 83.25 404 SER A O 1
ATOM 3082 N N . ASP A 1 405 ? -0.918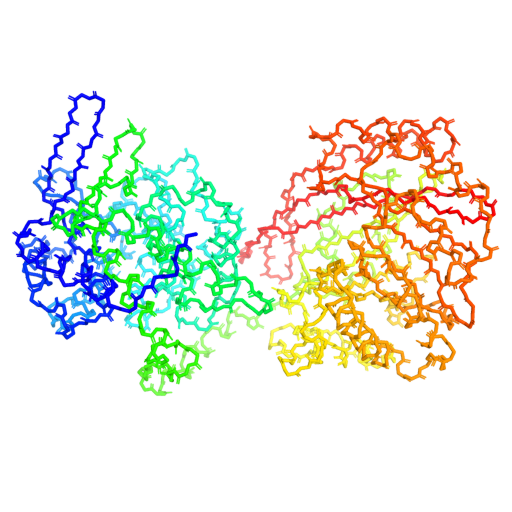 7.259 0.512 1.00 67.81 405 ASP A N 1
ATOM 3083 C CA . ASP A 1 405 ? -0.263 6.781 -0.693 1.00 67.81 405 ASP A CA 1
ATOM 3084 C C . ASP A 1 405 ? -1.218 6.555 -1.882 1.00 67.81 405 ASP A C 1
ATOM 3086 O O . ASP A 1 405 ? -0.825 5.962 -2.888 1.00 67.81 405 ASP A O 1
ATOM 3090 N N . SER A 1 406 ? -2.449 7.056 -1.817 1.00 77.62 406 SER A N 1
ATOM 3091 C CA . SER A 1 406 ? -3.389 7.047 -2.943 1.00 77.62 406 SER A CA 1
ATOM 3092 C C . SER A 1 406 ? -3.513 8.433 -3.589 1.00 77.62 406 SER A C 1
ATOM 3094 O O . SER A 1 406 ? -2.937 9.409 -3.107 1.00 77.62 406 SER A O 1
ATOM 3096 N N . TYR A 1 407 ? -4.249 8.535 -4.700 1.00 82.06 407 TYR A N 1
ATOM 3097 C CA . TYR A 1 407 ? -4.602 9.831 -5.304 1.00 82.06 407 TYR A CA 1
ATOM 3098 C C . TYR A 1 407 ? -5.729 10.554 -4.548 1.00 82.06 407 TYR A C 1
ATOM 3100 O O . TYR A 1 407 ? -5.859 11.772 -4.651 1.00 82.06 407 TYR A O 1
ATOM 3108 N N . GLY A 1 408 ? -6.504 9.823 -3.741 1.00 89.94 408 GLY A N 1
ATOM 3109 C CA . GLY A 1 408 ? -7.638 10.337 -2.973 1.00 89.94 408 GLY A CA 1
ATOM 3110 C C . GLY A 1 408 ? -7.382 11.623 -2.173 1.00 89.94 408 GLY A C 1
ATOM 3111 O O . GLY A 1 408 ? -8.186 12.551 -2.285 1.00 89.94 408 GLY A O 1
ATOM 3112 N N . PRO A 1 409 ? -6.269 11.741 -1.418 1.00 92.31 409 PRO A N 1
ATOM 3113 C CA . PRO A 1 409 ? -5.920 12.965 -0.696 1.00 92.31 409 PRO A CA 1
ATOM 3114 C C . PRO A 1 409 ? -5.854 14.210 -1.594 1.00 92.31 409 PRO A C 1
ATOM 3116 O O . PRO A 1 409 ? -6.353 15.263 -1.208 1.00 92.31 409 PRO A O 1
ATOM 3119 N N . TYR A 1 410 ? -5.311 14.090 -2.811 1.00 91.19 410 TYR A N 1
ATOM 3120 C CA . TYR A 1 410 ? -5.205 15.199 -3.769 1.00 91.19 410 TYR A CA 1
ATOM 3121 C C . TYR A 1 410 ? -6.565 15.585 -4.363 1.00 91.19 410 TYR A C 1
ATOM 3123 O O . TYR A 1 410 ? -6.838 16.769 -4.570 1.00 91.19 410 TYR A O 1
ATOM 3131 N N . ILE A 1 411 ? -7.448 14.605 -4.579 1.00 94.00 411 ILE A N 1
ATOM 3132 C CA . ILE A 1 411 ? -8.832 14.850 -5.013 1.00 94.00 411 ILE A CA 1
ATOM 3133 C C . ILE A 1 411 ? -9.591 15.625 -3.926 1.00 94.00 411 ILE A C 1
ATOM 3135 O O . ILE A 1 411 ? -10.230 16.635 -4.231 1.00 94.00 411 ILE A O 1
ATOM 3139 N N . LEU A 1 412 ? -9.481 15.216 -2.653 1.00 96.44 412 LEU A N 1
ATOM 3140 C CA . LEU A 1 412 ? -10.077 15.958 -1.533 1.00 96.44 412 LEU A CA 1
ATOM 3141 C C . LEU A 1 412 ? -9.443 17.342 -1.350 1.00 96.44 412 LEU A C 1
ATOM 3143 O O . LEU A 1 412 ? -10.152 18.309 -1.092 1.00 96.44 412 LEU A O 1
ATOM 3147 N N . ALA A 1 413 ? -8.129 17.480 -1.522 1.00 95.50 413 ALA A N 1
ATOM 3148 C CA . ALA A 1 413 ? -7.459 18.779 -1.455 1.00 95.50 413 ALA A CA 1
ATOM 3149 C C . ALA A 1 413 ? -7.916 19.744 -2.572 1.00 95.50 413 ALA A C 1
ATOM 3151 O O . ALA A 1 413 ? -7.767 20.962 -2.439 1.00 95.50 413 ALA A O 1
ATOM 3152 N N . GLY A 1 414 ? -8.523 19.218 -3.645 1.00 92.94 414 GLY A N 1
ATOM 3153 C CA . GLY A 1 414 ? -8.900 19.972 -4.841 1.00 92.94 414 GLY A CA 1
ATOM 3154 C C . GLY A 1 414 ? -7.715 20.254 -5.766 1.00 92.94 414 GLY A C 1
ATOM 3155 O O . GLY A 1 414 ? -7.751 21.226 -6.516 1.00 92.94 414 GLY A O 1
ATOM 3156 N N . GLU A 1 415 ? -6.669 19.435 -5.677 1.00 88.06 415 GLU A N 1
ATOM 3157 C CA . GLU A 1 415 ? -5.408 19.575 -6.412 1.00 88.06 415 GLU A CA 1
ATOM 3158 C C . GLU A 1 415 ? -5.344 18.660 -7.645 1.00 88.06 415 GLU A C 1
ATOM 3160 O O . GLU A 1 415 ? -4.474 18.839 -8.499 1.00 88.06 415 GLU A O 1
ATOM 3165 N N . ASP A 1 416 ? -6.266 17.697 -7.770 1.00 84.44 416 ASP A N 1
ATOM 3166 C CA . ASP A 1 416 ? -6.343 16.833 -8.946 1.00 84.44 416 ASP A CA 1
ATOM 3167 C C . ASP A 1 416 ? -6.896 17.602 -10.171 1.00 84.44 416 ASP A C 1
ATOM 3169 O O . ASP A 1 416 ? -7.963 18.218 -10.099 1.00 84.44 416 ASP A O 1
ATOM 3173 N N . PRO A 1 417 ? -6.194 17.590 -11.322 1.00 77.00 417 PRO A N 1
ATOM 3174 C CA . PRO A 1 417 ? -6.591 18.360 -12.500 1.00 77.00 417 PRO A CA 1
ATOM 3175 C C . PRO A 1 417 ? -7.724 17.724 -13.320 1.00 77.00 417 PRO A C 1
ATOM 3177 O O . PRO A 1 417 ? -8.189 18.349 -14.275 1.00 77.00 417 PRO A O 1
ATOM 3180 N N . LYS A 1 418 ? -8.115 16.479 -13.025 1.00 80.38 418 LYS A N 1
ATOM 3181 C CA . LYS A 1 418 ? -9.078 15.687 -13.809 1.00 80.38 418 LYS A CA 1
ATOM 3182 C C . LYS A 1 418 ? -10.340 15.350 -13.025 1.00 80.38 418 LYS A C 1
ATOM 3184 O O . LYS A 1 418 ? -11.408 15.254 -13.625 1.00 80.38 418 LYS A O 1
ATOM 3189 N N . VAL A 1 419 ? -10.224 15.156 -11.716 1.00 87.31 419 VAL A N 1
ATOM 3190 C CA . VAL A 1 419 ? -11.326 14.750 -10.845 1.00 87.31 419 VAL A CA 1
ATOM 3191 C C . VAL A 1 419 ? -11.549 15.816 -9.782 1.00 87.31 419 VAL A C 1
ATOM 3193 O O . VAL A 1 419 ? -10.648 16.158 -9.024 1.00 87.31 419 VAL A O 1
ATOM 3196 N N . SER A 1 420 ? -12.773 16.326 -9.693 1.00 91.25 420 SER A N 1
ATOM 3197 C CA . SER A 1 420 ? -13.156 17.316 -8.686 1.00 91.25 420 SER A CA 1
ATOM 3198 C C . SER A 1 420 ? -14.313 16.813 -7.835 1.00 91.25 420 SER A C 1
ATOM 3200 O O . SER A 1 420 ? -15.267 16.238 -8.360 1.00 91.25 420 SER A O 1
ATOM 3202 N N . MET A 1 421 ? -14.277 17.113 -6.537 1.00 95.31 421 MET A N 1
ATOM 3203 C CA . MET A 1 421 ? -15.433 16.925 -5.659 1.00 95.31 421 MET A CA 1
ATOM 3204 C C . MET A 1 421 ? -16.596 17.854 -6.069 1.00 95.31 421 MET A C 1
ATOM 3206 O O . MET A 1 421 ? -16.334 18.969 -6.534 1.00 95.31 421 MET A O 1
ATOM 3210 N N . PRO A 1 422 ? -17.868 17.444 -5.888 1.00 95.19 422 PRO A N 1
ATOM 3211 C CA . PRO A 1 422 ? -19.026 18.289 -6.183 1.00 95.19 422 PRO A CA 1
ATOM 3212 C C . PRO A 1 422 ? -19.000 19.633 -5.443 1.00 95.19 422 PRO A C 1
ATOM 3214 O O . PRO A 1 422 ? -18.735 19.680 -4.243 1.00 95.19 422 PRO A O 1
ATOM 3217 N N . GLU A 1 423 ? -19.361 20.719 -6.134 1.00 94.00 423 GLU A N 1
ATOM 3218 C CA . GLU A 1 423 ? -19.321 22.083 -5.577 1.00 94.00 423 GLU A CA 1
ATOM 3219 C C . GLU A 1 423 ? -20.184 22.243 -4.319 1.00 94.00 423 GLU A C 1
ATOM 3221 O O . GLU A 1 423 ? -19.789 22.927 -3.380 1.00 94.00 423 GLU A O 1
ATOM 3226 N N . ALA A 1 424 ? -21.326 21.551 -4.240 1.00 95.50 424 ALA A N 1
ATOM 3227 C CA . ALA A 1 424 ? -22.198 21.646 -3.070 1.00 95.50 424 ALA A CA 1
ATOM 3228 C C . ALA A 1 424 ? -21.508 21.186 -1.770 1.00 95.50 424 ALA A C 1
ATOM 3230 O O . ALA A 1 424 ? -21.821 21.714 -0.704 1.00 95.50 424 ALA A O 1
ATOM 3231 N N . LEU A 1 425 ? -20.533 20.266 -1.848 1.00 95.69 425 LEU A N 1
ATOM 3232 C CA . LEU A 1 425 ? -19.733 19.865 -0.685 1.00 95.69 425 LEU A CA 1
ATOM 3233 C C . LEU A 1 425 ? -18.849 21.016 -0.189 1.00 95.69 425 LEU A C 1
ATOM 3235 O O . LEU A 1 425 ? -18.646 21.155 1.008 1.00 95.69 425 LEU A O 1
ATOM 3239 N N . ARG A 1 426 ? -18.370 21.905 -1.071 1.00 93.19 426 ARG A N 1
ATOM 3240 C CA . ARG A 1 426 ? -17.547 23.068 -0.676 1.00 93.19 426 ARG A CA 1
ATOM 3241 C C . ARG A 1 426 ? -18.304 24.091 0.156 1.00 93.19 426 ARG A C 1
ATOM 3243 O O . ARG A 1 426 ? -17.675 24.885 0.853 1.00 93.19 426 ARG A O 1
ATOM 3250 N N . HIS A 1 427 ? -19.630 24.085 0.091 1.00 92.94 427 HIS A N 1
ATOM 3251 C CA . HIS A 1 427 ? -20.467 24.970 0.892 1.00 92.94 427 HIS A CA 1
ATOM 3252 C C . HIS A 1 427 ? -20.837 24.376 2.254 1.00 92.94 427 HIS A C 1
ATOM 3254 O O . HIS A 1 427 ? -21.281 25.117 3.131 1.00 92.94 427 HIS A O 1
ATOM 3260 N N . GLU A 1 428 ? -20.627 23.076 2.467 1.00 93.94 428 GLU A N 1
ATOM 3261 C CA . GLU A 1 428 ? -20.894 22.434 3.750 1.00 93.94 428 GLU A CA 1
ATOM 3262 C C . GLU A 1 428 ? -19.686 22.640 4.705 1.00 93.94 428 GLU A C 1
ATOM 3264 O O . GLU A 1 428 ? -18.538 22.388 4.322 1.00 93.94 428 GLU A O 1
ATOM 3269 N N . PRO A 1 429 ? -19.892 23.155 5.939 1.00 92.44 429 PRO A N 1
ATOM 3270 C CA . PRO A 1 429 ? -18.818 23.422 6.901 1.00 92.44 429 PRO A CA 1
ATOM 3271 C C . PRO A 1 429 ? -17.843 22.276 7.210 1.00 92.44 429 PRO A C 1
ATOM 3273 O O . PRO A 1 429 ? -16.637 22.497 7.138 1.00 92.44 429 PRO A O 1
ATOM 3276 N N . LEU A 1 430 ? -18.326 21.082 7.545 1.00 92.12 430 LEU A N 1
ATOM 3277 C CA . LEU A 1 430 ? -17.492 19.912 7.818 1.00 92.12 430 LEU A CA 1
ATOM 3278 C C . LEU A 1 430 ? -16.685 19.490 6.585 1.00 92.12 430 LEU A C 1
ATOM 3280 O O . LEU A 1 430 ? -15.511 19.147 6.706 1.00 92.12 430 LEU A O 1
ATOM 3284 N N . TRP A 1 431 ? -17.274 19.553 5.391 1.00 95.88 431 TRP A N 1
ATOM 3285 C CA . TRP A 1 431 ? -16.545 19.254 4.155 1.00 95.88 431 TRP A CA 1
ATOM 3286 C C . TRP A 1 431 ? -15.440 20.265 3.853 1.00 95.88 431 TRP A C 1
ATOM 3288 O O . TRP A 1 431 ? -14.375 19.869 3.381 1.00 95.88 431 TRP A O 1
ATOM 3298 N N . ARG A 1 432 ? -15.620 21.546 4.195 1.00 95.56 432 ARG A N 1
ATOM 3299 C CA . ARG A 1 432 ? -14.517 22.523 4.139 1.00 95.56 432 ARG A CA 1
ATOM 3300 C C . ARG A 1 432 ? -13.363 22.113 5.051 1.00 95.56 432 ARG A C 1
ATOM 3302 O O . ARG A 1 432 ? -12.224 22.105 4.590 1.00 95.56 432 ARG A O 1
ATOM 3309 N N . SER A 1 433 ? -13.650 21.678 6.278 1.00 95.88 433 SER A N 1
ATOM 3310 C CA . SER A 1 433 ? -12.632 21.145 7.192 1.00 95.88 433 SER A CA 1
ATOM 3311 C C . SER A 1 433 ? -11.944 19.887 6.644 1.00 95.88 433 SER A C 1
ATOM 3313 O O . SER A 1 433 ? -10.730 19.752 6.786 1.00 95.88 433 SER A O 1
ATOM 3315 N N . ILE A 1 434 ? -12.674 18.993 5.961 1.00 97.06 434 ILE A N 1
ATOM 3316 C CA . ILE A 1 434 ? -12.089 17.836 5.253 1.00 97.06 434 ILE A CA 1
ATOM 3317 C C . ILE A 1 434 ? -11.123 18.300 4.154 1.00 97.06 434 ILE A C 1
ATOM 3319 O O . ILE A 1 434 ? -10.028 17.749 4.022 1.00 97.06 434 ILE A O 1
ATOM 3323 N N . PHE A 1 435 ? -11.493 19.315 3.371 1.00 97.44 435 PHE A N 1
ATOM 3324 C CA . PHE A 1 435 ? -10.629 19.859 2.320 1.00 97.44 435 PHE A CA 1
ATOM 3325 C C . PHE A 1 435 ? -9.384 20.538 2.895 1.00 97.44 435 PHE A C 1
ATOM 3327 O O . PHE A 1 435 ? -8.285 20.329 2.384 1.00 97.44 435 PHE A O 1
ATOM 3334 N N . ASP A 1 436 ? -9.525 21.304 3.975 1.00 97.25 436 ASP A N 1
ATOM 3335 C CA . ASP A 1 436 ? -8.402 21.962 4.649 1.00 97.25 436 ASP A CA 1
ATOM 3336 C C . ASP A 1 436 ? -7.453 20.945 5.302 1.00 97.25 436 ASP A C 1
ATOM 3338 O O . ASP A 1 436 ? -6.231 21.083 5.197 1.00 97.25 436 ASP A O 1
ATOM 3342 N N . PHE A 1 437 ? -7.998 19.884 5.906 1.00 97.69 437 PHE A N 1
ATOM 3343 C CA . PHE A 1 437 ? -7.223 18.737 6.381 1.00 97.69 437 PHE A CA 1
ATOM 3344 C C . PHE A 1 437 ? -6.460 18.082 5.234 1.00 97.69 437 PHE A C 1
ATOM 3346 O O . PHE A 1 437 ? -5.265 17.833 5.356 1.00 97.69 437 PHE A O 1
ATOM 3353 N N . SER A 1 438 ? -7.127 17.849 4.104 1.00 97.94 438 SER A N 1
ATOM 3354 C CA . SER A 1 438 ? -6.532 17.159 2.959 1.00 97.94 438 SER A CA 1
ATOM 3355 C C . SER A 1 438 ? -5.401 17.962 2.316 1.00 97.94 438 SER A C 1
ATOM 3357 O O . SER A 1 438 ? -4.384 17.370 1.981 1.00 97.94 438 SER A O 1
ATOM 3359 N N . ARG A 1 439 ? -5.509 19.298 2.234 1.00 97.69 439 ARG A N 1
ATOM 3360 C CA . ARG A 1 439 ? -4.405 20.168 1.773 1.00 97.69 439 ARG A CA 1
ATOM 3361 C C . ARG A 1 439 ? -3.179 20.083 2.676 1.00 97.69 439 ARG A C 1
ATOM 3363 O O . ARG A 1 439 ? -2.052 20.030 2.202 1.00 97.69 439 ARG A O 1
ATOM 3370 N N . GLN A 1 440 ? -3.385 20.056 3.991 1.00 97.50 440 GLN A N 1
ATOM 3371 C CA . GLN A 1 440 ? -2.277 19.817 4.912 1.00 97.50 440 GLN A CA 1
ATOM 3372 C C . GLN A 1 440 ? -1.735 18.395 4.732 1.00 97.50 440 GLN A C 1
ATOM 3374 O O . GLN A 1 440 ? -0.529 18.201 4.678 1.00 97.50 440 GLN A O 1
ATOM 3379 N N . TRP A 1 441 ? -2.597 17.393 4.588 1.00 96.50 441 TRP A N 1
ATOM 3380 C CA . TRP A 1 441 ? -2.185 16.003 4.414 1.00 96.50 441 TRP A CA 1
ATOM 3381 C C . TRP A 1 441 ? -1.382 15.763 3.122 1.00 96.50 441 TRP A C 1
ATOM 3383 O O . TRP A 1 441 ? -0.481 14.920 3.113 1.00 96.50 441 TRP A O 1
ATOM 3393 N N . THR A 1 442 ? -1.635 16.524 2.052 1.00 89.75 442 THR A N 1
ATOM 3394 C CA . THR A 1 442 ? -0.853 16.470 0.805 1.00 89.75 442 THR A CA 1
ATOM 3395 C C . THR A 1 442 ? 0.426 17.308 0.841 1.00 89.75 442 THR A C 1
ATOM 3397 O O . THR A 1 442 ? 1.354 16.993 0.091 1.00 89.75 442 THR A O 1
ATOM 3400 N N . ASP A 1 443 ? 0.531 18.306 1.726 1.00 89.75 443 ASP A N 1
ATOM 3401 C CA . ASP A 1 443 ? 1.730 19.134 1.904 1.00 89.75 443 ASP A CA 1
ATOM 3402 C C . ASP A 1 443 ? 2.865 18.362 2.609 1.00 89.75 443 ASP A C 1
ATOM 3404 O O . ASP A 1 443 ? 2.78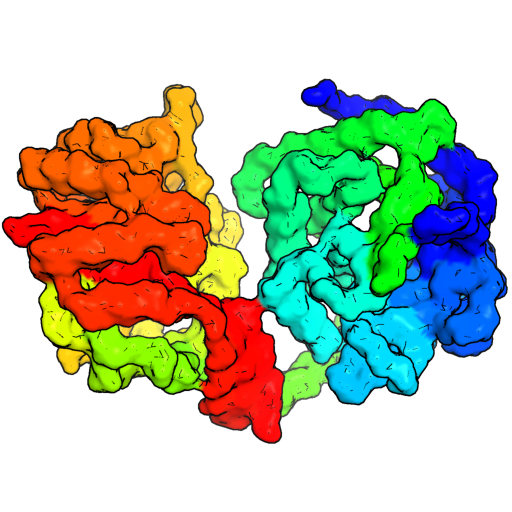2 18.114 3.815 1.00 89.75 443 ASP A O 1
ATOM 3408 N N . PRO A 1 444 ? 3.987 18.052 1.924 1.00 82.25 444 PRO A N 1
ATOM 3409 C CA . PRO A 1 444 ? 5.116 17.335 2.520 1.00 82.25 444 PRO A CA 1
ATOM 3410 C C . PRO A 1 444 ? 5.726 18.009 3.759 1.00 82.25 444 PRO A C 1
ATOM 3412 O O . PRO A 1 444 ? 6.385 17.336 4.557 1.00 82.25 444 PRO A O 1
ATOM 3415 N N . GLY A 1 445 ? 5.554 19.326 3.905 1.00 84.06 445 GLY A N 1
ATOM 3416 C CA . GLY A 1 445 ? 6.041 20.094 5.047 1.00 84.06 445 GLY A CA 1
ATOM 3417 C C . GLY A 1 445 ? 5.179 19.965 6.304 1.00 84.06 445 GLY A C 1
ATOM 3418 O O . GLY A 1 445 ? 5.640 20.332 7.385 1.00 84.06 445 GLY A O 1
ATOM 3419 N N . SER A 1 446 ? 3.958 19.437 6.198 1.00 94.56 446 SER A N 1
ATOM 3420 C CA . SER A 1 446 ? 3.011 19.402 7.310 1.00 94.56 446 SER A CA 1
ATOM 3421 C C . SER A 1 446 ? 3.209 18.196 8.237 1.00 94.56 446 SER A C 1
ATOM 3423 O O . SER A 1 446 ? 3.708 17.138 7.846 1.00 94.56 446 SER A O 1
ATOM 3425 N N . LEU A 1 447 ? 2.740 18.329 9.482 1.00 94.94 447 LEU A N 1
ATOM 3426 C CA . LEU A 1 447 ? 2.687 17.213 10.433 1.00 94.94 447 LEU A CA 1
ATOM 3427 C C . LEU A 1 447 ? 1.703 16.121 10.001 1.00 94.94 447 LEU A C 1
ATOM 3429 O O . LEU A 1 447 ? 1.954 14.944 10.253 1.00 94.94 447 LEU A O 1
ATOM 3433 N N . LEU A 1 448 ? 0.597 16.496 9.349 1.00 96.50 448 LEU A N 1
ATOM 3434 C CA . LEU A 1 448 ? -0.428 15.545 8.919 1.00 96.50 448 LEU A CA 1
ATOM 3435 C C . LEU A 1 448 ? 0.107 14.632 7.824 1.00 96.50 448 LEU A C 1
ATOM 3437 O O . LEU A 1 448 ? -0.071 13.421 7.894 1.00 96.50 448 LEU A O 1
ATOM 3441 N N . HIS A 1 449 ? 0.849 15.195 6.873 1.00 91.62 449 HIS A N 1
ATOM 3442 C CA . HIS A 1 449 ? 1.532 14.421 5.848 1.00 91.62 449 HIS A CA 1
ATOM 3443 C C . HIS A 1 449 ? 2.507 13.395 6.441 1.00 91.62 449 HIS A C 1
ATOM 3445 O O . HIS A 1 449 ? 2.625 12.276 5.955 1.00 91.62 449 HIS A O 1
ATOM 3451 N N . GLN A 1 450 ? 3.216 13.777 7.502 1.00 86.62 450 GLN A N 1
ATOM 3452 C CA . GLN A 1 450 ? 4.247 12.950 8.129 1.00 86.62 450 GLN A CA 1
ATOM 3453 C C . GLN A 1 450 ? 3.709 11.914 9.123 1.00 86.62 450 GLN A C 1
ATOM 3455 O O . GLN A 1 450 ? 4.500 11.127 9.646 1.00 86.62 450 GLN A O 1
ATOM 3460 N N . GLY A 1 451 ? 2.426 11.985 9.481 1.00 91.38 451 GLY A N 1
ATOM 3461 C CA . GLY A 1 451 ? 1.899 11.294 10.655 1.00 91.38 451 GLY A CA 1
ATOM 3462 C C . GLY A 1 451 ? 0.547 10.616 10.483 1.00 91.38 451 GLY A C 1
ATOM 3463 O O . GLY A 1 451 ? 0.152 9.867 11.378 1.00 91.38 451 GLY A O 1
ATOM 3464 N N . VAL A 1 452 ? -0.158 10.876 9.379 1.00 96.12 452 VAL A N 1
ATOM 3465 C CA . VAL A 1 452 ? -1.453 10.269 9.059 1.00 96.12 452 VAL A CA 1
ATOM 3466 C C . VAL A 1 452 ? -1.295 9.337 7.860 1.00 96.12 452 VAL A C 1
ATOM 3468 O O . VAL A 1 452 ? -0.960 9.778 6.760 1.00 96.12 452 VAL A O 1
ATOM 3471 N N . ASP A 1 453 ? -1.604 8.059 8.060 1.00 90.50 453 ASP A N 1
ATOM 3472 C CA . ASP A 1 453 ? -1.506 7.023 7.025 1.00 90.50 453 ASP A CA 1
ATOM 3473 C C . ASP A 1 453 ? -2.792 6.873 6.223 1.00 90.50 453 ASP A C 1
ATOM 3475 O O . ASP A 1 453 ? -2.761 6.582 5.029 1.00 90.50 453 ASP A O 1
ATOM 3479 N N . SER A 1 454 ? -3.941 7.043 6.871 1.00 94.75 454 SER A N 1
ATOM 3480 C CA . SER A 1 454 ? -5.231 6.914 6.200 1.00 94.75 454 SER A CA 1
ATOM 3481 C C . SER A 1 454 ? -6.298 7.808 6.810 1.00 94.75 454 SER A C 1
ATOM 3483 O O . SER A 1 454 ? -6.168 8.304 7.929 1.00 94.75 454 SER A O 1
ATOM 3485 N N . PHE A 1 455 ? -7.353 8.030 6.039 1.00 96.88 455 PHE A N 1
ATOM 3486 C CA . PHE A 1 455 ? -8.455 8.922 6.354 1.00 96.88 455 PHE A CA 1
ATOM 3487 C C . PHE A 1 455 ? -9.764 8.270 5.924 1.00 96.88 455 PHE A C 1
ATOM 3489 O O . PHE A 1 455 ? -9.884 7.855 4.773 1.00 96.88 455 PHE A O 1
ATOM 3496 N N . TRP A 1 456 ? -10.714 8.090 6.837 1.00 97.25 456 TRP A N 1
ATOM 3497 C CA . TRP A 1 456 ? -11.955 7.365 6.575 1.00 97.25 456 TRP A CA 1
ATOM 3498 C C . TRP A 1 456 ? -13.152 8.306 6.654 1.00 97.25 456 TRP A C 1
ATOM 3500 O O . TRP A 1 456 ? -13.262 9.122 7.570 1.00 97.25 456 TRP A O 1
ATOM 3510 N N . LEU A 1 457 ? -14.051 8.154 5.688 1.00 97.44 457 LEU A N 1
ATOM 3511 C CA . LEU A 1 457 ? -15.342 8.820 5.620 1.00 97.44 457 LEU A CA 1
ATOM 3512 C C . LEU A 1 457 ? -16.418 7.768 5.877 1.00 97.44 457 LEU A C 1
ATOM 3514 O O . LEU A 1 457 ? -16.695 6.957 4.995 1.00 97.44 457 LEU A O 1
ATOM 3518 N N . GLU A 1 458 ? -16.987 7.759 7.075 1.00 96.88 458 GLU A N 1
ATOM 3519 C CA . GLU A 1 458 ? -18.043 6.832 7.487 1.00 96.88 458 GLU A CA 1
ATOM 3520 C C . GLU A 1 458 ? -19.393 7.547 7.500 1.00 96.88 458 GLU A C 1
ATOM 3522 O O . GLU A 1 458 ? -19.513 8.666 7.990 1.00 96.88 458 GLU A O 1
ATOM 3527 N N . PHE A 1 459 ? -20.422 6.919 6.950 1.00 95.81 459 PHE A N 1
ATOM 3528 C CA . PHE A 1 459 ? -21.750 7.492 6.816 1.00 95.81 459 PHE A CA 1
ATOM 3529 C C . PHE A 1 459 ? -22.785 6.566 7.447 1.00 95.81 459 PHE A C 1
ATOM 3531 O O . PHE A 1 459 ? -22.958 5.425 7.014 1.00 95.81 459 PHE A O 1
ATOM 3538 N N . ASP A 1 460 ? -23.505 7.109 8.428 1.00 92.75 460 ASP A N 1
ATOM 3539 C CA . ASP A 1 460 ? -24.673 6.468 9.025 1.00 92.75 460 ASP A CA 1
ATOM 3540 C C . ASP A 1 460 ? -25.805 6.413 7.977 1.00 92.75 460 ASP A C 1
ATOM 3542 O O . ASP A 1 460 ? -26.316 7.447 7.527 1.00 92.75 460 ASP A O 1
ATOM 3546 N N . VAL A 1 461 ? -26.222 5.211 7.580 1.00 90.19 461 VAL A N 1
ATOM 3547 C CA . VAL A 1 461 ? -27.266 4.986 6.570 1.00 90.19 461 VAL A CA 1
ATOM 3548 C C . VAL A 1 461 ? -28.620 4.919 7.280 1.00 90.19 461 VAL A C 1
ATOM 3550 O O . VAL A 1 461 ? -29.211 3.857 7.493 1.00 90.19 461 VAL A O 1
ATOM 3553 N N . GLY A 1 462 ? -29.103 6.093 7.692 1.00 80.38 462 GLY A N 1
ATOM 3554 C CA . GLY A 1 462 ? -30.432 6.275 8.282 1.00 80.38 462 GLY A CA 1
ATOM 3555 C C . GLY A 1 462 ? -31.578 6.169 7.265 1.00 80.38 462 GLY A C 1
ATOM 3556 O O . GLY A 1 462 ? -31.371 5.862 6.092 1.00 80.38 462 GLY A O 1
ATOM 3557 N N . ASP A 1 463 ? -32.810 6.452 7.707 1.00 69.38 463 ASP A N 1
ATOM 3558 C CA . ASP A 1 463 ? -33.993 6.425 6.828 1.00 69.38 463 ASP A CA 1
ATOM 3559 C C . ASP A 1 463 ? -34.043 7.623 5.849 1.00 69.38 463 ASP A C 1
ATOM 3561 O O . ASP A 1 463 ? -34.675 7.520 4.800 1.00 69.38 463 ASP A O 1
ATOM 3565 N N . ALA A 1 464 ? -33.350 8.733 6.147 1.00 73.19 464 ALA A N 1
ATOM 3566 C CA . ALA A 1 464 ? -33.205 9.888 5.253 1.00 73.19 464 ALA A CA 1
ATOM 3567 C C . ALA A 1 464 ? -31.775 10.472 5.338 1.00 73.19 464 ALA A C 1
ATOM 3569 O O . ALA A 1 464 ? -31.425 11.047 6.375 1.00 73.19 464 ALA A O 1
ATOM 3570 N N . PRO A 1 465 ? -30.931 10.326 4.297 1.00 76.00 465 PRO A N 1
ATOM 3571 C CA . PRO A 1 465 ? -29.591 10.903 4.301 1.00 76.00 465 PRO A CA 1
ATOM 3572 C C . PRO A 1 465 ? -29.664 12.432 4.205 1.00 76.00 465 PRO A C 1
ATOM 3574 O O . PRO A 1 465 ? -30.519 12.989 3.517 1.00 76.00 465 PRO A O 1
ATOM 3577 N N . ALA A 1 466 ? -28.749 13.118 4.889 1.00 81.38 466 ALA A N 1
ATOM 3578 C CA . ALA A 1 466 ? -28.560 14.549 4.687 1.00 81.38 466 ALA A CA 1
ATOM 3579 C C . ALA A 1 466 ? -28.103 14.830 3.244 1.00 81.38 466 ALA A C 1
ATOM 3581 O O . ALA A 1 466 ? -27.374 14.033 2.648 1.00 81.38 466 ALA A O 1
ATOM 3582 N N . GLU A 1 467 ? -28.496 15.982 2.702 1.00 88.94 467 GLU A N 1
ATOM 3583 C CA . GLU A 1 467 ? -28.013 16.472 1.412 1.00 88.94 467 GLU A CA 1
ATOM 3584 C C . GLU A 1 467 ? -27.323 17.837 1.601 1.00 88.94 467 GLU A C 1
ATOM 3586 O O . GLU A 1 467 ? -28.005 18.824 1.891 1.00 88.94 467 GLU A O 1
ATOM 3591 N N . PRO A 1 468 ? -25.986 17.922 1.453 1.00 92.12 468 PRO A N 1
ATOM 3592 C CA . PRO A 1 468 ? -25.056 16.818 1.182 1.00 92.12 468 PRO A CA 1
ATOM 3593 C C . PRO A 1 468 ? -24.847 15.874 2.388 1.00 92.12 468 PRO A C 1
ATOM 3595 O O . PRO A 1 468 ? -25.118 16.261 3.528 1.00 92.12 468 PRO A O 1
ATOM 3598 N N . PRO A 1 469 ? -24.343 14.644 2.164 1.00 93.88 469 PRO A N 1
ATOM 3599 C CA . PRO A 1 469 ? -24.106 13.684 3.235 1.00 93.88 469 PRO A CA 1
ATOM 3600 C C . PRO A 1 469 ? -22.960 14.153 4.136 1.00 93.88 469 PRO A C 1
ATOM 3602 O O . PRO A 1 469 ? -21.924 14.617 3.657 1.00 93.88 469 PRO A O 1
ATOM 3605 N N . VAL A 1 470 ? -23.134 14.008 5.449 1.00 92.44 470 VAL A N 1
ATOM 3606 C CA . VAL A 1 470 ? -22.174 14.464 6.464 1.00 92.44 470 VAL A CA 1
ATOM 3607 C C . VAL A 1 470 ? -21.510 13.240 7.106 1.00 92.44 470 VAL A C 1
ATOM 3609 O O . VAL A 1 470 ? -22.198 12.500 7.813 1.00 92.44 470 VAL A O 1
ATOM 3612 N N . PRO A 1 471 ? -20.206 13.002 6.876 1.00 95.19 471 PRO A N 1
ATOM 3613 C CA . PRO A 1 471 ? -19.528 11.826 7.407 1.00 95.19 471 PRO A CA 1
ATOM 3614 C C . PRO A 1 471 ? -19.164 11.973 8.892 1.00 95.19 471 PRO A C 1
ATOM 3616 O O . PRO A 1 471 ? -18.921 13.071 9.399 1.00 95.19 471 PRO A O 1
ATOM 3619 N N . VAL A 1 472 ? -19.038 10.838 9.572 1.00 94.81 472 VAL A N 1
ATOM 3620 C CA . VAL A 1 472 ? -18.081 10.657 10.662 1.00 94.81 472 VAL A CA 1
ATOM 3621 C C . VAL A 1 472 ? -16.697 10.507 10.036 1.00 94.81 472 VAL A C 1
ATOM 3623 O O . VAL A 1 472 ? -16.509 9.757 9.080 1.00 94.81 472 VAL A O 1
ATOM 3626 N N . ILE A 1 473 ? -15.724 11.243 10.560 1.00 95.81 473 ILE A N 1
ATOM 3627 C CA . ILE A 1 473 ? -14.379 11.294 9.987 1.00 95.81 473 ILE A CA 1
ATOM 3628 C C . ILE A 1 473 ? -13.421 10.582 10.919 1.00 95.81 473 ILE A C 1
ATOM 3630 O O . ILE A 1 473 ? -13.365 10.951 12.087 1.00 95.81 473 ILE A O 1
ATOM 3634 N N . PHE A 1 474 ? -12.606 9.670 10.401 1.00 97.50 474 PHE A N 1
ATOM 3635 C CA . PHE A 1 474 ? -11.460 9.126 11.125 1.00 97.50 474 PHE A CA 1
ATOM 3636 C C . PHE A 1 474 ? -10.164 9.490 10.418 1.00 97.50 474 PHE A C 1
ATOM 3638 O O . PHE A 1 474 ? -10.068 9.375 9.202 1.00 97.50 474 PHE A O 1
ATOM 3645 N N . PHE A 1 475 ? -9.139 9.867 11.172 1.00 97.44 475 PHE A N 1
ATOM 3646 C CA . PHE A 1 475 ? -7.767 9.871 10.673 1.00 97.44 475 PHE A CA 1
ATOM 3647 C C . PHE A 1 475 ? -6.957 8.836 11.448 1.00 97.44 475 PHE A C 1
ATOM 3649 O O . PHE A 1 475 ? -7.079 8.719 12.670 1.00 97.44 475 PHE A O 1
ATOM 3656 N N . CYS A 1 476 ? -6.155 8.065 10.726 1.00 95.94 476 CYS A N 1
ATOM 3657 C CA . CYS A 1 476 ? -5.368 6.976 11.281 1.00 95.94 476 CYS A CA 1
ATOM 3658 C C . CYS A 1 476 ? -3.903 7.379 11.367 1.00 95.94 476 CYS A C 1
ATOM 3660 O O . CYS A 1 476 ? -3.334 7.870 10.391 1.00 95.94 476 CYS A O 1
ATOM 3662 N N . HIS A 1 477 ? -3.293 7.149 12.524 1.00 93.62 477 HIS A N 1
ATOM 3663 C CA . HIS A 1 477 ? -1.874 7.409 12.721 1.00 93.62 477 HIS A CA 1
ATOM 3664 C C . HIS A 1 477 ? -1.008 6.424 11.937 1.00 93.62 477 HIS A C 1
ATOM 3666 O O . HIS A 1 477 ? -1.390 5.269 11.739 1.00 93.62 477 HIS A O 1
ATOM 3672 N N . GLU A 1 478 ? 0.188 6.884 11.573 1.00 88.75 478 GLU A N 1
ATOM 3673 C CA . GLU A 1 478 ? 1.276 6.005 11.149 1.00 88.75 478 GLU A CA 1
ATOM 3674 C C . GLU A 1 478 ? 1.519 4.894 12.176 1.00 88.75 478 GLU A C 1
ATOM 3676 O O . GLU A 1 478 ? 1.528 5.149 13.386 1.00 88.75 478 GLU A O 1
ATOM 3681 N N . GLU A 1 479 ? 1.720 3.659 11.701 1.00 86.12 479 GLU A N 1
ATOM 3682 C CA . GLU A 1 479 ? 2.014 2.524 12.577 1.00 86.12 479 GLU A CA 1
ATOM 3683 C C . GLU A 1 479 ? 3.370 2.698 13.275 1.00 86.12 479 GLU A C 1
ATOM 3685 O O . GLU A 1 479 ? 4.431 2.364 12.747 1.00 86.12 479 GLU A O 1
ATOM 3690 N N . ARG A 1 480 ? 3.328 3.203 14.505 1.00 90.00 480 ARG A N 1
ATOM 3691 C CA . ARG A 1 480 ? 4.486 3.490 15.338 1.00 90.00 480 ARG A CA 1
ATOM 3692 C C . ARG A 1 480 ? 4.190 3.140 16.806 1.00 90.00 480 ARG A C 1
ATOM 3694 O O . ARG A 1 480 ? 3.780 4.007 17.574 1.00 90.00 480 ARG A O 1
ATOM 3701 N N . PRO A 1 481 ? 4.388 1.871 17.210 1.00 94.31 481 PRO A N 1
ATOM 3702 C CA . PRO A 1 481 ? 4.271 1.448 18.603 1.00 94.31 481 PRO A CA 1
ATOM 3703 C C . PRO A 1 481 ? 5.143 2.281 19.543 1.00 94.31 481 PRO A C 1
ATOM 3705 O O . PRO A 1 481 ? 6.279 2.627 19.208 1.00 94.31 481 PRO A O 1
ATOM 3708 N N . ILE A 1 482 ? 4.638 2.551 20.744 1.00 96.81 482 ILE A N 1
ATOM 3709 C CA . ILE A 1 482 ? 5.404 3.221 21.795 1.00 96.81 482 ILE A CA 1
ATOM 3710 C C . ILE A 1 482 ? 6.560 2.299 22.210 1.00 96.81 482 ILE A C 1
ATOM 3712 O O . ILE A 1 482 ? 6.302 1.166 22.620 1.00 96.81 482 ILE A O 1
ATOM 3716 N N . PRO A 1 483 ? 7.827 2.734 22.119 1.00 94.38 483 PRO A N 1
ATOM 3717 C CA . PRO A 1 483 ? 8.958 1.890 22.488 1.00 94.38 483 PRO A CA 1
ATOM 3718 C C . PRO A 1 483 ? 9.027 1.664 24.005 1.00 94.38 483 PRO A C 1
ATOM 3720 O O . PRO A 1 483 ? 8.450 2.413 24.793 1.00 94.38 483 PRO A O 1
ATOM 3723 N N . GLU A 1 484 ? 9.754 0.626 24.419 1.00 93.25 484 GLU A N 1
ATOM 3724 C CA . GLU A 1 484 ? 9.940 0.287 25.837 1.00 93.25 484 GLU A CA 1
ATOM 3725 C C . GLU A 1 484 ? 10.851 1.276 26.577 1.00 93.25 484 GLU A C 1
ATOM 3727 O O . GLU A 1 484 ? 10.724 1.451 27.789 1.00 93.25 484 GLU A O 1
ATOM 3732 N N . ASP A 1 485 ? 11.773 1.935 25.871 1.00 95.44 485 ASP A N 1
ATOM 3733 C CA . ASP A 1 485 ? 12.700 2.872 26.490 1.00 95.44 485 ASP A CA 1
ATOM 3734 C C . ASP A 1 485 ? 12.025 4.220 26.799 1.00 95.44 485 ASP A C 1
ATOM 3736 O O . ASP A 1 485 ? 11.280 4.783 25.998 1.00 95.44 485 ASP A O 1
ATOM 3740 N N . THR A 1 486 ? 12.311 4.778 27.977 1.00 92.69 486 THR A N 1
ATOM 3741 C CA . THR A 1 486 ? 11.619 5.972 28.487 1.00 92.69 486 THR A CA 1
ATOM 3742 C C . THR A 1 486 ? 11.764 7.202 27.584 1.00 92.69 486 THR A C 1
ATOM 3744 O O . THR A 1 486 ? 10.835 8.007 27.477 1.00 92.69 486 THR A O 1
ATOM 3747 N N . ALA A 1 487 ? 12.932 7.396 26.964 1.00 93.50 487 ALA A N 1
ATOM 3748 C CA . ALA A 1 487 ? 13.207 8.578 26.149 1.00 93.50 487 ALA A CA 1
ATOM 3749 C C . ALA A 1 487 ? 12.484 8.498 24.798 1.00 93.50 487 ALA A C 1
ATOM 3751 O O . ALA A 1 487 ? 11.789 9.444 24.413 1.00 93.50 487 ALA A O 1
ATOM 3752 N N . GLY A 1 488 ? 12.588 7.352 24.126 1.00 92.50 488 GLY A N 1
ATOM 3753 C CA . GLY A 1 488 ? 11.854 7.027 22.914 1.00 92.50 488 GLY A CA 1
ATOM 3754 C C . GLY A 1 488 ? 10.347 7.078 23.140 1.00 92.50 488 GLY A C 1
ATOM 3755 O O . GLY A 1 488 ? 9.636 7.671 22.330 1.00 92.50 488 GLY A O 1
ATOM 3756 N N . ALA A 1 489 ? 9.857 6.553 24.269 1.00 95.25 489 ALA A N 1
ATOM 3757 C CA . ALA A 1 489 ? 8.434 6.542 24.597 1.00 95.25 489 ALA A CA 1
ATOM 3758 C C . ALA A 1 489 ? 7.882 7.965 24.690 1.00 95.25 489 ALA A C 1
ATOM 3760 O O . ALA A 1 489 ? 6.871 8.281 24.064 1.00 95.25 489 ALA A O 1
ATOM 3761 N N . ARG A 1 490 ? 8.588 8.851 25.403 1.00 96.69 490 ARG A N 1
ATOM 3762 C CA . ARG A 1 490 ? 8.221 10.267 25.525 1.00 96.69 490 ARG A CA 1
ATOM 3763 C C . ARG A 1 490 ? 8.163 10.959 24.162 1.00 96.69 490 ARG A C 1
ATOM 3765 O O . ARG A 1 490 ? 7.183 11.634 23.866 1.00 96.69 490 ARG A O 1
ATOM 3772 N N . ALA A 1 491 ? 9.194 10.790 23.334 1.00 95.25 491 ALA A N 1
ATOM 3773 C CA . ALA A 1 491 ? 9.243 11.411 22.010 1.00 95.25 491 ALA A CA 1
ATOM 3774 C C . ALA A 1 491 ? 8.131 10.887 21.084 1.00 95.25 491 ALA A C 1
ATOM 3776 O O . ALA A 1 491 ? 7.512 11.662 20.354 1.00 95.25 491 ALA A O 1
ATOM 3777 N N . CYS A 1 492 ? 7.846 9.584 21.141 1.00 95.56 492 CYS A N 1
ATOM 3778 C CA . CYS A 1 492 ? 6.784 8.957 20.360 1.00 95.56 492 CYS A CA 1
ATOM 3779 C C . CYS A 1 492 ? 5.400 9.476 20.771 1.00 95.56 492 CYS A C 1
ATOM 3781 O O . CYS A 1 492 ? 4.628 9.905 19.913 1.00 95.56 492 CYS A O 1
ATOM 3783 N N . ARG A 1 493 ? 5.104 9.515 22.078 1.00 97.56 493 ARG A N 1
ATOM 3784 C CA . ARG A 1 493 ? 3.848 10.069 22.614 1.00 97.56 493 ARG A CA 1
ATOM 3785 C C . ARG A 1 493 ? 3.655 11.524 22.215 1.00 97.56 493 ARG A C 1
ATOM 3787 O O . ARG A 1 493 ? 2.587 11.861 21.711 1.00 97.56 493 ARG A O 1
ATOM 3794 N N . GLN A 1 494 ? 4.692 12.350 22.369 1.00 97.88 494 GLN A N 1
ATOM 3795 C CA . GLN A 1 494 ? 4.642 13.758 21.974 1.00 97.88 494 GLN A CA 1
ATOM 3796 C C . GLN A 1 494 ? 4.293 13.899 20.490 1.00 97.88 494 GLN A C 1
ATOM 3798 O O . GLN A 1 494 ? 3.372 14.629 20.142 1.00 97.88 494 GLN A O 1
ATOM 3803 N N . ARG A 1 495 ? 4.949 13.128 19.613 1.00 96.50 495 ARG A N 1
ATOM 3804 C CA . ARG A 1 495 ? 4.644 13.133 18.176 1.00 96.50 495 ARG A CA 1
ATOM 3805 C C . ARG A 1 495 ? 3.182 12.769 17.901 1.00 96.50 495 ARG A C 1
ATOM 3807 O O . ARG A 1 495 ? 2.527 13.455 17.120 1.00 96.50 495 ARG A O 1
ATOM 3814 N N . HIS A 1 496 ? 2.652 11.720 18.533 1.00 97.88 496 HIS A N 1
ATOM 3815 C CA . HIS A 1 496 ? 1.240 11.358 18.376 1.00 97.88 496 HIS A CA 1
ATOM 3816 C C . HIS A 1 496 ? 0.299 12.459 18.880 1.00 97.88 496 HIS A C 1
ATOM 3818 O O . HIS A 1 496 ? -0.691 12.751 18.214 1.00 97.88 496 HIS A O 1
ATOM 3824 N N . GLN A 1 497 ? 0.613 13.102 20.008 1.00 98.19 497 GLN A N 1
ATOM 3825 C CA . GLN A 1 497 ? -0.162 14.227 20.540 1.00 98.19 497 GLN A CA 1
ATOM 3826 C C . GLN A 1 497 ? -0.150 15.434 19.594 1.00 98.19 497 GLN A C 1
ATOM 3828 O O . GLN A 1 497 ? -1.197 16.055 19.401 1.00 98.19 497 GLN A O 1
ATOM 3833 N N . ASP A 1 498 ? 0.994 15.745 18.983 1.00 97.62 498 ASP A N 1
ATOM 3834 C CA . ASP A 1 498 ? 1.138 16.853 18.035 1.00 97.62 498 ASP A CA 1
ATOM 3835 C C . ASP A 1 498 ? 0.307 16.603 16.769 1.00 97.62 498 ASP A C 1
ATOM 3837 O O . ASP A 1 498 ? -0.460 17.471 16.349 1.00 97.62 498 ASP A O 1
ATOM 3841 N N . ILE A 1 499 ? 0.386 15.389 16.207 1.00 97.62 499 ILE A N 1
ATOM 3842 C CA . ILE A 1 499 ? -0.419 14.973 15.046 1.00 97.62 499 ILE A CA 1
ATOM 3843 C C . ILE A 1 499 ? -1.912 15.022 15.385 1.00 97.62 499 ILE A C 1
ATOM 3845 O O . ILE A 1 499 ? -2.687 15.626 14.646 1.00 97.62 499 ILE A O 1
ATOM 3849 N N . ALA A 1 500 ? -2.316 14.424 16.512 1.00 97.44 500 ALA A N 1
ATOM 3850 C CA . ALA A 1 500 ? -3.708 14.407 16.950 1.00 97.44 500 ALA A CA 1
ATOM 3851 C C . ALA A 1 500 ? -4.244 15.829 17.147 1.00 97.44 500 ALA A C 1
ATOM 3853 O O . ALA A 1 500 ? -5.340 16.143 16.695 1.00 97.44 500 ALA A O 1
ATOM 3854 N N . THR A 1 501 ? -3.456 16.712 17.764 1.00 96.38 501 THR A N 1
ATOM 3855 C CA . THR A 1 501 ? -3.837 18.112 17.980 1.00 96.38 501 THR A CA 1
ATOM 3856 C C . THR A 1 501 ? -3.999 18.851 16.651 1.00 96.38 501 THR A C 1
ATOM 3858 O O . THR A 1 501 ? -5.022 19.503 16.454 1.00 96.38 501 THR A O 1
ATOM 3861 N N . ALA A 1 502 ? -3.048 18.720 15.720 1.00 96.31 502 ALA A N 1
ATOM 3862 C CA . ALA A 1 502 ? -3.124 19.361 14.404 1.00 96.31 502 ALA A CA 1
ATOM 3863 C C . ALA A 1 502 ? -4.340 18.879 13.589 1.00 96.31 502 ALA A C 1
ATOM 3865 O O . ALA A 1 502 ? -5.073 19.684 13.003 1.00 96.31 502 ALA A O 1
ATOM 3866 N N . ALA A 1 503 ? -4.589 17.568 13.596 1.00 96.94 503 ALA A N 1
ATOM 3867 C CA . ALA A 1 503 ? -5.694 16.945 12.880 1.00 96.94 503 ALA A CA 1
ATOM 3868 C C . ALA A 1 503 ? -7.047 17.355 13.471 1.00 96.94 503 ALA A C 1
ATOM 3870 O O . ALA A 1 503 ? -7.914 17.844 12.747 1.00 96.94 503 ALA A O 1
ATOM 3871 N N . LEU A 1 504 ? -7.212 17.219 14.791 1.00 96.25 504 LEU A N 1
ATOM 3872 C CA . LEU A 1 504 ? -8.450 17.570 15.486 1.00 96.25 504 LEU A CA 1
ATOM 3873 C C . LEU A 1 504 ? -8.747 19.063 15.388 1.00 96.25 504 LEU A C 1
ATOM 3875 O O . LEU A 1 504 ? -9.898 19.424 15.165 1.00 96.25 504 LEU A O 1
ATOM 3879 N N . HIS A 1 505 ? -7.737 19.931 15.491 1.00 94.00 505 HIS A N 1
ATOM 3880 C CA . HIS A 1 505 ? -7.913 21.370 15.289 1.00 94.00 505 HIS A CA 1
ATOM 3881 C C . HIS A 1 505 ? -8.478 21.673 13.895 1.00 94.00 505 HIS A C 1
ATOM 3883 O O . HIS A 1 505 ? -9.451 22.414 13.772 1.00 94.00 505 HIS A O 1
ATOM 3889 N N . THR A 1 506 ? -7.911 21.053 12.857 1.00 95.00 506 THR A N 1
ATOM 3890 C CA . THR A 1 506 ? -8.337 21.272 11.468 1.00 95.00 506 THR A CA 1
ATOM 3891 C C . THR A 1 506 ? -9.735 20.710 11.197 1.00 95.00 506 THR A C 1
ATOM 3893 O O . THR A 1 506 ? -10.568 21.386 10.602 1.00 95.00 506 THR A O 1
ATOM 3896 N N . LEU A 1 507 ? -10.022 19.491 11.662 1.00 94.19 507 LEU A N 1
ATOM 3897 C CA . LEU A 1 507 ? -11.287 18.796 11.391 1.00 94.19 507 LEU A CA 1
ATOM 3898 C C . LEU A 1 507 ? -12.464 19.299 12.233 1.00 94.19 507 LEU A C 1
ATOM 3900 O O . LEU A 1 507 ? -13.615 19.116 11.844 1.00 94.19 507 LEU A O 1
ATOM 3904 N N . SER A 1 508 ? -12.197 19.899 13.395 1.00 87.62 508 SER A N 1
ATOM 3905 C CA . SER A 1 508 ? -13.249 20.430 14.269 1.00 87.62 508 SER A CA 1
ATOM 3906 C C . SER A 1 508 ? -13.579 21.901 14.026 1.00 87.62 508 SER A C 1
ATOM 3908 O O . SER A 1 508 ? -14.560 22.371 14.602 1.00 87.62 508 SER A O 1
ATOM 3910 N N . ASP A 1 509 ? -12.787 22.615 13.214 1.00 80.88 509 ASP A N 1
ATOM 3911 C CA . ASP A 1 509 ? -12.867 24.077 13.036 1.00 80.88 509 ASP A CA 1
ATOM 3912 C C . ASP A 1 509 ? -12.878 24.816 14.393 1.00 80.88 509 ASP A C 1
ATOM 3914 O O . ASP A 1 509 ? -13.699 25.690 14.664 1.00 80.88 509 ASP A O 1
ATOM 3918 N N . GLY A 1 510 ? -12.030 24.354 15.324 1.00 72.88 510 GLY A N 1
ATOM 3919 C CA . GLY A 1 510 ? -11.968 24.853 16.705 1.00 72.88 510 GLY A CA 1
ATOM 3920 C C . GLY A 1 510 ? -13.158 24.469 17.599 1.00 72.88 510 GLY A C 1
ATOM 3921 O O . GLY A 1 510 ? -13.265 24.962 18.718 1.00 72.88 510 GLY A O 1
ATOM 3922 N N . GLY A 1 511 ? -14.055 23.598 17.131 1.00 80.62 511 GLY A N 1
ATOM 3923 C CA . GLY A 1 511 ? -15.300 23.240 17.811 1.00 80.62 511 GLY A CA 1
ATOM 3924 C C . GLY A 1 511 ? -15.190 22.209 18.937 1.00 80.62 511 GLY A C 1
ATOM 3925 O O . GLY A 1 511 ? -16.229 21.870 19.500 1.00 80.62 511 GLY A O 1
ATOM 3926 N N . LEU A 1 512 ? -13.994 21.690 19.238 1.00 89.88 512 LEU A N 1
ATOM 3927 C CA . LEU A 1 512 ? -13.762 20.809 20.389 1.00 89.88 512 LEU A CA 1
ATOM 3928 C C . LEU A 1 512 ? -13.376 21.622 21.623 1.00 89.88 512 LEU A C 1
ATOM 3930 O O . LEU A 1 512 ? -12.555 22.539 21.532 1.00 89.88 512 LEU A O 1
ATOM 3934 N N . SER A 1 513 ? -13.911 21.256 22.787 1.00 92.94 513 SER A N 1
ATOM 3935 C CA . SER A 1 513 ? -13.518 21.911 24.036 1.00 92.94 513 SER A CA 1
ATOM 3936 C C . SER A 1 513 ? -12.034 21.672 24.380 1.00 92.94 513 SER A C 1
ATOM 3938 O O . SER A 1 513 ? -11.469 20.610 24.074 1.00 92.94 513 SER A O 1
ATOM 3940 N N . PRO A 1 514 ? -11.367 22.641 25.041 1.00 93.69 514 PRO A N 1
ATOM 3941 C CA . PRO A 1 514 ? -10.006 22.463 25.547 1.00 93.69 514 PRO A CA 1
ATOM 3942 C C . PRO A 1 514 ? -9.854 21.233 26.450 1.00 93.69 514 PRO A C 1
ATOM 3944 O O . PRO A 1 514 ? -8.813 20.571 26.411 1.00 93.69 514 PRO A O 1
ATOM 3947 N N . GLU A 1 515 ? -10.889 20.910 27.226 1.00 96.19 515 GLU A N 1
ATOM 3948 C CA . GLU A 1 515 ? -10.973 19.736 28.091 1.00 96.19 515 GLU A CA 1
ATOM 3949 C C . GLU A 1 515 ? -10.944 18.438 27.278 1.00 96.19 515 GLU A C 1
ATOM 3951 O O . GLU A 1 515 ? -10.136 17.555 27.570 1.00 96.19 515 GLU A O 1
ATOM 3956 N N . THR A 1 516 ? -11.744 18.337 26.211 1.00 96.44 516 THR A N 1
ATOM 3957 C CA . THR A 1 516 ? -11.727 17.176 25.308 1.00 96.44 516 THR A CA 1
ATOM 3958 C C . THR A 1 516 ? -10.343 16.977 24.689 1.00 96.44 516 THR A C 1
ATOM 3960 O O . THR A 1 516 ? -9.794 15.874 24.731 1.00 96.44 516 THR A O 1
ATOM 3963 N N . LEU A 1 517 ? -9.714 18.043 24.181 1.00 96.00 517 LEU A N 1
ATOM 3964 C CA . LEU A 1 517 ? -8.357 17.964 23.622 1.00 96.00 517 LEU A CA 1
ATOM 3965 C C . LEU A 1 517 ? -7.310 17.571 24.675 1.00 96.00 517 LEU A C 1
ATOM 3967 O O . LEU A 1 517 ? -6.378 16.822 24.374 1.00 96.00 517 LEU A O 1
ATOM 3971 N N . HIS A 1 518 ? -7.444 18.065 25.908 1.00 97.00 518 HIS A N 1
ATOM 3972 C CA . HIS A 1 518 ? -6.586 17.665 27.020 1.00 97.00 518 HIS A CA 1
ATOM 3973 C C . HIS A 1 518 ? -6.719 16.170 27.323 1.00 97.00 518 HIS A C 1
ATOM 3975 O O . HIS A 1 518 ? -5.704 15.480 27.412 1.00 97.00 518 HIS A O 1
ATOM 3981 N N . ASN A 1 519 ? -7.945 15.655 27.391 1.00 98.31 519 ASN A N 1
ATOM 3982 C CA . ASN A 1 519 ? -8.197 14.248 27.682 1.00 98.31 519 ASN A CA 1
ATOM 3983 C C . ASN A 1 519 ? -7.740 13.319 26.555 1.00 98.31 519 ASN A C 1
ATOM 3985 O O . ASN A 1 519 ? -7.193 12.257 26.839 1.00 98.31 519 ASN A O 1
ATOM 3989 N N . VAL A 1 520 ? -7.869 13.718 25.284 1.00 98.31 520 VAL A N 1
ATOM 3990 C CA . VAL A 1 520 ? -7.297 12.951 24.161 1.00 98.31 520 VAL A CA 1
ATOM 3991 C C . VAL A 1 520 ? -5.778 12.836 24.306 1.00 98.31 520 VAL A C 1
ATOM 3993 O O . VAL A 1 520 ? -5.227 11.743 24.167 1.00 98.31 520 VAL A O 1
ATOM 3996 N N . ARG A 1 521 ? -5.085 13.932 24.647 1.00 98.38 521 ARG A N 1
ATOM 3997 C CA . ARG A 1 521 ? -3.634 13.888 24.900 1.00 98.38 521 ARG A CA 1
ATOM 3998 C C . ARG A 1 521 ? -3.286 12.991 26.086 1.00 98.38 521 ARG A C 1
ATOM 4000 O O . ARG A 1 521 ? -2.330 12.225 25.984 1.00 98.38 521 ARG A O 1
ATOM 4007 N N . ALA A 1 522 ? -4.071 13.042 27.163 1.00 98.44 522 ALA A N 1
ATOM 4008 C CA . ALA A 1 522 ? -3.903 12.162 28.319 1.00 98.44 522 ALA A CA 1
ATOM 4009 C C . ALA A 1 522 ? -4.088 10.679 27.948 1.00 98.44 522 ALA A C 1
ATOM 4011 O O . ALA A 1 522 ? -3.316 9.836 28.399 1.00 98.44 522 ALA A O 1
ATOM 4012 N N . CYS A 1 523 ? -5.035 10.358 27.060 1.00 98.69 523 CYS A N 1
ATOM 4013 C CA . CYS A 1 523 ? -5.226 8.995 26.559 1.00 98.69 523 CYS A CA 1
ATOM 4014 C C . CYS A 1 523 ? -4.001 8.482 25.791 1.00 98.69 523 CYS A C 1
ATOM 4016 O O . CYS A 1 523 ? -3.599 7.336 25.992 1.00 98.69 523 CYS A O 1
ATOM 4018 N N . ILE A 1 524 ? -3.374 9.326 24.959 1.00 98.56 524 ILE A N 1
ATOM 4019 C CA . ILE A 1 524 ? -2.113 9.003 24.264 1.00 98.56 524 ILE A CA 1
ATOM 4020 C C . ILE A 1 524 ? -0.962 8.861 25.270 1.00 98.56 524 ILE A C 1
ATOM 4022 O O . ILE A 1 524 ? -0.131 7.959 25.149 1.00 98.56 524 ILE A O 1
ATOM 4026 N N . GLU A 1 525 ? -0.913 9.728 26.283 1.00 98.38 525 GLU A N 1
ATOM 4027 C CA . GLU A 1 525 ? 0.131 9.705 27.315 1.00 98.38 525 GLU A CA 1
ATOM 4028 C C . GLU A 1 525 ? 0.078 8.446 28.191 1.00 98.38 525 GLU A C 1
ATOM 4030 O O . GLU A 1 525 ? 1.107 7.996 28.685 1.00 98.38 525 GLU A O 1
ATOM 4035 N N . ALA A 1 526 ? -1.102 7.848 28.348 1.00 98.38 526 ALA A N 1
ATOM 4036 C CA . ALA A 1 526 ? -1.310 6.668 29.180 1.00 98.38 526 ALA A CA 1
ATOM 4037 C C . ALA A 1 526 ? -1.104 5.327 28.448 1.00 98.38 526 ALA A C 1
ATOM 4039 O O . ALA A 1 526 ? -1.035 4.287 29.097 1.00 98.38 526 ALA A O 1
ATOM 4040 N N . LEU A 1 527 ? -1.009 5.317 27.111 1.00 98.44 527 LEU A N 1
ATOM 4041 C CA . LEU A 1 527 ? -0.884 4.079 26.324 1.00 98.44 527 LEU A CA 1
ATOM 4042 C C . LEU A 1 527 ? 0.324 3.232 26.773 1.00 98.44 527 LEU A C 1
ATOM 4044 O O . LEU A 1 527 ? 1.408 3.788 26.905 1.00 98.44 527 LEU A O 1
ATOM 4048 N N . PRO A 1 528 ? 0.223 1.917 27.005 1.00 97.62 528 PRO A N 1
ATOM 4049 C CA . PRO A 1 528 ? 1.384 1.112 27.397 1.00 97.62 528 PRO A CA 1
ATOM 4050 C C . PRO A 1 528 ? 2.437 0.994 26.271 1.00 97.62 528 PRO A C 1
ATOM 4052 O O . PRO A 1 528 ? 2.092 1.132 25.093 1.00 97.62 528 PRO A O 1
ATOM 4055 N N . PRO A 1 529 ? 3.718 0.711 26.582 1.00 96.75 529 PRO A N 1
ATOM 4056 C CA . PRO A 1 529 ? 4.698 0.319 25.567 1.00 96.75 529 PRO A CA 1
ATOM 4057 C C . PRO A 1 529 ? 4.196 -0.845 24.698 1.00 96.75 529 PRO A C 1
ATOM 4059 O O . PRO A 1 529 ? 3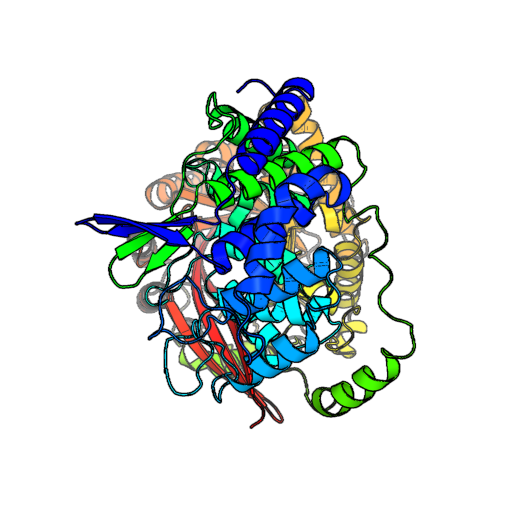.451 -1.701 25.169 1.00 96.75 529 PRO A O 1
ATOM 4062 N N . GLY A 1 530 ? 4.569 -0.854 23.420 1.00 96.00 530 GLY A N 1
ATOM 4063 C CA . GLY A 1 530 ? 4.077 -1.794 22.409 1.00 96.00 530 GLY A CA 1
ATOM 4064 C C . GLY A 1 530 ? 2.712 -1.430 21.810 1.00 96.00 530 GLY A C 1
ATOM 4065 O O . GLY A 1 530 ? 2.413 -1.869 20.702 1.00 96.00 530 GLY A O 1
ATOM 4066 N N . SER A 1 531 ? 1.924 -0.582 22.479 1.00 97.44 531 SER A N 1
ATOM 4067 C CA . SER A 1 531 ? 0.647 -0.077 21.961 1.00 97.44 531 SER A CA 1
ATOM 4068 C C . SER A 1 531 ? 0.799 1.263 21.239 1.00 97.44 531 SER A C 1
ATOM 4070 O O . SER A 1 531 ? 1.872 1.872 21.232 1.00 97.44 531 SER A O 1
ATOM 4072 N N . GLN A 1 532 ? -0.275 1.724 20.602 1.00 96.88 532 GLN A N 1
ATOM 4073 C CA . GLN A 1 532 ? -0.288 2.961 19.818 1.00 96.88 532 GLN A CA 1
ATOM 4074 C C . GLN A 1 532 ? -1.724 3.437 19.557 1.00 96.88 532 GLN A C 1
ATOM 4076 O O . GLN A 1 532 ? -2.645 2.610 19.489 1.00 96.88 532 GLN A O 1
ATOM 4081 N N . PRO A 1 533 ? -1.936 4.751 19.349 1.00 97.31 533 PRO A N 1
ATOM 4082 C CA . PRO A 1 533 ? -3.189 5.214 18.774 1.00 97.31 533 PRO A CA 1
ATOM 4083 C C . PRO A 1 533 ? -3.300 4.664 17.347 1.00 97.31 533 PRO A C 1
ATOM 4085 O O . PRO A 1 533 ? -2.353 4.729 16.567 1.00 97.31 533 PRO A O 1
ATOM 4088 N N . PHE A 1 534 ? -4.452 4.092 17.013 1.00 96.31 534 PHE A N 1
ATOM 4089 C CA . PHE A 1 534 ? -4.746 3.609 15.670 1.00 96.31 534 PHE A CA 1
ATOM 4090 C C . PHE A 1 534 ? -5.480 4.678 14.869 1.00 96.31 534 PHE A C 1
ATOM 4092 O O . PHE A 1 534 ? -4.976 5.123 13.841 1.00 96.31 534 PHE A O 1
ATOM 4099 N N . ALA A 1 535 ? -6.637 5.114 15.366 1.00 97.56 535 ALA A N 1
ATOM 4100 C CA . ALA A 1 535 ? -7.500 6.071 14.692 1.00 97.56 535 ALA A CA 1
ATOM 4101 C C . ALA A 1 535 ? -8.184 7.004 15.693 1.00 97.56 535 ALA A C 1
ATOM 4103 O O . ALA A 1 535 ? -8.496 6.618 16.821 1.00 97.56 535 ALA A O 1
ATOM 4104 N N . LEU A 1 536 ? -8.431 8.236 15.262 1.00 98.12 536 LEU A N 1
ATOM 4105 C CA . LEU A 1 536 ? -9.168 9.248 16.010 1.00 98.12 536 LEU A CA 1
ATOM 4106 C C . LEU A 1 536 ? -10.341 9.727 15.158 1.00 98.12 536 LEU A C 1
ATOM 4108 O O . LEU A 1 536 ? -10.148 10.178 14.028 1.00 98.12 536 LEU A O 1
ATOM 4112 N N . GLY A 1 537 ? -11.549 9.604 15.703 1.00 96.12 537 GLY A N 1
ATOM 4113 C CA . GLY A 1 537 ? -12.802 9.896 15.023 1.00 96.12 537 GLY A CA 1
ATOM 4114 C C . GLY A 1 537 ? -13.461 11.185 15.507 1.00 96.12 537 GLY A C 1
ATOM 4115 O O . GLY A 1 537 ? -13.698 11.360 16.701 1.00 96.12 537 GLY A O 1
ATOM 4116 N N . VAL A 1 538 ? -13.812 12.076 14.584 1.00 93.62 538 VAL A N 1
ATOM 4117 C CA . VAL A 1 538 ? -14.577 13.302 14.837 1.00 93.62 538 VAL A CA 1
ATOM 4118 C C . VAL A 1 538 ? -16.058 13.028 14.559 1.00 93.62 538 VAL A C 1
ATOM 4120 O O . VAL A 1 538 ? -16.477 12.888 13.410 1.00 93.62 538 VAL A O 1
ATOM 4123 N N . LEU A 1 539 ? -16.876 12.971 15.617 1.00 88.75 539 LEU A N 1
ATOM 4124 C CA . LEU A 1 539 ? -18.285 12.538 15.561 1.00 88.75 539 LEU A CA 1
ATOM 4125 C C . LEU A 1 539 ? -19.282 13.685 15.276 1.00 88.75 539 LEU A C 1
ATOM 4127 O O . LEU A 1 539 ? -20.383 13.733 15.831 1.00 88.75 539 LEU A O 1
ATOM 4131 N N . ARG A 1 540 ? -18.908 14.651 14.428 1.00 78.00 540 ARG A N 1
ATOM 4132 C CA . ARG A 1 540 ? -19.669 15.905 14.228 1.00 78.00 540 ARG A CA 1
ATOM 4133 C C . ARG A 1 540 ? -21.043 15.711 13.592 1.00 78.00 540 ARG A C 1
ATOM 4135 O O . ARG A 1 540 ? -21.954 16.466 13.929 1.00 78.00 540 ARG A O 1
ATOM 4142 N N . SER A 1 541 ? -21.226 14.684 12.763 1.00 75.50 541 SER A N 1
ATOM 4143 C CA . SER A 1 541 ? -22.545 14.301 12.231 1.00 75.50 541 SER A CA 1
ATOM 4144 C C . SER A 1 541 ? -23.571 14.029 13.343 1.00 75.50 541 SER A C 1
ATOM 4146 O O . SER A 1 541 ? -24.763 14.266 13.159 1.00 75.50 541 SER A O 1
ATOM 4148 N N . ARG A 1 542 ? -23.107 13.633 14.537 1.00 78.38 542 ARG A N 1
ATOM 4149 C CA . ARG A 1 542 ? -23.929 13.350 15.724 1.00 78.38 542 ARG A CA 1
ATOM 4150 C C . ARG A 1 542 ? -23.993 14.515 16.723 1.00 78.38 542 ARG A C 1
ATOM 4152 O O . ARG A 1 542 ? -24.639 14.389 17.758 1.00 78.38 542 ARG A O 1
ATOM 4159 N N . ARG A 1 543 ? -23.362 15.659 16.407 1.00 77.19 543 ARG A N 1
ATOM 4160 C CA . ARG A 1 543 ? -23.304 16.888 17.232 1.00 77.19 543 ARG A CA 1
ATOM 4161 C C . ARG A 1 543 ? -22.782 16.667 18.660 1.00 77.19 543 ARG A C 1
ATOM 4163 O O . ARG A 1 543 ? -23.227 17.333 19.592 1.00 77.19 543 ARG A O 1
ATOM 4170 N N . LEU A 1 544 ? -21.836 15.745 18.821 1.00 81.06 544 LEU A N 1
ATOM 4171 C CA . LEU A 1 544 ? -21.180 15.475 20.099 1.00 81.06 544 LEU A CA 1
ATOM 4172 C C . LEU A 1 544 ? -19.833 16.204 20.176 1.00 81.06 544 LEU A C 1
ATOM 4174 O O . LEU A 1 544 ? -19.072 16.202 19.208 1.00 81.06 544 LEU A O 1
ATOM 4178 N N . ASP A 1 545 ? -19.529 16.792 21.335 1.00 88.75 545 ASP A N 1
ATOM 4179 C CA . ASP A 1 545 ? -18.190 17.303 21.673 1.00 88.75 545 ASP A CA 1
ATOM 4180 C C . ASP A 1 545 ? -17.323 16.162 22.228 1.00 88.75 545 ASP A C 1
ATOM 4182 O O . ASP A 1 545 ? -16.933 16.137 23.395 1.00 88.75 545 ASP A O 1
ATOM 4186 N N . THR A 1 546 ? -17.118 15.140 21.399 1.00 94.75 546 THR A N 1
ATOM 4187 C CA . THR A 1 546 ? -16.352 13.943 21.752 1.00 94.75 546 THR A CA 1
ATOM 4188 C C . THR A 1 546 ? -15.510 13.474 20.577 1.00 94.75 546 THR A C 1
ATOM 4190 O O . THR A 1 546 ? -15.933 13.567 19.421 1.00 94.75 546 THR A O 1
ATOM 4193 N N . VAL A 1 547 ? -14.359 12.885 20.884 1.00 97.31 547 VAL A N 1
ATOM 4194 C CA . VAL A 1 547 ? -13.482 12.211 19.926 1.00 97.31 547 VAL A CA 1
ATOM 4195 C C . VAL A 1 547 ? -13.524 10.708 20.183 1.00 97.31 547 VAL A C 1
ATOM 4197 O O . VAL A 1 547 ? -13.267 10.264 21.300 1.00 97.31 547 VAL A O 1
ATOM 4200 N N . ARG A 1 548 ? -13.813 9.917 19.148 1.00 98.00 548 ARG A N 1
ATOM 4201 C CA . ARG A 1 548 ? -13.683 8.457 19.194 1.00 98.00 548 ARG A CA 1
ATOM 4202 C C . ARG A 1 548 ? -12.200 8.103 19.168 1.00 98.00 548 ARG A C 1
ATOM 4204 O O . ARG A 1 548 ? -11.531 8.335 18.169 1.00 98.00 548 ARG A O 1
ATOM 4211 N N . PHE A 1 549 ? -11.682 7.559 20.254 1.00 98.56 549 PHE A N 1
ATOM 4212 C CA . PHE A 1 549 ? -10.307 7.101 20.375 1.00 98.56 549 PHE A CA 1
ATOM 4213 C C . PHE A 1 549 ? -10.238 5.602 20.096 1.00 98.56 549 PHE A C 1
ATOM 4215 O O . PHE A 1 549 ? -10.902 4.826 20.782 1.00 98.56 549 PHE A O 1
ATOM 4222 N N . CYS A 1 550 ? -9.439 5.202 19.107 1.00 98.62 550 CYS A N 1
ATOM 4223 C CA . CYS A 1 550 ? -9.203 3.802 18.765 1.00 98.62 550 CYS A CA 1
ATOM 4224 C C . CYS A 1 550 ? -7.727 3.478 19.028 1.00 98.62 550 CYS A C 1
ATOM 4226 O O . CYS A 1 550 ? -6.841 4.118 18.456 1.00 98.62 550 CYS A O 1
ATOM 4228 N N . ALA A 1 551 ? -7.443 2.494 19.877 1.00 98.25 551 ALA A N 1
ATOM 4229 C CA . ALA A 1 551 ? -6.094 2.076 20.251 1.00 98.25 551 ALA A CA 1
ATOM 4230 C C . ALA A 1 551 ? -5.844 0.624 19.842 1.00 98.25 551 ALA A C 1
ATOM 4232 O O . ALA A 1 551 ? -6.698 -0.236 20.054 1.00 98.25 551 ALA A O 1
ATOM 4233 N N . LYS A 1 552 ? -4.664 0.329 19.296 1.00 95.88 552 LYS A N 1
ATOM 4234 C CA . LYS A 1 552 ? -4.271 -1.039 18.926 1.00 95.88 552 LYS A CA 1
ATOM 4235 C C . LYS A 1 552 ? -3.126 -1.549 19.789 1.00 95.88 552 LYS A C 1
ATOM 4237 O O . LYS A 1 552 ? -2.398 -0.768 20.402 1.00 95.88 552 LYS A O 1
ATOM 4242 N N . ASP A 1 553 ? -2.984 -2.870 19.788 1.00 94.88 553 ASP A N 1
ATOM 4243 C CA . ASP A 1 553 ? -1.872 -3.596 20.408 1.00 94.88 553 ASP A CA 1
ATOM 4244 C C . ASP A 1 553 ? -1.756 -3.369 21.930 1.00 94.88 553 ASP A C 1
ATOM 4246 O O . ASP A 1 553 ? -0.696 -3.546 22.520 1.00 94.88 553 ASP A O 1
ATOM 4250 N N . ILE A 1 554 ? -2.865 -3.001 22.584 1.00 96.81 554 ILE A N 1
ATOM 4251 C CA . ILE A 1 554 ? -2.998 -3.086 24.040 1.00 96.81 554 ILE A CA 1
ATOM 4252 C C . ILE A 1 554 ? -3.286 -4.557 24.378 1.00 96.81 554 ILE A C 1
ATOM 4254 O O . ILE A 1 554 ? -4.311 -5.077 23.923 1.00 96.81 554 ILE A O 1
ATOM 4258 N N . PRO A 1 555 ? -2.434 -5.237 25.167 1.00 93.19 555 PRO A N 1
ATOM 4259 C CA . PRO A 1 555 ? -2.702 -6.608 25.590 1.00 93.19 555 PRO A CA 1
ATOM 4260 C C . PRO A 1 555 ? -4.020 -6.701 26.367 1.00 93.19 555 PRO A C 1
ATOM 4262 O O . PRO A 1 555 ? -4.354 -5.795 27.137 1.00 93.19 555 PRO A O 1
ATOM 4265 N N . ALA A 1 556 ? -4.766 -7.794 26.192 1.00 94.12 556 ALA A N 1
ATOM 4266 C CA . ALA A 1 556 ? -6.072 -7.968 26.833 1.00 94.12 556 ALA A CA 1
ATOM 4267 C C . ALA A 1 556 ? -5.969 -7.871 28.367 1.00 94.12 556 ALA A C 1
ATOM 4269 O O . ALA A 1 556 ? -6.803 -7.239 29.014 1.00 94.12 556 ALA A O 1
ATOM 4270 N N . GLU A 1 557 ? -4.898 -8.421 28.938 1.00 93.62 557 GLU A N 1
ATOM 4271 C CA . GLU A 1 557 ? -4.570 -8.376 30.361 1.00 93.62 557 GLU A CA 1
ATOM 4272 C C . GLU A 1 557 ? -4.283 -6.961 30.890 1.00 93.62 557 GLU A C 1
ATOM 4274 O O . GLU A 1 557 ? -4.537 -6.693 32.060 1.00 93.62 557 GLU A O 1
ATOM 4279 N N . GLY A 1 558 ? -3.799 -6.045 30.043 1.00 95.56 558 GLY A N 1
ATOM 4280 C CA . GLY A 1 558 ? -3.474 -4.663 30.417 1.00 95.56 558 GLY A CA 1
ATOM 4281 C C . GLY A 1 558 ? -4.583 -3.652 30.110 1.00 95.56 558 GLY A C 1
ATOM 4282 O O . GLY A 1 558 ? -4.491 -2.485 30.492 1.00 95.56 558 GLY A O 1
ATOM 4283 N N . MET A 1 559 ? -5.644 -4.071 29.417 1.00 97.56 559 MET A N 1
ATOM 4284 C CA . MET A 1 559 ? -6.656 -3.158 28.882 1.00 97.56 559 MET A CA 1
ATOM 4285 C C . MET A 1 559 ? -7.493 -2.471 29.971 1.00 97.56 559 MET A C 1
ATOM 4287 O O . MET A 1 559 ? -7.783 -1.278 29.874 1.00 97.56 559 MET A O 1
ATOM 4291 N N . LEU A 1 560 ? -7.847 -3.197 31.037 1.00 97.88 560 LEU A N 1
ATOM 4292 C CA . LEU A 1 560 ? -8.601 -2.648 32.173 1.00 97.88 560 LEU A CA 1
ATOM 4293 C C . LEU A 1 560 ? -7.797 -1.635 32.991 1.00 97.88 560 LEU A C 1
ATOM 4295 O O . LEU A 1 560 ? -8.379 -0.687 33.532 1.00 97.88 560 LEU A O 1
ATOM 4299 N N . ASP A 1 561 ? -6.486 -1.838 33.093 1.00 98.12 561 ASP A N 1
ATOM 4300 C CA . ASP A 1 561 ? -5.578 -0.928 33.791 1.00 98.12 561 ASP A CA 1
ATOM 4301 C C . ASP A 1 561 ? -5.369 0.345 32.974 1.00 98.12 561 ASP A C 1
ATOM 4303 O O . ASP A 1 561 ? -5.474 1.448 33.513 1.00 98.12 561 ASP A O 1
ATOM 4307 N N . TYR A 1 562 ? -5.199 0.210 31.654 1.00 98.50 562 TYR A N 1
ATOM 4308 C CA . TYR A 1 562 ? -5.167 1.354 30.746 1.00 98.50 562 TYR A CA 1
ATOM 4309 C C . TYR A 1 562 ? -6.448 2.193 30.851 1.00 98.50 562 TYR A C 1
ATOM 4311 O O . TYR A 1 562 ? -6.377 3.388 31.140 1.00 98.50 562 TYR A O 1
ATOM 4319 N N . LEU A 1 563 ? -7.623 1.572 30.711 1.00 98.56 563 LEU A N 1
ATOM 4320 C CA . LEU A 1 563 ? -8.905 2.273 30.822 1.00 98.56 563 LEU A CA 1
ATOM 4321 C C . LEU A 1 563 ? -9.081 2.944 32.195 1.00 98.56 563 LEU A C 1
ATOM 4323 O O . LEU A 1 563 ? -9.548 4.080 32.268 1.00 98.56 563 LEU A O 1
ATOM 4327 N N . ALA A 1 564 ? -8.655 2.291 33.285 1.00 98.25 564 ALA A N 1
ATOM 4328 C CA . ALA A 1 564 ? -8.653 2.909 34.615 1.00 98.25 564 ALA A CA 1
ATOM 4329 C C . ALA A 1 564 ? -7.794 4.180 34.654 1.00 98.25 564 ALA A C 1
ATOM 4331 O O . ALA A 1 564 ? -8.223 5.202 35.190 1.00 98.25 564 ALA A O 1
ATOM 4332 N N . SER A 1 565 ? -6.591 4.117 34.077 1.00 98.19 565 SER A N 1
ATOM 4333 C CA . SER A 1 565 ? -5.615 5.209 34.113 1.00 98.19 565 SER A CA 1
ATOM 4334 C C . SER A 1 565 ? -6.074 6.463 33.363 1.00 98.19 565 SER A C 1
ATOM 4336 O O . SER A 1 565 ? -5.692 7.569 33.737 1.00 98.19 565 SER A O 1
ATOM 4338 N N . VAL A 1 566 ? -6.939 6.306 32.355 1.00 98.38 566 VAL A N 1
ATOM 4339 C CA . VAL A 1 566 ? -7.545 7.420 31.604 1.00 98.38 566 VAL A CA 1
ATOM 4340 C C . VAL A 1 566 ? -8.899 7.866 32.171 1.00 98.38 566 VAL A C 1
ATOM 4342 O O . VAL A 1 566 ? -9.562 8.721 31.592 1.00 98.38 566 VAL A O 1
ATOM 4345 N N . GLY A 1 567 ? -9.323 7.309 33.310 1.00 97.94 567 GLY A N 1
ATOM 4346 C CA . GLY A 1 567 ? -10.555 7.704 33.995 1.00 97.94 567 GLY A CA 1
ATOM 4347 C C . GLY A 1 567 ? -11.836 7.103 33.411 1.00 97.94 567 GLY A C 1
ATOM 4348 O O . GLY A 1 567 ? -12.912 7.674 33.593 1.00 97.94 567 GLY A O 1
ATOM 4349 N N . TRP A 1 568 ? -11.756 5.963 32.719 1.00 97.94 568 TRP A N 1
ATOM 4350 C CA . TRP A 1 568 ? -12.947 5.250 32.256 1.00 97.94 568 TRP A CA 1
ATOM 4351 C C . TRP A 1 568 ? -13.787 4.741 33.436 1.00 97.94 568 TRP A C 1
ATOM 4353 O O . TRP A 1 568 ? -13.286 4.071 34.341 1.00 97.94 568 TRP A O 1
ATOM 4363 N N . SER A 1 569 ? -15.086 5.038 33.395 1.00 95.75 569 SER A N 1
ATOM 4364 C CA . SER A 1 569 ? -16.055 4.764 34.469 1.00 95.75 569 SER A CA 1
ATOM 4365 C C . SER A 1 569 ? -17.057 3.652 34.137 1.00 95.75 569 SER A C 1
ATOM 4367 O O . SER A 1 569 ? -18.056 3.487 34.836 1.00 95.75 569 SER A O 1
ATOM 4369 N N . GLY A 1 570 ? -16.825 2.907 33.055 1.00 95.69 570 GLY A N 1
ATOM 4370 C CA . GLY A 1 570 ? -17.743 1.869 32.603 1.00 95.69 570 GLY A CA 1
ATOM 4371 C C . GLY A 1 570 ? -17.704 0.566 33.423 1.00 95.69 570 GLY A C 1
ATOM 4372 O O . GLY A 1 570 ? -16.988 0.449 34.424 1.00 95.69 570 GLY A O 1
ATOM 4373 N N . PRO A 1 571 ? -18.506 -0.427 33.002 1.00 96.00 571 PRO A N 1
ATOM 4374 C CA . PRO A 1 571 ? -18.724 -1.684 33.718 1.00 96.00 571 PRO A CA 1
ATOM 4375 C C . PRO A 1 571 ? -17.485 -2.604 33.670 1.00 96.00 571 PRO A C 1
ATOM 4377 O O . PRO A 1 571 ? -17.279 -3.374 32.730 1.00 96.00 571 PRO A O 1
ATOM 4380 N N . ARG A 1 572 ? -16.602 -2.486 34.676 1.00 96.19 572 ARG A N 1
ATOM 4381 C CA . ARG A 1 572 ? -15.298 -3.184 34.713 1.00 96.19 572 ARG A CA 1
ATOM 4382 C C . ARG A 1 572 ? -15.423 -4.708 34.746 1.00 96.19 572 ARG A C 1
ATOM 4384 O O . ARG A 1 572 ? -14.618 -5.377 34.105 1.00 96.19 572 ARG A O 1
ATOM 4391 N N . ALA A 1 573 ? -16.382 -5.246 35.501 1.00 96.81 573 ALA A N 1
ATOM 4392 C CA . ALA A 1 573 ? -16.541 -6.691 35.664 1.00 96.81 573 ALA A CA 1
ATOM 4393 C C . ALA A 1 573 ? -17.001 -7.345 34.353 1.00 96.81 573 ALA A C 1
ATOM 4395 O O . ALA A 1 573 ? -16.449 -8.355 33.925 1.00 96.81 573 ALA A O 1
ATOM 4396 N N . GLU A 1 574 ? -17.941 -6.702 33.671 1.00 97.44 574 GLU A N 1
ATOM 4397 C CA . GLU A 1 574 ? -18.491 -7.123 32.390 1.00 97.44 574 GLU A CA 1
ATOM 4398 C C . GLU A 1 574 ? -17.433 -7.049 31.284 1.00 97.44 574 GLU A C 1
ATOM 4400 O O . GLU A 1 574 ? -17.321 -7.964 30.469 1.00 97.44 574 GLU A O 1
ATOM 4405 N N . LEU A 1 575 ? -16.599 -6.000 31.276 1.00 97.44 575 LEU A N 1
ATOM 4406 C CA . LEU A 1 575 ? -15.473 -5.924 30.344 1.00 97.44 575 LEU A CA 1
ATOM 4407 C C . LEU A 1 575 ? -14.421 -7.004 30.629 1.00 97.44 575 LEU A C 1
ATOM 4409 O O . LEU A 1 575 ? -13.880 -7.588 29.692 1.00 97.44 575 LEU A O 1
ATOM 4413 N N . GLN A 1 576 ? -14.136 -7.299 31.900 1.00 97.62 576 GLN A N 1
ATOM 4414 C CA . GLN A 1 576 ? -13.212 -8.371 32.271 1.00 97.62 576 GLN A CA 1
ATOM 4415 C C . GLN A 1 576 ? -13.700 -9.737 31.776 1.00 97.62 576 GLN A C 1
ATOM 4417 O O . GLN A 1 576 ? -12.919 -10.502 31.208 1.00 97.62 576 GLN A O 1
ATOM 4422 N N . GLU A 1 577 ? -14.988 -10.031 31.958 1.00 97.25 577 GLU A N 1
ATOM 4423 C CA . GLU A 1 577 ? -15.614 -11.255 31.456 1.00 97.25 577 GLU A CA 1
ATOM 4424 C C . GLU A 1 577 ? -15.556 -11.327 29.922 1.00 97.25 577 GLU A C 1
ATOM 4426 O O . GLU A 1 577 ? -15.164 -12.353 29.360 1.00 97.25 577 GLU A O 1
ATOM 4431 N N . LEU A 1 578 ? -15.872 -10.219 29.242 1.00 97.75 578 LEU A N 1
ATOM 4432 C CA . LEU A 1 578 ? -15.815 -10.103 27.786 1.00 97.75 578 LEU A CA 1
ATOM 4433 C C . LEU A 1 578 ? -14.402 -10.368 27.244 1.00 97.75 578 LEU A C 1
ATOM 4435 O O . LEU A 1 578 ? -14.246 -11.149 26.306 1.00 97.75 578 LEU A O 1
ATOM 4439 N N . LEU A 1 579 ? -13.373 -9.763 27.844 1.00 97.56 579 LEU A N 1
ATOM 4440 C CA . LEU A 1 579 ? -11.974 -9.971 27.460 1.00 97.56 579 LEU A CA 1
ATOM 4441 C C . LEU A 1 579 ? -11.524 -11.413 27.704 1.00 97.56 579 LEU A C 1
ATOM 4443 O O . LEU A 1 579 ? -10.900 -12.011 26.829 1.00 97.56 579 LEU A O 1
ATOM 4447 N N . GLY A 1 580 ? -11.876 -11.990 28.858 1.00 96.88 580 GLY A N 1
ATOM 4448 C CA . GLY A 1 580 ? -11.553 -13.379 29.185 1.00 96.88 580 GLY A CA 1
ATOM 4449 C C . GLY A 1 580 ? -12.165 -14.368 28.195 1.00 96.88 580 GLY A C 1
ATOM 4450 O O . GLY A 1 580 ? -11.509 -15.324 27.784 1.00 96.88 580 GLY A O 1
ATOM 4451 N N . TRP A 1 581 ? -13.397 -14.109 27.755 1.00 96.88 581 TRP A N 1
ATOM 4452 C CA . TRP A 1 581 ? -14.031 -14.887 26.699 1.00 96.88 581 TRP A CA 1
ATOM 4453 C C . TRP A 1 581 ? -13.331 -14.689 25.344 1.00 96.88 581 TRP A C 1
ATOM 4455 O O . TRP A 1 581 ? -12.912 -15.668 24.726 1.00 96.88 581 TRP A O 1
ATOM 4465 N N . LEU A 1 582 ? -13.157 -13.447 24.884 1.00 97.31 582 LEU A N 1
ATOM 4466 C CA . LEU A 1 582 ? -12.610 -13.157 23.553 1.00 97.31 582 LEU A CA 1
ATOM 4467 C C . LEU A 1 582 ? -11.151 -13.594 23.379 1.00 97.31 582 LEU A C 1
ATOM 4469 O O . LEU A 1 582 ? -10.778 -13.989 22.274 1.00 97.31 582 LEU A O 1
ATOM 4473 N N . ALA A 1 583 ? -10.343 -13.591 24.442 1.00 93.25 583 ALA A N 1
ATOM 4474 C CA . ALA A 1 583 ? -8.956 -14.060 24.407 1.00 93.25 583 ALA A CA 1
ATOM 4475 C C . ALA A 1 583 ? -8.821 -15.523 23.933 1.00 93.25 583 ALA A C 1
ATOM 4477 O O . ALA A 1 583 ? -7.786 -15.907 23.394 1.00 93.25 583 ALA A O 1
ATOM 4478 N N . GLY A 1 584 ? -9.871 -16.340 24.088 1.00 92.44 584 GLY A N 1
ATOM 4479 C CA . GLY A 1 584 ? -9.919 -17.707 23.558 1.00 92.44 584 GLY A CA 1
ATOM 4480 C C . GLY A 1 584 ? -10.302 -17.810 22.076 1.00 92.44 584 GLY A C 1
ATOM 4481 O O . GLY A 1 584 ? -10.175 -18.885 21.489 1.00 92.44 584 GLY A O 1
ATOM 4482 N N . HIS A 1 585 ? -10.773 -16.724 21.459 1.00 95.81 585 HIS A N 1
ATOM 4483 C CA . HIS A 1 585 ? -11.340 -16.731 20.107 1.00 95.81 585 HIS A CA 1
ATOM 4484 C C . HIS A 1 585 ? -10.566 -15.889 19.095 1.00 95.81 585 HIS A C 1
ATOM 4486 O O . HIS A 1 585 ? -10.614 -16.208 17.907 1.00 95.81 585 HIS A O 1
ATOM 4492 N N . VAL A 1 586 ? -9.855 -14.848 19.531 1.00 97.00 586 VAL A N 1
ATOM 4493 C CA . VAL A 1 586 ? -9.103 -13.932 18.660 1.00 97.00 586 VAL A CA 1
ATOM 4494 C C . VAL A 1 586 ? -7.721 -13.624 19.225 1.00 97.00 586 VAL A C 1
ATOM 4496 O O . VAL A 1 586 ? -7.478 -13.799 20.413 1.00 97.00 586 VAL A O 1
ATOM 4499 N N . ASP A 1 587 ? -6.812 -13.168 18.363 1.00 94.69 587 ASP A N 1
ATOM 4500 C CA . ASP A 1 587 ? -5.448 -12.774 18.748 1.00 94.69 587 ASP A CA 1
ATOM 4501 C C . ASP A 1 587 ? -5.132 -11.302 18.438 1.00 94.69 587 ASP A C 1
ATOM 4503 O O . ASP A 1 587 ? -4.024 -10.841 18.694 1.00 94.69 587 ASP A O 1
ATOM 4507 N N . ARG A 1 588 ? -6.112 -10.532 17.945 1.00 94.75 588 ARG A N 1
ATOM 4508 C CA . ARG A 1 588 ? -5.958 -9.101 17.678 1.00 94.75 588 ARG A CA 1
ATOM 4509 C C . ARG A 1 588 ? -7.179 -8.302 18.129 1.00 94.75 588 ARG A C 1
ATOM 4511 O O . ARG A 1 588 ? -8.293 -8.570 17.673 1.00 94.75 588 ARG A O 1
ATOM 4518 N N . PHE A 1 589 ? -6.915 -7.264 18.924 1.00 96.12 589 PHE A N 1
ATOM 4519 C CA . PHE A 1 589 ? -7.894 -6.286 19.397 1.00 96.12 589 PHE A CA 1
ATOM 4520 C C . PHE A 1 589 ? -7.573 -4.868 18.909 1.00 96.12 589 PHE A C 1
ATOM 4522 O O . PHE A 1 589 ? -6.407 -4.467 18.857 1.00 96.12 589 PHE A O 1
ATOM 4529 N N . VAL A 1 590 ? -8.620 -4.100 18.616 1.00 98.06 590 VAL A N 1
ATOM 4530 C CA . VAL A 1 590 ? -8.600 -2.631 18.649 1.00 98.06 590 VAL A CA 1
ATOM 4531 C C . VAL A 1 590 ? -9.644 -2.189 19.671 1.00 98.06 590 VAL A C 1
ATOM 4533 O O . VAL A 1 590 ? -10.774 -2.675 19.653 1.00 98.06 590 VAL A O 1
ATOM 4536 N N . LEU A 1 591 ? -9.236 -1.338 20.607 1.00 98.56 591 LEU A N 1
ATOM 4537 C CA . LEU A 1 591 ? -10.086 -0.783 21.652 1.00 98.56 591 LEU A CA 1
ATOM 4538 C C . LEU A 1 591 ? -10.625 0.573 21.204 1.00 98.56 591 LEU A C 1
ATOM 4540 O O . LEU A 1 591 ? -9.838 1.482 20.956 1.00 98.56 591 LEU A O 1
ATOM 4544 N N . ASP A 1 592 ? -11.944 0.728 21.236 1.00 98.44 592 ASP A N 1
ATOM 4545 C CA . ASP A 1 592 ? -12.644 1.948 20.850 1.00 98.44 592 ASP A CA 1
ATOM 4546 C C . ASP A 1 592 ? -13.381 2.555 22.044 1.00 98.44 592 ASP A C 1
ATOM 4548 O O . ASP A 1 592 ? -14.164 1.870 22.701 1.00 98.44 592 ASP A O 1
ATOM 4552 N N . PHE A 1 593 ? -13.230 3.850 22.293 1.00 98.12 593 PHE A N 1
ATOM 4553 C CA . PHE A 1 593 ? -14.000 4.564 23.318 1.00 98.12 593 PHE A CA 1
ATOM 4554 C C . PHE A 1 593 ? -14.134 6.045 22.976 1.00 98.12 593 PHE A C 1
ATOM 4556 O O . PHE A 1 593 ? -13.361 6.581 22.191 1.00 98.12 593 PHE A O 1
ATOM 4563 N N . ASP A 1 594 ? -15.130 6.718 23.546 1.00 97.75 594 ASP A N 1
ATOM 4564 C CA . ASP A 1 594 ? -15.352 8.144 23.298 1.00 97.75 594 ASP A CA 1
ATOM 4565 C C . ASP A 1 594 ? -14.740 9.001 24.410 1.00 97.75 594 ASP A C 1
ATOM 4567 O O . ASP A 1 594 ? -14.929 8.742 25.601 1.00 97.75 594 ASP A O 1
ATOM 4571 N N . VAL A 1 595 ? -14.024 10.049 24.011 1.00 98.12 595 VAL A N 1
ATOM 4572 C CA . VAL A 1 595 ? -13.338 10.993 24.895 1.00 98.12 595 VAL A CA 1
ATOM 4573 C C . VAL A 1 595 ? -13.983 12.366 24.748 1.00 98.12 595 VAL A C 1
ATOM 4575 O O . VAL A 1 595 ? -13.906 12.969 23.681 1.00 98.12 595 VAL A O 1
ATOM 4578 N N . GLY A 1 596 ? -14.623 12.856 25.809 1.00 96.12 596 GLY A N 1
ATOM 4579 C CA . GLY A 1 596 ? -15.087 14.243 25.931 1.00 96.12 596 GLY A CA 1
ATOM 4580 C C . GLY A 1 596 ? -14.404 14.936 27.110 1.00 96.12 596 GLY A C 1
ATOM 4581 O O . GLY A 1 596 ? -13.246 14.648 27.419 1.00 96.12 596 GLY A O 1
ATOM 4582 N N . ALA A 1 597 ? -15.152 15.755 27.857 1.00 95.31 597 ALA A N 1
ATOM 4583 C CA . ALA A 1 597 ? -14.718 16.277 29.163 1.00 95.31 597 ALA A CA 1
ATOM 4584 C C . ALA A 1 597 ? -14.379 15.165 30.182 1.00 95.31 597 ALA A C 1
ATOM 4586 O O . ALA A 1 597 ? -13.578 15.372 31.093 1.00 95.31 597 ALA A O 1
ATOM 4587 N N . HIS A 1 598 ? -14.943 13.972 29.982 1.00 96.44 598 HIS A N 1
ATOM 4588 C CA . HIS A 1 598 ? -14.554 12.721 30.627 1.00 96.44 598 HIS A CA 1
ATOM 4589 C C . HIS A 1 598 ? -14.556 11.590 29.588 1.00 96.44 598 HIS A C 1
ATOM 4591 O O . HIS A 1 598 ? -15.198 11.707 28.539 1.00 96.44 598 HIS A O 1
ATOM 4597 N N . VAL A 1 599 ? -13.866 10.485 29.881 1.00 97.44 599 VAL A N 1
ATOM 4598 C CA . VAL A 1 599 ? -13.961 9.258 29.077 1.00 97.44 599 VAL A CA 1
ATOM 4599 C C . VAL A 1 599 ? -15.335 8.619 29.293 1.00 97.44 599 VAL A C 1
ATOM 4601 O O . VAL A 1 599 ? -15.733 8.345 30.428 1.00 97.44 599 VAL A O 1
ATOM 4604 N N . LEU A 1 600 ? -16.075 8.398 28.205 1.00 96.38 600 LEU A N 1
ATOM 4605 C CA . LEU A 1 600 ? -17.436 7.870 28.254 1.00 96.38 600 LEU A CA 1
ATOM 4606 C C . LEU A 1 600 ? -17.455 6.364 28.570 1.00 96.38 600 LEU A C 1
ATOM 4608 O O . LEU A 1 600 ? -16.521 5.643 28.228 1.00 96.38 600 LEU A O 1
ATOM 4612 N N . PRO A 1 601 ? -18.529 5.854 29.203 1.00 96.38 601 PRO A N 1
ATOM 4613 C CA . PRO A 1 601 ? -18.553 4.489 29.730 1.00 96.38 601 PRO A CA 1
ATOM 4614 C C . PRO A 1 601 ? -18.637 3.390 28.659 1.00 96.38 601 PRO A C 1
ATOM 4616 O O . PRO A 1 601 ? -18.338 2.240 28.964 1.00 96.38 601 PRO A O 1
ATOM 4619 N N . THR A 1 602 ? -19.030 3.706 27.422 1.00 97.00 602 THR A N 1
ATOM 4620 C CA . THR A 1 602 ? -19.141 2.705 26.346 1.00 97.00 602 THR A CA 1
ATOM 4621 C C . THR A 1 602 ? -17.776 2.396 25.742 1.00 97.00 602 THR A C 1
ATOM 4623 O O . THR A 1 602 ? -17.052 3.315 25.361 1.00 97.00 602 THR A O 1
ATOM 4626 N N . VAL A 1 603 ? -17.470 1.106 25.590 1.00 97.88 603 VAL A N 1
ATOM 4627 C CA . VAL A 1 603 ? -16.267 0.624 24.894 1.00 97.88 603 VAL A CA 1
ATOM 4628 C C . VAL A 1 603 ? -16.637 -0.324 23.758 1.00 97.88 603 VAL A C 1
ATOM 4630 O O . VAL A 1 603 ? -17.633 -1.041 23.834 1.00 97.88 603 VAL A O 1
ATOM 4633 N N . GLY A 1 604 ? -15.839 -0.327 22.698 1.00 98.31 604 GLY A N 1
ATOM 4634 C CA . GLY A 1 604 ? -15.899 -1.278 21.596 1.00 98.31 604 GLY A CA 1
ATOM 4635 C C . GLY A 1 604 ? -14.609 -2.084 21.505 1.00 98.31 604 GLY A C 1
ATOM 4636 O O . GLY A 1 604 ? -13.532 -1.553 21.757 1.00 98.31 604 GLY A O 1
ATOM 4637 N N . LEU A 1 605 ? -14.721 -3.357 21.141 1.00 98.56 605 LEU A N 1
ATOM 4638 C CA . LEU A 1 605 ? -13.590 -4.231 20.846 1.00 98.56 605 LEU A CA 1
ATOM 4639 C C . LEU A 1 605 ? -13.705 -4.726 19.407 1.00 98.56 605 LEU A C 1
ATOM 4641 O O . LEU A 1 605 ? -14.563 -5.563 19.108 1.00 98.56 605 LEU A O 1
ATOM 4645 N N . GLU A 1 606 ? -12.847 -4.235 18.517 1.00 98.44 606 GLU A N 1
ATOM 4646 C CA . GLU A 1 606 ? -12.685 -4.809 17.182 1.00 98.44 606 GLU A CA 1
ATOM 4647 C C . GLU A 1 606 ? -11.839 -6.080 17.275 1.00 98.44 606 GLU A C 1
ATOM 4649 O O . GLU A 1 606 ? -10.657 -6.054 17.615 1.00 98.44 606 GLU A O 1
ATOM 4654 N N . CYS A 1 607 ? -12.457 -7.208 16.960 1.00 98.31 607 CYS A N 1
ATOM 4655 C CA . CYS A 1 607 ? -11.910 -8.545 17.096 1.00 98.31 607 CYS A CA 1
ATOM 4656 C C . CYS A 1 607 ? -11.534 -9.091 15.716 1.00 98.31 607 CYS A C 1
ATOM 4658 O O . CYS A 1 607 ? -12.361 -9.149 14.800 1.00 98.31 607 CYS A O 1
ATOM 4660 N N . SER A 1 608 ? -10.271 -9.482 15.555 1.00 97.25 608 SER A N 1
ATOM 4661 C CA . SER A 1 608 ? -9.727 -9.982 14.287 1.00 97.25 608 SER A CA 1
ATOM 4662 C C . SER A 1 608 ? -8.530 -10.909 14.515 1.00 97.25 608 SER A C 1
ATOM 4664 O O . SER A 1 608 ? -8.192 -11.234 15.652 1.00 97.25 608 SER A O 1
ATOM 4666 N N . PHE A 1 609 ? -7.881 -11.331 13.427 1.00 94.56 609 PHE A N 1
ATOM 4667 C CA . PHE A 1 609 ? -6.707 -12.201 13.477 1.00 94.56 609 PHE A CA 1
ATOM 4668 C C . PHE A 1 609 ? -5.468 -11.523 12.890 1.00 94.56 609 PHE A C 1
ATOM 4670 O O . PHE A 1 609 ? -5.556 -10.776 11.905 1.00 94.56 609 PHE A O 1
ATOM 4677 N N . HIS A 1 610 ? -4.296 -11.812 13.452 1.00 88.00 610 HIS A N 1
ATOM 4678 C CA . HIS A 1 610 ? -3.014 -11.342 12.935 1.00 88.00 610 HIS A CA 1
ATOM 4679 C C . HIS A 1 610 ? -2.839 -11.668 11.446 1.00 88.00 610 HIS A C 1
ATOM 4681 O O . HIS A 1 610 ? -3.190 -12.743 10.955 1.00 88.00 610 HIS A O 1
ATOM 4687 N N . GLY A 1 611 ? -2.289 -10.709 10.700 1.00 79.69 611 GLY A N 1
ATOM 4688 C CA . GLY A 1 611 ? -2.162 -10.806 9.244 1.00 79.69 611 GLY A CA 1
ATOM 4689 C C . GLY A 1 611 ? -3.484 -10.664 8.481 1.00 79.69 611 GLY A C 1
ATOM 4690 O O . GLY A 1 611 ? -3.494 -10.888 7.275 1.00 79.69 611 GLY A O 1
ATOM 4691 N N . ARG A 1 612 ? -4.588 -10.290 9.154 1.00 85.75 612 ARG A N 1
ATOM 4692 C CA . ARG A 1 612 ? -5.916 -10.066 8.548 1.00 85.75 612 ARG A CA 1
ATOM 4693 C C . ARG A 1 612 ? -6.405 -11.280 7.743 1.00 85.75 612 ARG A C 1
ATOM 4695 O O . ARG A 1 612 ? -6.971 -11.141 6.654 1.00 85.75 612 ARG A O 1
ATOM 4702 N N . ARG A 1 613 ? -6.137 -12.482 8.266 1.00 85.75 613 ARG A N 1
ATOM 4703 C CA . ARG A 1 613 ? -6.483 -13.750 7.612 1.00 85.75 613 ARG A CA 1
ATOM 4704 C C . ARG A 1 613 ? -7.991 -13.851 7.394 1.00 85.75 613 ARG A C 1
ATOM 4706 O O . ARG A 1 613 ? -8.781 -13.532 8.279 1.00 85.75 613 ARG A O 1
ATOM 4713 N N . GLN A 1 614 ? -8.368 -14.303 6.204 1.00 94.88 614 GLN A N 1
ATOM 4714 C CA . GLN A 1 614 ? -9.762 -14.462 5.796 1.00 94.88 614 GLN A CA 1
ATOM 4715 C C . GLN A 1 614 ? -10.317 -15.831 6.239 1.00 94.88 614 GLN A C 1
ATOM 4717 O O . GLN A 1 614 ? -9.523 -16.747 6.456 1.00 94.88 614 GLN A O 1
ATOM 4722 N N . PRO A 1 615 ? -11.648 -16.008 6.343 1.00 96.88 615 PRO A N 1
ATOM 4723 C CA . PRO A 1 615 ? -12.306 -17.250 6.770 1.00 96.88 615 PRO A CA 1
ATOM 4724 C C . PRO A 1 615 ? -11.785 -18.541 6.128 1.00 96.88 615 PRO A C 1
ATOM 4726 O O . PRO A 1 615 ? -11.637 -19.546 6.816 1.00 96.88 615 PRO A O 1
ATOM 4729 N N . SER A 1 616 ? -11.427 -18.520 4.840 1.00 89.25 616 SER A N 1
ATOM 4730 C CA . SER A 1 616 ? -10.869 -19.691 4.146 1.00 89.25 616 SER A CA 1
ATOM 4731 C C . SER A 1 616 ? -9.487 -20.127 4.656 1.00 89.25 616 SER A C 1
ATOM 4733 O O . SER A 1 616 ? -9.089 -21.268 4.441 1.00 89.25 616 SER A O 1
ATOM 4735 N N . ALA A 1 617 ? -8.747 -19.226 5.304 1.00 86.56 617 ALA A N 1
ATOM 4736 C CA . ALA A 1 617 ? -7.405 -19.450 5.842 1.00 86.56 617 ALA A CA 1
ATOM 4737 C C . ALA A 1 617 ? -7.347 -19.385 7.382 1.00 86.56 617 ALA A C 1
ATOM 4739 O O . ALA A 1 617 ? -6.293 -19.627 7.966 1.00 86.56 617 ALA A O 1
ATOM 4740 N N . GLU A 1 618 ? -8.452 -19.032 8.041 1.00 96.06 618 GLU A N 1
ATOM 4741 C CA . GLU A 1 618 ? -8.541 -18.881 9.491 1.00 96.06 618 GLU A CA 1
ATOM 4742 C C . GLU A 1 618 ? -9.902 -19.401 9.985 1.00 96.06 618 GLU A C 1
ATOM 4744 O O . GLU A 1 618 ? -10.871 -18.640 10.070 1.00 96.06 618 GLU A O 1
ATOM 4749 N N . PRO A 1 619 ? -10.004 -20.708 10.298 1.00 96.25 619 PRO A N 1
ATOM 4750 C CA . PRO A 1 619 ? -11.271 -21.349 10.653 1.00 96.25 619 PRO A CA 1
ATOM 4751 C C . PRO A 1 619 ? -11.855 -20.845 11.979 1.00 96.25 619 PRO A C 1
ATOM 4753 O O . PRO A 1 619 ? -13.049 -21.024 12.229 1.00 96.25 619 PRO A O 1
ATOM 4756 N N . ARG A 1 620 ? -11.054 -20.172 12.820 1.00 97.94 620 ARG A N 1
ATOM 4757 C CA . ARG A 1 620 ? -11.533 -19.540 14.059 1.00 97.94 620 ARG A CA 1
ATOM 4758 C C . ARG A 1 620 ? -12.605 -18.473 13.809 1.00 97.94 620 ARG A C 1
ATOM 4760 O O . ARG A 1 620 ? -13.422 -18.250 14.697 1.00 97.94 620 ARG A O 1
ATOM 4767 N N . TRP A 1 621 ? -12.683 -17.888 12.606 1.00 98.44 621 TRP A N 1
ATOM 4768 C CA . TRP A 1 621 ? -13.802 -17.017 12.217 1.00 98.44 621 TRP A CA 1
ATOM 4769 C C . TRP A 1 621 ? -15.163 -17.696 12.391 1.00 98.44 621 TRP A C 1
ATOM 4771 O O . TRP A 1 621 ? -16.068 -17.114 12.986 1.00 98.44 621 TRP A O 1
ATOM 4781 N N . ALA A 1 622 ? -15.300 -18.931 11.900 1.00 98.44 622 ALA A N 1
ATOM 4782 C CA . ALA A 1 622 ? -16.551 -19.679 11.995 1.00 98.44 622 ALA A CA 1
ATOM 4783 C C . ALA A 1 622 ? -16.897 -20.006 13.452 1.00 98.44 622 ALA A C 1
ATOM 4785 O O . ALA A 1 622 ? -18.049 -19.873 13.853 1.00 98.44 622 ALA A O 1
ATOM 4786 N N . VAL A 1 623 ? -15.891 -20.357 14.261 1.00 98.38 623 VAL A N 1
ATOM 4787 C CA . VAL A 1 623 ? -16.065 -20.645 15.693 1.00 98.38 623 VAL A CA 1
ATOM 4788 C C . VAL A 1 623 ? -16.553 -19.412 16.457 1.00 98.38 623 VAL A C 1
ATOM 4790 O O . VAL A 1 623 ? -17.491 -19.512 17.244 1.00 98.38 623 VAL A O 1
ATOM 4793 N N . LEU A 1 624 ? -15.945 -18.245 16.222 1.00 98.56 624 LEU A N 1
ATOM 4794 C CA . LEU A 1 624 ? -16.353 -16.991 16.859 1.00 98.56 624 LEU A CA 1
ATOM 4795 C C . LEU A 1 624 ? -17.773 -16.579 16.450 1.00 98.56 624 LEU A C 1
ATOM 4797 O O . LEU A 1 624 ? -18.578 -16.211 17.300 1.00 98.56 624 LEU A O 1
ATOM 4801 N N . LEU A 1 625 ? -18.100 -16.649 15.159 1.00 98.75 625 LEU A N 1
ATOM 4802 C CA . LEU A 1 625 ? -19.433 -16.298 14.674 1.00 98.75 625 LEU A CA 1
ATOM 4803 C C . LEU A 1 625 ? -20.509 -17.270 15.196 1.00 98.75 625 LEU A C 1
ATOM 4805 O O . LEU A 1 625 ? -21.590 -16.824 15.568 1.00 98.75 625 LEU A O 1
ATOM 4809 N N . GLU A 1 626 ? -20.215 -18.568 15.309 1.00 98.69 626 GLU A N 1
ATOM 4810 C CA . GLU A 1 626 ? -21.114 -19.549 15.938 1.00 98.69 626 GLU A CA 1
ATOM 4811 C C . GLU A 1 626 ? -21.366 -19.242 17.420 1.00 98.69 626 GLU A C 1
ATOM 4813 O O . GLU A 1 626 ? -22.492 -19.328 17.912 1.00 98.69 626 GLU A O 1
ATOM 4818 N N . GLU A 1 627 ? -20.323 -18.844 18.145 1.00 98.44 627 GLU A N 1
ATOM 4819 C CA . GLU A 1 627 ? -20.437 -18.406 19.535 1.00 98.44 627 GLU A CA 1
ATOM 4820 C C . GLU A 1 627 ? -21.325 -17.162 19.668 1.00 98.44 627 GLU A C 1
ATOM 4822 O O . GLU A 1 627 ? -22.184 -17.115 20.550 1.00 98.44 627 GLU A O 1
ATOM 4827 N N . LEU A 1 628 ? -21.179 -16.183 18.768 1.00 98.62 628 LEU A N 1
ATOM 4828 C CA . LEU A 1 628 ? -22.053 -15.008 18.731 1.00 98.62 628 LEU A CA 1
ATOM 4829 C C . LEU A 1 628 ? -23.512 -15.393 18.479 1.00 98.62 628 LEU A C 1
ATOM 4831 O O . LEU A 1 628 ? -24.401 -14.840 19.127 1.00 98.62 628 LEU A O 1
ATOM 4835 N N . VAL A 1 629 ? -23.771 -16.357 17.593 1.00 98.69 629 VAL A N 1
ATOM 4836 C CA . VAL A 1 629 ? -25.127 -16.868 17.356 1.00 98.69 629 VAL A CA 1
ATOM 4837 C C . VAL A 1 629 ? -25.699 -17.512 18.616 1.00 98.69 629 VAL A C 1
ATOM 4839 O O . VAL A 1 629 ? -26.805 -17.174 19.034 1.00 98.69 629 VAL A O 1
ATOM 4842 N N . ARG A 1 630 ? -24.932 -18.375 19.289 1.00 98.38 630 ARG A N 1
ATOM 4843 C CA . ARG A 1 630 ? -25.386 -19.042 20.520 1.00 98.38 630 ARG A CA 1
ATOM 4844 C C . ARG A 1 630 ? -25.701 -18.062 21.653 1.00 98.38 630 ARG A C 1
ATOM 4846 O O . ARG A 1 630 ? -26.547 -18.353 22.493 1.00 98.38 630 ARG A O 1
ATOM 4853 N N . ARG A 1 631 ? -25.024 -16.911 21.674 1.00 97.62 631 ARG A N 1
ATOM 4854 C CA . ARG A 1 631 ? -25.258 -15.810 22.623 1.00 97.62 631 ARG A CA 1
ATOM 4855 C C . ARG A 1 631 ? -26.394 -14.868 22.210 1.00 97.62 631 ARG A C 1
ATOM 4857 O O . ARG A 1 631 ? -26.657 -13.910 22.925 1.00 97.62 631 ARG A O 1
ATOM 4864 N N . GLY A 1 632 ? -27.045 -15.098 21.068 1.00 97.94 632 GLY A N 1
ATOM 4865 C CA . GLY A 1 632 ? -28.083 -14.208 20.537 1.00 97.94 632 GLY A CA 1
ATOM 4866 C C . GLY A 1 632 ? -27.547 -12.880 19.988 1.00 97.94 632 GLY A C 1
ATOM 4867 O O . GLY A 1 632 ? -28.320 -11.958 19.749 1.00 97.94 632 GLY A O 1
ATOM 4868 N N . LEU A 1 633 ? -26.232 -12.772 19.773 1.00 98.31 633 LEU A N 1
ATOM 4869 C CA . LEU A 1 633 ? -25.565 -11.576 19.248 1.00 98.31 633 LEU A CA 1
ATOM 4870 C C . LEU A 1 633 ? -25.448 -11.591 17.718 1.00 98.31 633 LEU A C 1
ATOM 4872 O O . LEU A 1 633 ? -25.063 -10.588 17.122 1.00 98.31 633 LEU A O 1
ATOM 4876 N N . CYS A 1 634 ? -25.757 -12.714 17.069 1.00 98.62 634 CYS A N 1
ATOM 4877 C CA . CYS A 1 634 ? -25.718 -12.864 15.619 1.00 98.62 634 CYS A CA 1
ATOM 4878 C C . CYS A 1 634 ? -26.873 -13.745 15.129 1.00 98.62 634 CYS A C 1
ATOM 4880 O O . CYS A 1 634 ? -27.190 -14.761 15.741 1.00 98.62 634 CYS A O 1
ATOM 4882 N N . GLN A 1 635 ? -27.498 -13.368 14.015 1.00 98.50 635 GLN A N 1
ATOM 4883 C CA . GLN A 1 635 ? -28.447 -14.223 13.304 1.00 98.50 635 GLN A CA 1
ATOM 4884 C C . GLN A 1 635 ? -27.704 -15.294 12.493 1.00 98.50 635 GLN A C 1
ATOM 4886 O O . GLN A 1 635 ? -26.676 -15.001 11.878 1.00 98.50 635 GLN A O 1
ATOM 4891 N N . HIS A 1 636 ? -28.255 -16.510 12.423 1.00 98.44 636 HIS A N 1
ATOM 4892 C CA . HIS A 1 636 ? -27.675 -17.616 11.645 1.00 98.44 636 HIS A CA 1
ATOM 4893 C C . HIS A 1 636 ? -27.393 -17.221 10.184 1.00 98.44 636 HIS A C 1
ATOM 4895 O O . HIS A 1 636 ? -26.297 -17.442 9.678 1.00 98.44 636 HIS A O 1
ATOM 4901 N N . ASP A 1 637 ? -28.331 -16.538 9.529 1.00 98.19 637 ASP A N 1
ATOM 4902 C CA . ASP A 1 637 ? -28.171 -16.160 8.121 1.00 98.19 637 ASP A CA 1
ATOM 4903 C C . ASP A 1 637 ? -27.095 -15.077 7.911 1.00 98.19 637 ASP A C 1
ATOM 4905 O O . ASP A 1 637 ? -26.463 -15.011 6.854 1.00 98.19 637 ASP A O 1
ATOM 4909 N N . LYS A 1 638 ? -26.846 -14.228 8.922 1.00 98.44 638 LYS A N 1
ATOM 4910 C CA . LYS A 1 638 ? -25.768 -13.223 8.889 1.00 98.44 638 LYS A CA 1
ATOM 4911 C C . LYS A 1 638 ? -24.400 -13.861 9.132 1.00 98.44 638 LYS A C 1
ATOM 4913 O O . LYS A 1 638 ? -23.438 -13.486 8.463 1.00 98.44 638 LYS A O 1
ATOM 4918 N N . ARG A 1 639 ? -24.320 -14.858 10.024 1.00 98.50 639 ARG A N 1
ATOM 4919 C CA . ARG A 1 639 ? -23.136 -15.715 10.230 1.00 98.50 639 ARG A CA 1
ATOM 4920 C C . ARG A 1 639 ? -22.679 -16.313 8.899 1.00 98.50 639 ARG A C 1
ATOM 4922 O O . ARG A 1 639 ? -21.527 -16.139 8.501 1.00 98.50 639 ARG A O 1
ATOM 4929 N N . ASP A 1 640 ? -23.603 -16.961 8.195 1.00 98.62 640 ASP A N 1
ATOM 4930 C CA . ASP A 1 640 ? -23.314 -17.661 6.941 1.00 98.62 640 ASP A CA 1
ATOM 4931 C C . ASP A 1 640 ? -22.927 -16.690 5.825 1.00 98.62 640 ASP A C 1
ATOM 4933 O O . ASP A 1 640 ? -21.948 -16.916 5.110 1.00 98.62 640 ASP A O 1
ATOM 4937 N N . ALA A 1 641 ? -23.625 -15.558 5.726 1.00 98.31 641 ALA A N 1
ATOM 4938 C CA . ALA A 1 641 ? -23.316 -14.529 4.743 1.00 98.31 641 ALA A CA 1
ATOM 4939 C C . ALA A 1 641 ? -21.928 -13.895 4.943 1.00 98.31 641 ALA A C 1
ATOM 4941 O O . ALA A 1 641 ? -21.211 -13.689 3.963 1.00 98.31 641 ALA A O 1
ATOM 4942 N N . LEU A 1 642 ? -21.509 -13.620 6.185 1.00 98.50 642 LEU A N 1
ATOM 4943 C CA . LEU A 1 642 ? -20.172 -13.078 6.462 1.00 98.50 642 LEU A CA 1
ATOM 4944 C C . LEU A 1 642 ? -19.056 -14.078 6.149 1.00 98.50 642 LEU A C 1
ATOM 4946 O O . LEU A 1 642 ? -18.003 -13.675 5.660 1.00 98.50 642 LEU A O 1
ATOM 4950 N N . LEU A 1 643 ? -19.273 -15.371 6.406 1.00 98.50 643 LEU A N 1
ATOM 4951 C CA . LEU A 1 643 ? -18.301 -16.417 6.073 1.00 98.50 643 LEU A CA 1
ATOM 4952 C C . LEU A 1 643 ? -18.172 -16.629 4.558 1.00 98.50 643 LEU A C 1
ATOM 4954 O O . LEU A 1 643 ? -17.082 -16.946 4.083 1.00 98.50 643 LEU A O 1
ATOM 4958 N N . ALA A 1 644 ? -19.258 -16.428 3.807 1.00 97.69 644 ALA A N 1
ATOM 4959 C CA . ALA A 1 644 ? -19.296 -16.572 2.352 1.00 97.69 644 ALA A CA 1
ATOM 4960 C C . ALA A 1 644 ? -18.873 -15.308 1.579 1.00 97.69 644 ALA A C 1
ATOM 4962 O O . ALA A 1 644 ? -18.592 -15.384 0.381 1.00 97.69 644 ALA A O 1
ATOM 4963 N N . TRP A 1 645 ? -18.844 -14.142 2.230 1.00 97.31 645 TRP A N 1
ATOM 4964 C CA . TRP A 1 645 ? -18.507 -12.870 1.587 1.00 97.31 645 TRP A CA 1
ATOM 4965 C C . TRP A 1 645 ? -17.096 -12.825 0.967 1.00 97.31 645 TRP A C 1
ATOM 4967 O O . TRP A 1 645 ? -16.974 -12.350 -0.167 1.00 97.31 645 TRP A O 1
ATOM 4977 N N . PRO A 1 646 ? -16.023 -13.280 1.645 1.00 96.56 646 PRO A N 1
ATOM 4978 C CA . PRO A 1 646 ? -14.666 -13.079 1.154 1.00 96.56 646 PRO A CA 1
ATOM 4979 C C . PRO A 1 646 ? -14.377 -13.792 -0.169 1.00 96.56 646 PRO A C 1
ATOM 4981 O O . PRO A 1 646 ? -14.841 -14.901 -0.423 1.00 96.56 646 PRO A O 1
ATOM 4984 N N . GLY A 1 647 ? -13.567 -13.160 -1.016 1.00 89.56 647 GLY A N 1
ATOM 4985 C CA . GLY A 1 647 ? -13.150 -13.707 -2.304 1.00 89.56 647 GLY A CA 1
ATOM 4986 C C . GLY A 1 647 ? -13.033 -12.645 -3.388 1.00 89.56 647 GLY A C 1
ATOM 4987 O O . GLY A 1 647 ? -13.328 -11.473 -3.183 1.00 89.56 647 GLY A O 1
ATOM 4988 N N . GLN A 1 648 ? -12.630 -13.061 -4.582 1.00 88.75 648 GLN A N 1
ATOM 4989 C CA . GLN A 1 648 ? -12.420 -12.140 -5.695 1.00 88.75 648 GLN A CA 1
ATOM 4990 C C . GLN A 1 648 ? -13.631 -12.097 -6.620 1.00 88.75 648 GLN A C 1
ATOM 4992 O O . GLN A 1 648 ? -14.275 -13.119 -6.867 1.00 88.75 648 GLN A O 1
ATOM 4997 N N . SER A 1 649 ? -13.937 -10.922 -7.164 1.00 89.38 649 SER A N 1
ATOM 4998 C CA . SER A 1 649 ? -15.031 -10.773 -8.123 1.00 89.38 649 SER A CA 1
ATOM 4999 C C . SER A 1 649 ? -14.695 -9.753 -9.211 1.00 89.38 649 SER A C 1
ATOM 5001 O O . SER A 1 649 ? -14.151 -8.688 -8.902 1.00 89.38 649 SER A O 1
ATOM 5003 N N . PRO A 1 650 ? -14.978 -10.066 -10.488 1.00 86.44 650 PRO A N 1
ATOM 5004 C CA . PRO A 1 650 ? -14.960 -9.063 -11.539 1.00 86.44 650 PRO A CA 1
ATOM 5005 C C . PRO A 1 650 ? -16.149 -8.113 -11.363 1.00 86.44 650 PRO A C 1
ATOM 5007 O O . PRO A 1 650 ? -17.187 -8.489 -10.821 1.00 86.44 650 PRO A O 1
ATOM 5010 N N . CYS A 1 651 ? -15.993 -6.890 -11.843 1.00 89.38 651 CYS A N 1
ATOM 5011 C CA . CYS A 1 651 ? -17.008 -5.852 -11.816 1.00 89.38 651 CYS A CA 1
ATOM 5012 C C . CYS A 1 651 ? -16.942 -5.097 -13.139 1.00 89.38 651 CYS A C 1
ATOM 5014 O O . CYS A 1 651 ? -15.859 -4.705 -13.562 1.00 89.38 651 CYS A O 1
ATOM 5016 N N . VAL A 1 652 ? -18.080 -4.919 -13.802 1.00 87.44 652 VAL A N 1
ATOM 5017 C CA . VAL A 1 652 ? -18.167 -4.157 -15.050 1.00 87.44 652 VAL A CA 1
ATOM 5018 C C . VAL A 1 652 ? -19.067 -2.960 -14.785 1.00 87.44 652 VAL A C 1
ATOM 5020 O O . VAL A 1 652 ? -20.263 -3.108 -14.551 1.00 87.44 652 VAL A O 1
ATOM 5023 N N . GLU A 1 653 ? -18.464 -1.780 -14.765 1.00 87.19 653 GLU A N 1
ATOM 5024 C CA . GLU A 1 653 ? -19.126 -0.495 -14.588 1.00 87.19 653 GLU A CA 1
ATOM 5025 C C . GLU A 1 653 ? -19.439 0.075 -15.980 1.00 87.19 653 GLU A C 1
ATOM 5027 O O . GLU A 1 653 ? -18.543 0.288 -16.802 1.00 87.19 653 GLU A O 1
ATOM 5032 N N . HIS A 1 654 ? -20.721 0.312 -16.257 1.00 86.00 654 HIS A N 1
ATOM 5033 C CA . HIS A 1 654 ? -21.163 0.982 -17.478 1.00 86.00 654 HIS A CA 1
ATOM 5034 C C . HIS A 1 654 ? -21.262 2.482 -17.202 1.00 86.00 654 HIS A C 1
ATOM 5036 O O . HIS A 1 654 ? -22.218 2.939 -16.579 1.00 86.00 654 HIS A O 1
ATOM 5042 N N . LEU A 1 655 ? -20.252 3.230 -17.637 1.00 84.38 655 LEU A N 1
ATOM 5043 C CA . LEU A 1 655 ? -20.146 4.673 -17.443 1.00 84.38 655 LEU A CA 1
ATOM 5044 C C . LEU A 1 655 ? -20.630 5.408 -18.699 1.00 84.38 655 LEU A C 1
ATOM 5046 O O . LEU A 1 655 ? -20.717 4.838 -19.790 1.00 84.38 655 LEU A O 1
ATOM 5050 N N . GLU A 1 656 ? -20.948 6.694 -18.565 1.00 81.69 656 GLU A N 1
ATOM 5051 C CA . GLU A 1 656 ? -21.361 7.521 -19.701 1.00 81.69 656 GLU A CA 1
ATOM 5052 C C . GLU A 1 656 ? -20.213 7.619 -20.724 1.00 81.69 656 GLU A C 1
ATOM 5054 O O . GLU A 1 656 ? -19.228 8.324 -20.516 1.00 81.69 656 GLU A O 1
ATOM 5059 N N . GLY A 1 657 ? -20.320 6.864 -21.822 1.00 77.94 657 GLY A N 1
ATOM 5060 C CA . GLY A 1 657 ? -19.314 6.840 -22.886 1.00 77.94 657 GLY A CA 1
ATOM 5061 C C . GLY A 1 657 ? -18.094 5.945 -22.632 1.00 77.94 657 GLY A C 1
ATOM 5062 O O . GLY A 1 657 ? -17.127 6.062 -23.384 1.00 77.94 657 GLY A O 1
ATOM 5063 N N . ALA A 1 658 ? -18.114 5.051 -21.633 1.00 79.06 658 ALA A N 1
ATOM 5064 C CA . ALA A 1 658 ? -17.092 4.008 -21.478 1.00 79.06 658 ALA A CA 1
ATOM 5065 C C . ALA A 1 658 ? -17.584 2.782 -20.700 1.00 79.06 658 ALA A C 1
ATOM 5067 O O . ALA A 1 658 ? -18.553 2.833 -19.944 1.00 79.06 658 ALA A O 1
ATOM 5068 N N . VAL A 1 659 ? -16.843 1.686 -20.830 1.00 79.94 659 VAL A N 1
ATOM 5069 C CA . VAL A 1 659 ? -16.962 0.522 -19.953 1.00 79.94 659 VAL A CA 1
ATOM 5070 C C . VAL A 1 659 ? -15.690 0.420 -19.124 1.00 79.94 659 VAL A C 1
ATOM 5072 O O . VAL A 1 659 ? -14.582 0.398 -19.669 1.00 79.94 659 VAL A O 1
ATOM 5075 N N . ARG A 1 660 ? -15.846 0.352 -17.803 1.00 81.38 660 ARG A N 1
ATOM 5076 C CA . ARG A 1 660 ? -14.746 0.112 -16.872 1.00 81.38 660 ARG A CA 1
ATOM 5077 C C . ARG A 1 660 ? -14.862 -1.296 -16.304 1.00 81.38 660 ARG A C 1
ATOM 5079 O O . ARG A 1 660 ? -15.821 -1.638 -15.623 1.00 81.38 660 ARG A O 1
ATOM 5086 N N . GLU A 1 661 ? -13.857 -2.114 -16.572 1.00 79.06 661 GLU A N 1
ATOM 5087 C CA . GLU A 1 661 ? -13.715 -3.456 -16.021 1.00 79.06 661 GLU A CA 1
ATOM 5088 C C . GLU A 1 661 ? -12.760 -3.415 -14.828 1.00 79.06 661 GLU A C 1
ATOM 5090 O O . GLU A 1 661 ? -11.578 -3.101 -14.963 1.00 79.06 661 GLU A O 1
ATOM 5095 N N . SER A 1 662 ? -13.262 -3.776 -13.657 1.00 81.94 662 SER A N 1
ATOM 5096 C CA . SER A 1 662 ? -12.531 -3.776 -12.396 1.00 81.94 662 SER A CA 1
ATOM 5097 C C . SER A 1 662 ? -12.471 -5.182 -11.796 1.00 81.94 662 SER A C 1
ATOM 5099 O O . SER A 1 662 ? -13.325 -6.033 -12.062 1.00 81.94 662 SER A O 1
ATOM 5101 N N . ARG A 1 663 ? -11.486 -5.446 -10.932 1.00 79.38 663 ARG A N 1
ATOM 5102 C CA . ARG A 1 663 ? -11.517 -6.607 -10.025 1.00 79.38 663 ARG A CA 1
ATOM 5103 C C . ARG A 1 663 ? -11.452 -6.160 -8.582 1.00 79.38 663 ARG A C 1
ATOM 5105 O O . ARG A 1 663 ? -10.618 -5.332 -8.217 1.00 79.38 663 ARG A O 1
ATOM 5112 N N . PHE A 1 664 ? -12.311 -6.768 -7.777 1.00 89.19 664 PHE A N 1
ATOM 5113 C CA . PHE A 1 664 ? -12.437 -6.497 -6.358 1.00 89.19 664 PHE A CA 1
ATOM 5114 C C . PHE A 1 664 ? -12.003 -7.699 -5.534 1.00 89.19 664 PHE A C 1
ATOM 5116 O O . PHE A 1 664 ? -12.326 -8.843 -5.860 1.00 89.19 664 PHE A O 1
ATOM 5123 N N . ASP A 1 665 ? -11.268 -7.426 -4.465 1.00 86.62 665 ASP A N 1
ATOM 5124 C CA . ASP A 1 665 ? -10.961 -8.364 -3.399 1.00 86.62 665 ASP A CA 1
ATOM 5125 C C . ASP A 1 665 ? -11.888 -8.068 -2.219 1.00 86.62 665 ASP A C 1
ATOM 5127 O O . ASP A 1 665 ? -11.779 -7.028 -1.564 1.00 86.62 665 ASP A O 1
ATOM 5131 N N . ARG A 1 666 ? -12.859 -8.954 -2.007 1.00 96.12 666 ARG A N 1
ATOM 5132 C CA . ARG A 1 666 ? -13.865 -8.858 -0.952 1.00 96.12 666 ARG A CA 1
ATOM 5133 C C . ARG A 1 666 ? -13.316 -9.505 0.306 1.00 96.12 666 ARG A C 1
ATOM 5135 O O . ARG A 1 666 ? -12.811 -10.627 0.259 1.00 96.12 666 ARG A O 1
ATOM 5142 N N . ARG A 1 667 ? -13.420 -8.811 1.435 1.00 95.94 667 ARG A N 1
ATOM 5143 C CA . ARG A 1 667 ? -12.833 -9.246 2.705 1.00 95.94 667 ARG A CA 1
ATOM 5144 C C . ARG A 1 667 ? -13.766 -9.021 3.882 1.00 95.94 667 ARG A C 1
ATOM 5146 O O . ARG A 1 667 ? -14.507 -8.040 3.922 1.00 95.94 667 ARG A O 1
ATOM 5153 N N . LEU A 1 668 ? -13.665 -9.914 4.860 1.00 97.94 668 LEU A N 1
ATOM 5154 C CA . LEU A 1 668 ? -14.114 -9.688 6.227 1.00 97.94 668 LEU A CA 1
ATOM 5155 C C . LEU A 1 668 ? -12.986 -8.950 6.961 1.00 97.94 668 LEU A C 1
ATOM 5157 O O . LEU A 1 668 ? -11.844 -9.420 6.976 1.00 97.94 668 LEU A O 1
ATOM 5161 N N . SER A 1 669 ? -13.290 -7.770 7.501 1.00 96.44 669 SER A N 1
ATOM 5162 C CA . SER A 1 669 ? -12.320 -6.909 8.184 1.00 96.44 669 SER A CA 1
ATOM 5163 C C . SER A 1 669 ? -12.167 -7.336 9.641 1.00 96.44 669 SER A C 1
ATOM 5165 O O . SER A 1 669 ? -11.098 -7.791 10.052 1.00 96.44 669 SER A O 1
ATOM 5167 N N . HIS A 1 670 ? -13.253 -7.224 10.405 1.00 98.50 670 HIS A N 1
ATOM 5168 C CA . HIS A 1 670 ? -13.307 -7.567 11.819 1.00 98.50 670 HIS A CA 1
ATOM 5169 C C . HIS A 1 670 ? -14.762 -7.719 12.291 1.00 98.50 670 HIS A C 1
ATOM 5171 O O . HIS A 1 670 ? -15.709 -7.375 11.577 1.00 98.50 670 HIS A O 1
ATOM 5177 N N . LEU A 1 671 ? -14.939 -8.227 13.510 1.00 98.69 671 LEU A N 1
ATOM 5178 C CA . LEU A 1 671 ? -16.210 -8.183 14.235 1.00 98.69 671 LEU A CA 1
ATOM 5179 C C . LEU A 1 671 ? -16.048 -7.247 15.423 1.00 98.69 671 LEU A C 1
ATOM 5181 O O . LEU A 1 671 ? -15.063 -7.356 16.142 1.00 98.69 671 LEU A O 1
ATOM 5185 N N . LYS A 1 672 ? -16.993 -6.345 15.651 1.00 98.62 672 LYS A N 1
ATOM 5186 C CA . LYS A 1 672 ? -16.931 -5.403 16.769 1.00 98.62 672 LYS A CA 1
ATOM 5187 C C . LYS A 1 672 ? -17.947 -5.765 17.825 1.00 98.62 672 LYS A C 1
ATOM 5189 O O . LYS A 1 672 ? -19.125 -5.929 17.512 1.00 98.62 672 LYS A O 1
ATOM 5194 N N . LEU A 1 673 ? -17.497 -5.830 19.070 1.00 98.62 673 LEU A N 1
ATOM 5195 C CA . LEU A 1 673 ? -18.354 -6.021 20.230 1.00 98.62 673 LEU A CA 1
ATOM 5196 C C . LEU A 1 673 ? -18.387 -4.733 21.039 1.00 98.62 673 LEU A C 1
ATOM 5198 O O . LEU A 1 673 ? -17.359 -4.295 21.543 1.00 98.62 673 LEU A O 1
ATOM 5202 N N . SER A 1 674 ? -19.557 -4.109 21.128 1.00 98.06 674 SER A N 1
ATOM 5203 C CA . SER A 1 674 ? -19.756 -2.855 21.854 1.00 98.06 674 SER A CA 1
ATOM 5204 C C . SER A 1 674 ? -20.423 -3.132 23.194 1.00 98.06 674 SER A C 1
ATOM 5206 O O . SER A 1 674 ? -21.575 -3.566 23.243 1.00 98.06 674 SER A O 1
ATOM 5208 N N . LEU A 1 675 ? -19.700 -2.864 24.276 1.00 96.81 675 LEU A N 1
ATOM 5209 C CA . LEU A 1 675 ? -20.203 -2.921 25.639 1.00 96.81 675 LEU A CA 1
ATOM 5210 C C . LEU A 1 675 ? -20.847 -1.574 25.984 1.00 96.81 675 LEU A C 1
ATOM 5212 O O . LEU A 1 675 ? -20.198 -0.633 26.445 1.00 96.81 675 LEU A O 1
ATOM 5216 N N . LYS A 1 676 ? -22.144 -1.493 25.702 1.00 90.69 676 LYS A N 1
ATOM 5217 C CA . LYS A 1 676 ? -23.080 -0.481 26.216 1.00 90.69 676 LYS A CA 1
ATOM 5218 C C . LYS A 1 676 ? -23.934 -1.164 27.314 1.00 90.69 676 LYS A C 1
ATOM 5220 O O . LYS A 1 676 ? -23.544 -2.251 27.741 1.00 90.69 676 LYS A O 1
ATOM 5225 N N . PRO A 1 677 ? -25.057 -0.605 27.815 1.00 84.62 677 PRO A N 1
ATOM 5226 C CA . PRO A 1 677 ? -25.872 -1.309 28.817 1.00 84.62 677 PRO A CA 1
ATOM 5227 C C . PRO A 1 677 ? -26.244 -2.753 28.429 1.00 84.62 677 PRO A C 1
ATOM 5229 O O . PRO A 1 677 ? -26.384 -3.602 29.299 1.00 84.62 677 PRO A O 1
ATOM 5232 N N . GLU A 1 678 ? -26.337 -3.036 27.127 1.00 91.06 678 GLU A N 1
ATOM 5233 C CA . GLU A 1 678 ? -26.437 -4.385 26.565 1.00 91.06 678 GLU A CA 1
ATOM 5234 C C . GLU A 1 678 ? -25.308 -4.614 25.554 1.00 91.06 678 GLU A C 1
ATOM 5236 O O . GLU A 1 678 ? -24.926 -3.696 24.827 1.00 91.06 678 GLU A O 1
ATOM 5241 N N . LEU A 1 679 ? -24.779 -5.833 25.473 1.00 96.88 679 LEU A N 1
ATOM 5242 C CA . LEU A 1 679 ? -23.731 -6.169 24.510 1.00 96.88 679 LEU A CA 1
ATOM 5243 C C . LEU A 1 679 ? -24.297 -6.193 23.081 1.00 96.88 679 LEU A C 1
ATOM 5245 O O . LEU A 1 6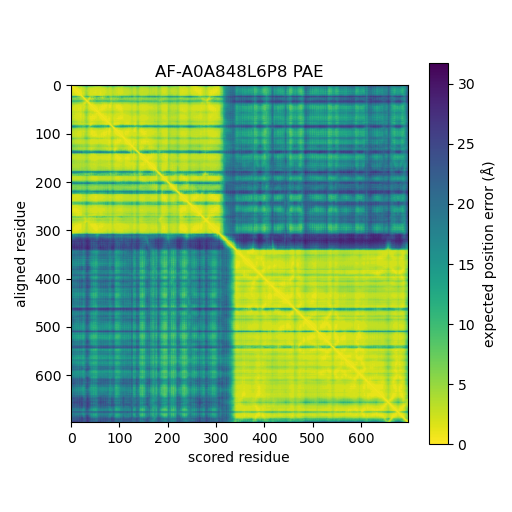79 ? -25.297 -6.851 22.809 1.00 96.88 679 LEU A O 1
ATOM 5249 N N . GLU A 1 680 ? -23.635 -5.509 22.150 1.00 97.88 680 GLU A N 1
ATOM 5250 C CA . GLU A 1 680 ? -23.998 -5.491 20.727 1.00 97.88 680 GLU A CA 1
ATOM 5251 C C . GLU A 1 680 ? -22.841 -6.013 19.875 1.00 97.88 680 GLU A C 1
ATOM 5253 O O . GLU A 1 680 ? -21.692 -5.635 20.102 1.00 97.88 680 GLU A O 1
ATOM 5258 N N . ALA A 1 681 ? -23.142 -6.830 18.862 1.00 98.50 681 ALA A N 1
ATOM 5259 C CA . ALA A 1 681 ? -22.159 -7.282 17.882 1.00 98.50 681 ALA A CA 1
ATOM 5260 C C . ALA A 1 681 ? -22.447 -6.732 16.479 1.00 98.50 681 ALA A C 1
ATOM 5262 O O . ALA A 1 681 ? -23.592 -6.704 16.011 1.00 98.50 681 ALA A O 1
ATOM 5263 N N . LYS A 1 682 ? -21.377 -6.332 15.794 1.00 98.62 682 LYS A N 1
ATOM 5264 C CA . LYS A 1 682 ? -21.392 -5.791 14.434 1.00 98.62 682 LYS A CA 1
ATOM 5265 C C . LYS A 1 682 ? -20.352 -6.489 13.565 1.00 98.62 682 LYS A C 1
ATOM 5267 O O . LYS A 1 682 ? -19.290 -6.870 14.056 1.00 98.62 682 LYS A O 1
ATOM 5272 N N . GLY A 1 683 ? -20.649 -6.657 12.282 1.00 98.44 683 GLY A N 1
ATOM 5273 C CA . GLY A 1 683 ? -19.726 -7.217 11.298 1.00 98.44 683 GLY A CA 1
ATOM 5274 C C . GLY A 1 683 ? -19.262 -6.158 10.312 1.00 98.44 683 GLY A C 1
ATOM 5275 O O . GLY A 1 683 ? -20.100 -5.504 9.692 1.00 98.44 683 GLY A O 1
ATOM 5276 N N . TYR A 1 684 ? -17.943 -6.037 10.150 1.00 98.56 684 TYR A N 1
ATOM 5277 C CA . TYR A 1 684 ? -17.308 -5.113 9.214 1.00 98.56 684 TYR A CA 1
ATOM 5278 C C . TYR A 1 684 ? -16.709 -5.891 8.055 1.00 98.56 684 TYR A C 1
ATOM 5280 O O . TYR A 1 684 ? -15.805 -6.713 8.231 1.00 98.56 684 TYR A O 1
ATOM 5288 N N . PHE A 1 685 ? -17.186 -5.619 6.851 1.00 98.19 685 PHE A N 1
ATOM 5289 C CA . PHE A 1 685 ? -16.763 -6.293 5.631 1.00 98.19 685 PHE A CA 1
ATOM 5290 C C . PHE A 1 685 ? -16.724 -5.294 4.480 1.00 98.19 685 PHE A C 1
ATOM 5292 O O . PHE A 1 685 ? -17.335 -4.239 4.551 1.00 98.19 685 PHE A O 1
ATOM 5299 N N . GLY A 1 686 ? -15.977 -5.574 3.424 1.00 97.00 686 GLY A N 1
ATOM 5300 C CA . GLY A 1 686 ? -15.836 -4.614 2.334 1.00 97.00 686 GLY A CA 1
ATOM 5301 C C . GLY A 1 686 ? -15.165 -5.202 1.115 1.00 97.00 686 GLY A C 1
ATOM 5302 O O . GLY A 1 686 ? -14.916 -6.411 1.055 1.00 97.00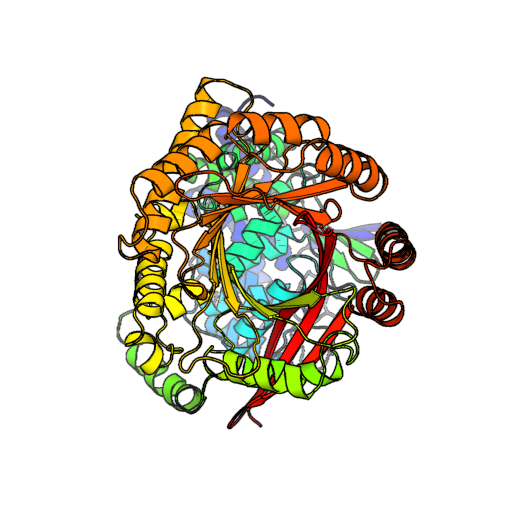 686 GLY A O 1
ATOM 5303 N N . ALA A 1 687 ? -14.872 -4.343 0.148 1.00 95.25 687 ALA A N 1
ATOM 5304 C CA . ALA A 1 687 ? -14.185 -4.719 -1.074 1.00 95.25 687 ALA A CA 1
ATOM 5305 C C . ALA A 1 687 ? -13.145 -3.670 -1.473 1.00 95.25 687 ALA A C 1
ATOM 5307 O O . ALA A 1 687 ? -13.355 -2.469 -1.304 1.00 95.25 687 ALA A O 1
ATOM 5308 N N . TRP A 1 688 ? -12.034 -4.139 -2.037 1.00 90.06 688 TRP A N 1
ATOM 5309 C CA . TRP A 1 688 ? -10.946 -3.305 -2.542 1.00 90.06 688 TRP A CA 1
ATOM 5310 C C . TRP A 1 688 ? -10.682 -3.598 -4.018 1.00 90.06 688 TRP A C 1
ATOM 5312 O O . TRP A 1 688 ? -10.426 -4.741 -4.396 1.00 90.06 688 TRP A O 1
ATOM 5322 N N . ARG A 1 689 ? -10.736 -2.563 -4.851 1.00 86.44 689 ARG A N 1
ATOM 5323 C CA . ARG A 1 689 ? -10.361 -2.564 -6.262 1.00 86.44 689 ARG A CA 1
ATOM 5324 C C . ARG A 1 689 ? -8.846 -2.721 -6.359 1.00 86.44 689 ARG A C 1
ATOM 5326 O O . ARG A 1 689 ? -8.099 -1.881 -5.872 1.00 86.44 689 ARG A O 1
ATOM 5333 N N . TYR A 1 690 ? -8.389 -3.797 -6.988 1.00 67.50 690 TYR A N 1
ATOM 5334 C CA . TYR A 1 690 ? -6.958 -4.050 -7.217 1.00 67.50 690 TYR A CA 1
ATOM 5335 C C . TYR A 1 690 ? -6.595 -4.150 -8.706 1.00 67.50 690 TYR A C 1
ATOM 5337 O O . TYR A 1 690 ? -5.430 -4.324 -9.047 1.00 67.50 690 TYR A O 1
ATOM 5345 N N . LEU A 1 691 ? -7.590 -4.061 -9.593 1.00 48.81 691 LEU A N 1
ATOM 5346 C CA . LEU A 1 691 ? -7.412 -3.943 -11.037 1.00 48.81 691 LEU A CA 1
ATOM 5347 C C . LEU A 1 691 ? -8.489 -3.021 -11.595 1.00 48.81 691 LEU A C 1
ATOM 5349 O O . LEU A 1 691 ? -9.650 -3.150 -11.203 1.00 48.81 691 LEU A O 1
ATOM 5353 N N . GLU A 1 692 ? -8.112 -2.188 -12.561 1.00 51.91 692 GLU A N 1
ATOM 5354 C CA . GLU A 1 692 ? -9.024 -1.390 -13.372 1.00 51.91 692 GLU A CA 1
ATOM 5355 C C . GLU A 1 692 ? -8.531 -1.331 -14.824 1.00 51.91 692 GLU A C 1
ATOM 5357 O O . GLU A 1 692 ? -7.351 -1.109 -15.087 1.00 51.91 692 GLU A O 1
ATOM 5362 N N . MET A 1 693 ? -9.437 -1.524 -15.776 1.00 42.06 693 MET A N 1
ATOM 5363 C CA . MET A 1 693 ? -9.217 -1.303 -17.201 1.00 42.06 693 MET A CA 1
ATOM 5364 C C . MET A 1 693 ? -10.395 -0.503 -17.747 1.00 42.06 693 MET A C 1
ATOM 5366 O O . MET A 1 693 ? -11.541 -0.909 -17.591 1.00 42.06 693 MET A O 1
ATOM 5370 N N . SER A 1 694 ? -10.126 0.612 -18.422 1.00 46.38 694 SER A N 1
ATOM 5371 C CA . SER A 1 694 ? -11.164 1.401 -19.096 1.00 46.38 694 SER A CA 1
ATOM 5372 C C . SER A 1 694 ? -11.076 1.202 -20.604 1.00 46.38 694 SER A C 1
ATOM 5374 O O . SER A 1 694 ? -9.984 1.259 -21.177 1.00 46.38 694 SER A O 1
ATOM 5376 N N . ARG A 1 695 ? -12.216 0.968 -21.255 1.00 43.91 695 ARG A N 1
ATOM 5377 C CA . ARG A 1 695 ? -12.321 0.863 -22.714 1.00 43.91 695 ARG A CA 1
ATOM 5378 C C . ARG A 1 695 ? -13.429 1.785 -23.228 1.00 43.91 695 ARG A C 1
ATOM 5380 O O . ARG A 1 695 ? -14.459 1.909 -22.562 1.00 43.91 695 ARG A O 1
ATOM 5387 N N . PRO A 1 696 ? -13.240 2.428 -24.395 1.00 40.66 696 PRO A N 1
ATOM 5388 C CA . PRO A 1 696 ? -14.368 3.020 -25.102 1.00 40.66 696 PRO A CA 1
ATOM 5389 C C . PRO A 1 696 ? -15.411 1.925 -25.416 1.00 40.66 696 PRO A C 1
ATOM 5391 O O . PRO A 1 696 ? -15.026 0.755 -25.514 1.00 40.66 696 PRO A O 1
ATOM 5394 N N . PRO A 1 697 ? -16.700 2.291 -25.504 1.00 52.34 697 PRO A N 1
ATOM 5395 C CA . PRO A 1 697 ? -17.807 1.353 -25.666 1.00 52.34 697 PRO A CA 1
ATOM 5396 C C . PRO A 1 697 ? -17.745 0.555 -26.971 1.00 52.34 697 PRO A C 1
ATOM 5398 O O . PRO A 1 697 ? -17.169 1.063 -27.964 1.00 52.34 697 PRO A O 1
#

Nearest PDB structures (foldseek):
  8r6s-assembly1_F  TM=3.273E-01  e=2.074E+00  Sinapis alba
  8r5o-assembly1_F  TM=3.326E-01  e=2.454E+00  Sinapis alba
  8ras-assembly1_F  TM=3.260E-01  e=3.030E+00  Sinapis alba
  8rdj-assembly1_F  TM=3.400E-01  e=3.160E+00  Sinapis alba
  9gck-assembly1_B  TM=2.961E-01  e=3.296E+00  Saccharomyces cerevisiae

pLDDT: mean 87.53, std 14.63, range [29.0, 98.75]

InterPro domains:
  IPR008930 Terpenoid cyclases/protein prenyltransferase alpha-alpha toroid [SSF48239] (41-300)

Sequence (697 aa):
MEKPTPGAIHEALERAVAALEAAATPELLIASAAELRPVASPYAAALVLSSLAADTRRLERAARPFLRYLLETREPSGLWRLWTPSPEQPPGTSASARASLSLALWGVAEADPAATLRALLATAHPDGGLGTWAEPARADAEDLLASVDVLALASAGGHALPALTARVGSWVEMHGLEGRPRQPFTVSPFALAHALTTWLRTDDTLVLRRIVWRDCAQRRRTALKDAYDCALALSTVLTLGPPRGEPSWEERVEEMVARILQAQSDVGLWPALALMTDAHGRVYGSLQVTTAACIEALTRYTQWREGTGLPGKQEPAPLPPRGWRAATARKARSVQDAFRPGTWSDTLAALHALVPPTLLSTEAMERVRDIARWLPSELTHGFGLECRLAEVAPRADVFFWLNSDSYGPYILAGEDPKVSMPEALRHEPLWRSIFDFSRQWTDPGSLLHQGVDSFWLEFDVGDAPAEPPVPVIFFCHEERPIPEDTAGARACRQRHQDIATAALHTLSDGGLSPETLHNVRACIEALPPGSQPFALGVLRSRRLDTVRFCAKDIPAEGMLDYLASVGWSGPRAELQELLGWLAGHVDRFVLDFDVGAHVLPTVGLECSFHGRRQPSAEPRWAVLLEELVRRGLCQHDKRDALLAWPGQSPCVEHLEGAVRESRFDRRLSHLKLSLKPELEAKGYFGAWRYLEMSRPP

Secondary structure (DSSP, 8-state):
-PPPPHHHHHHHHHHHHHHHHH--S-EEEEE-SS-EEEEE-HHHHHHHHHHHGGGTTTSHHHHHHHHHHHHHT--TTS---SSBT-TTSPPBHHHHHHHHHHHHHTT-GGG-HHHHHHHHHTT--TTS---SBS-TT------HHHHHHHHHHHHHTT---HHHHHHHHHHHHHHTTPPPTT-SEEE-HHHHHHHHHHHTTSGGGHHHHHHHHHHHHHS-TTT--SHHHHHHHHHHHHHH-PPTT-TTHHHHHHHHHHHHHHT--TTS-----EEEEETT--EEE-HHHHHHHHHHHHHHHHHHHTTSS-TTTSPP--PSPTTSHHHHHHHHHHHHTTPPPPBHHHHHHHHGGGS-TTTS-HHHHHHHHHHHTTSBTTS-SEEEEEEESS-SS--EEEEEEEETTSSHHHHHHT--SS----HHHHTSHHHHHHHHHHHHHH-TTSHHHHHEEEEEEEE---SS--SS---EEEEEE-S-PPPSSHHHHHHHHHHHHHHHHHHHHHHHTT-S-HHHHHHHHHHHHHPPTT-EEEEEEE-GGGT-S-EEEEEES--HHHHHHHHHHTT--S-HHHHHHHHHHHTTT-SEEEEEEEESSSEEEEEEEEEE-GGG--TTT-THHHHHHHHHHHTTSS-HHHHHHHHH--EEEEEEEEETTEEEEEEEEEEEEEEEEEESSSEEEEEEEEEEEEEEEEE--

Mean predicted aligned error: 11.17 Å

Foldseek 3Di:
DPFDDPVLLVVLLVLLLVLLLVVLAQWKFKDDPVDTDTFGFLQSLLLLLVLLLLCCPVNVSSNVSSLVVLVVQQDPQRAHQGTPPPVPAAGFLLSRLSSLVSCVSNVNPSSPLVSSLVQQQVLAEPLRAGARHSHVPPPADGDLLSLLSSLLSCVVVVHDDVSSVVVNLQVCLQQPLADDPRHQKGFDSLSSLLSNLSNPLDPPQLVNLVSSLCCLVVPDPVSCPFLQSLLSSLLSDLSSDDDAPDPCSVVSNSVSLVRNSVQADPSSWHDWDFRIAGPNRIGITTRSSSSSSSSSSSSSVVCVVVVNDRPVPDDPDDDPDPPPPVPVVVVVCVVLVPFDFAWVLLVLVLCVVLAPCQQANPVQSVLVSVLRRQGGCQLAQKKKWKGFFLDRDNHTWIKGKDFLSGCNLCQLLQNDPRHHGDPQLCVDPLSVLSNQLSVLCNDPPHLNVNWWGMKMFIFDSDPDADVNHDGWIKTFTDPDFQAPDPVSNVVQLVSQLVNCCVSCCSNCVNVADPLLSVLVSQLSVLQDGRKGWTMWIDPVVVPDNKIKTKIWDQDLVCVLVSCVSSQADADSVVSNVVSVVLVVQADIWIKIWIGGNGTYHKIKIWGAYPPQDACVGDVSLLVVLVVCVVVSQHDPVSSVSQNPSFDKDWGWRDGDQKIKIWMKGKGFRTWMWMDDVDITIMTMIMIGTSGIDMDGD

Radius of gyration: 28.58 Å; Cα contacts (8 Å, |Δi|>4): 1282; chains: 1; bounding box: 74×58×76 Å

Solvent-accessible surface area (backbone atoms only — not comparable to full-atom values): 36599 Å² total; per-residue (Å²): 131,79,80,71,49,73,66,61,52,52,53,49,45,55,37,27,48,57,39,45,52,68,54,67,65,43,42,33,35,39,35,47,101,87,49,78,44,80,33,45,14,46,30,40,24,17,51,25,42,49,26,41,55,77,43,53,81,83,37,43,75,50,40,47,52,41,55,52,50,46,64,74,57,47,41,96,84,60,40,21,35,52,45,52,93,45,90,88,54,68,34,18,32,36,21,25,28,37,33,24,40,25,33,47,75,71,68,41,81,86,35,49,53,68,60,41,49,54,52,48,60,73,20,34,40,97,90,59,43,32,26,56,45,55,40,69,83,62,85,57,57,66,26,64,63,23,42,38,32,44,47,26,34,33,50,75,70,75,44,85,56,67,71,54,50,52,50,54,49,47,44,39,65,60,47,50,60,57,71,66,103,66,37,65,55,48,54,48,40,35,56,52,38,33,47,42,52,65,42,54,79,49,90,92,36,64,68,56,54,48,51,45,46,48,56,60,70,64,52,52,87,81,67,61,78,47,46,51,50,29,16,30,34,46,42,32,47,62,67,72,45,80,65,91,88,56,86,58,48,66,60,53,53,49,52,35,52,35,49,41,62,72,51,46,44,96,73,25,45,31,73,60,47,75,56,33,29,36,80,85,66,35,32,33,21,22,41,62,38,29,32,24,35,40,47,28,21,52,52,52,48,51,28,46,76,71,66,76,60,44,73,90,78,50,77,73,76,82,70,80,70,85,78,55,68,67,62,57,56,60,58,55,41,74,68,54,76,69,60,64,84,55,27,34,24,50,53,48,60,48,45,46,91,75,52,52,56,63,49,36,25,71,73,42,49,51,54,53,31,64,54,25,58,66,37,54,44,72,41,38,54,36,41,35,36,42,24,55,27,49,53,86,66,27,42,43,29,42,30,38,53,27,40,67,88,49,66,18,40,38,30,53,40,64,70,40,94,87,49,74,69,56,70,74,47,66,74,36,71,64,48,40,21,50,26,57,40,20,43,38,40,64,34,84,88,33,59,44,36,77,38,38,41,32,42,32,45,30,37,81,66,61,99,71,74,56,89,72,70,62,46,35,39,33,45,20,43,47,96,61,56,25,45,84,50,71,69,57,25,52,54,47,37,51,52,52,41,52,37,51,49,57,50,50,44,39,56,42,74,68,65,58,52,74,54,22,58,49,44,50,41,47,48,54,67,57,54,56,62,59,10,34,69,39,34,44,28,47,39,58,67,74,73,48,68,37,36,37,42,28,35,29,59,62,53,76,90,49,44,66,58,45,40,50,76,56,54,46,73,40,68,62,67,63,50,50,54,50,46,64,56,44,63,78,55,42,80,34,56,32,42,33,35,38,31,18,85,53,37,46,52,46,38,33,38,38,40,32,47,75,88,65,56,44,52,94,80,32,65,52,52,58,56,47,42,52,51,32,33,77,70,63,32,26,36,69,66,41,45,53,44,57,64,63,54,48,47,76,44,80,34,64,31,84,46,73,78,28,36,36,43,33,32,30,48,26,39,56,64,37,38,33,41,32,46,52,103,59,80,44,34,33,42,33,31,35,38,33,52,55,41,74,46,80,41,75,114

Organism: NCBI:txid394095